Protein 9KR0 (pdb70)

Foldseek 3Di:
DDQPPDKFKAFFAFFAKFQQQDAAVPDDTGAFDKDAQKKKKFKDAGLAWAFKKKFKFDLQAPPAKFKFQAKWKFFAPDDQFGDLVRIWTWAAVNHRMDIDGHRDMGMTDIIGGTDAHGGMMIMMTGGNHIGGFSIKQQAQLEKMAMAHHDCNSPRGHDDDPVRIHRMGTRTTTMMHMDSDDAAEEEEAEECLQSAPQEHRPPQLRLQSLLSVVCVVVPNSRYHYYGHYHHLEAQPCPPRGHHCLVCLCPRPVPRGRHAEYEYEYHLNLLFCCLAVHVVRNDALVVRVVSVVVSLVVCVVVNHQYEYEQAAAQPQQVESRGDYPRSVVSSVVNNVCRCPDPSHNYYQHLNVQQADPVGSNFGHVVQDSPNRHHGYSVSSSSSSVSDDVVSRD

Structure (mmCIF, N/CA/C/O backbone):
data_9KR0
#
_entry.id   9KR0
#
_cell.length_a   164.000
_cell.length_b   164.000
_cell.length_c   164.000
_cell.angle_alpha   90.00
_cell.angle_beta   90.00
_cell.angle_gamma   90.00
#
_symmetry.space_group_name_H-M   'I 2 3'
#
loop_
_entity.id
_entity.type
_entity.pdbx_description
1 polymer 'SGNH/GDSL hydrolase family protein'
2 non-polymer GLYCEROL
3 water water
#
loop_
_atom_site.group_PDB
_atom_site.id
_atom_site.type_symbol
_atom_site.label_atom_id
_atom_site.label_alt_id
_atom_site.label_comp_id
_atom_site.label_asym_id
_atom_site.label_entity_id
_atom_site.label_seq_id
_atom_site.pdbx_PDB_ins_code
_atom_site.Cartn_x
_atom_site.Cartn_y
_atom_site.Cartn_z
_atom_site.occupancy
_atom_site.B_iso_or_equiv
_atom_site.auth_seq_id
_atom_site.auth_comp_id
_atom_site.auth_asym_id
_atom_site.auth_atom_id
_atom_site.pdbx_PDB_model_num
ATOM 1 N N . GLY A 1 13 ? -46.278 4.572 -4.919 1.00 37.70 -8 GLY A N 1
ATOM 2 C CA . GLY A 1 13 ? -45.906 5.857 -4.349 1.00 25.85 -8 GLY A CA 1
ATOM 3 C C . GLY A 1 13 ? -46.244 5.952 -2.870 1.00 18.89 -8 GLY A C 1
ATOM 4 O O . GLY A 1 13 ? -46.273 4.938 -2.169 1.00 27.46 -8 GLY A O 1
ATOM 5 N N . LEU A 1 14 ? -46.500 7.167 -2.386 1.00 14.87 -7 LEU A N 1
ATOM 6 C CA . LEU A 1 14 ? -46.910 7.339 -0.998 1.00 16.48 -7 LEU A CA 1
ATOM 7 C C . LEU A 1 14 ? -48.335 6.838 -0.822 1.00 18.96 -7 LEU A C 1
ATOM 8 O O . LEU A 1 14 ? -49.240 7.257 -1.547 1.00 17.33 -7 LEU A O 1
ATOM 13 N N . VAL A 1 15 ? -48.540 5.956 0.151 1.00 15.11 -6 VAL A N 1
ATOM 14 C CA . VAL A 1 15 ? -49.891 5.421 0.362 1.00 12.21 -6 VAL A CA 1
ATOM 15 C C . VAL A 1 15 ? -50.814 6.556 0.796 1.00 10.73 -6 VAL A C 1
ATOM 16 O O . VAL A 1 15 ? -50.445 7.333 1.699 1.00 14.70 -6 VAL A O 1
ATOM 20 N N . PRO A 1 16 ? -51.996 6.723 0.189 1.00 11.81 -5 PRO A N 1
ATOM 21 C CA . PRO A 1 16 ? -52.882 7.820 0.605 1.00 11.05 -5 PRO A CA 1
ATOM 22 C C . PRO A 1 16 ? -53.127 7.778 2.110 1.00 12.64 -5 PRO A C 1
ATOM 23 O O . PRO A 1 16 ? -53.318 6.710 2.696 1.00 11.52 -5 PRO A O 1
ATOM 27 N N . ARG A 1 17 ? -53.094 8.954 2.738 1.00 12.46 -4 ARG A N 1
ATOM 28 C CA . ARG A 1 17 ? -52.957 9.033 4.190 1.00 12.62 -4 ARG A CA 1
ATOM 29 C C . ARG A 1 17 ? -54.266 8.878 4.956 1.00 12.99 -4 ARG A C 1
ATOM 30 O O . ARG A 1 17 ? -54.242 8.970 6.190 1.00 15.87 -4 ARG A O 1
ATOM 38 N N . GLY A 1 18 ? -55.396 8.681 4.283 1.00 11.95 -3 GLY A N 1
ATOM 39 C CA . GLY A 1 18 ? -56.646 8.480 4.984 1.00 13.30 -3 GLY A CA 1
ATOM 40 C C . GLY A 1 18 ? -56.609 7.253 5.876 1.00 16.83 -3 GLY A C 1
ATOM 41 O O . GLY A 1 18 ? -56.263 6.160 5.415 1.00 13.17 -3 GLY A O 1
ATOM 42 N N A SER A 1 19 ? -56.930 7.453 7.160 0.63 12.94 -2 SER A N 1
ATOM 43 N N B SER A 1 19 ? -56.913 7.449 7.165 0.37 13.00 -2 SER A N 1
ATOM 44 C CA A SER A 1 19 ? -56.920 6.348 8.153 0.63 12.01 -2 SER A CA 1
ATOM 45 C CA B SER A 1 19 ? -56.910 6.325 8.138 0.37 12.08 -2 SER A CA 1
ATOM 46 C C A SER A 1 19 ? -58.306 5.719 8.242 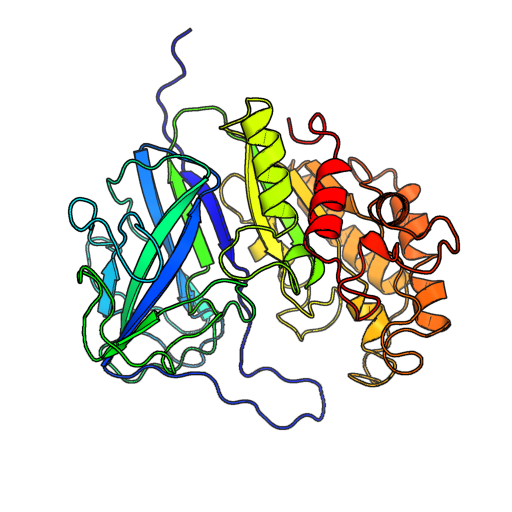0.63 15.48 -2 SER A C 1
ATOM 47 C C B SER A 1 19 ? -58.302 5.714 8.234 0.37 15.46 -2 SER A C 1
ATOM 48 O O A SER A 1 19 ? -59.282 6.457 8.281 0.63 15.18 -2 SER A O 1
ATOM 49 O O B SER A 1 19 ? -59.270 6.463 8.289 0.37 15.23 -2 SER A O 1
ATOM 54 N N . HIS A 1 20 ? -58.332 4.428 8.534 1.00 12.03 -1 HIS A N 1
ATOM 55 C CA . HIS A 1 20 ? -59.594 3.714 8.672 1.00 11.14 -1 HIS A CA 1
ATOM 56 C C . HIS A 1 20 ? -59.444 2.650 9.744 1.00 11.86 -1 HIS A C 1
ATOM 57 O O . HIS A 1 20 ? -58.354 2.124 9.951 1.00 10.89 -1 HIS A O 1
ATOM 64 N N . MET A 1 21 ? -60.558 2.325 10.405 1.00 13.03 0 MET A N 1
ATOM 65 C CA . MET A 1 21 ? -60.575 1.275 11.417 1.00 12.22 0 MET A CA 1
ATOM 66 C C . MET A 1 21 ? -60.843 -0.085 10.778 1.00 8.86 0 MET A C 1
ATOM 67 O O . MET A 1 21 ? -61.618 -0.193 9.821 1.00 10.42 0 MET A O 1
ATOM 72 N N . TYR A 1 22 ? -60.188 -1.123 11.314 1.00 9.35 1 TYR A N 1
ATOM 73 C CA . TYR A 1 22 ? -60.385 -2.504 10.873 1.00 8.75 1 TYR A CA 1
ATOM 74 C C . TYR A 1 22 ? -60.540 -3.397 12.091 1.00 9.20 1 TYR A C 1
ATOM 75 O O . TYR A 1 22 ? -59.826 -3.226 13.079 1.00 10.68 1 TYR A O 1
ATOM 84 N N . ALA A 1 23 ? -61.444 -4.373 12.012 1.00 8.84 2 ALA A N 1
ATOM 85 C CA . ALA A 1 23 ? -61.539 -5.344 13.099 1.00 8.76 2 ALA A CA 1
ATOM 86 C C . ALA A 1 23 ? -60.241 -6.142 13.194 1.00 10.97 2 ALA A C 1
ATOM 87 O O . ALA A 1 23 ? -59.774 -6.718 12.206 1.00 9.67 2 ALA A O 1
ATOM 89 N N . SER A 1 24 ? -59.649 -6.158 14.388 1.00 6.77 3 SER A N 1
ATOM 90 C CA . SER A 1 24 ? -58.385 -6.843 14.623 1.00 8.48 3 SER A CA 1
ATOM 91 C C . SER A 1 24 ? -58.565 -8.072 15.498 1.00 9.17 3 SER A C 1
ATOM 92 O O . SER A 1 24 ? -57.763 -9.009 15.424 1.00 11.01 3 SER A O 1
ATOM 95 N N . TRP A 1 25 ? -59.618 -8.088 16.301 1.00 8.69 4 TRP A N 1
ATOM 96 C CA . TRP A 1 25 ? -59.999 -9.214 17.133 1.00 8.27 4 TRP A CA 1
ATOM 97 C C . TRP A 1 25 ? -61.499 -9.096 17.352 1.00 9.30 4 TRP A C 1
ATOM 98 O O . TRP A 1 25 ? -62.022 -7.986 17.487 1.00 9.76 4 TRP A O 1
ATOM 109 N N . THR A 1 26 ? -62.190 -10.233 17.366 1.00 9.37 5 THR A N 1
ATOM 110 C CA . THR A 1 26 ? -63.618 -10.245 17.650 1.00 7.74 5 THR A CA 1
ATOM 111 C C . THR A 1 26 ? -63.944 -11.436 18.532 1.00 8.14 5 THR A C 1
ATOM 112 O O . THR A 1 26 ? -63.215 -12.436 18.561 1.00 9.45 5 THR A O 1
ATOM 116 N N . ALA A 1 27 ? -65.088 -11.334 19.213 1.00 10.29 6 ALA A N 1
ATOM 117 C CA . ALA A 1 27 ? -65.684 -12.464 19.923 1.00 11.61 6 ALA A CA 1
ATOM 118 C C . ALA A 1 27 ? -67.196 -12.380 19.776 1.00 10.40 6 ALA A C 1
ATOM 119 O O . ALA A 1 27 ? -67.800 -11.366 20.137 1.00 9.24 6 ALA A O 1
ATOM 121 N N . SER A 1 28 ? -67.811 -13.435 19.239 1.00 10.88 7 SER A N 1
ATOM 122 C CA . SER A 1 28 ? -69.262 -13.451 19.106 1.00 10.33 7 SER A CA 1
ATOM 123 C C . SER A 1 28 ? -69.913 -13.596 20.473 1.00 7.77 7 SER A C 1
ATOM 124 O O . SER A 1 28 ? -69.446 -14.366 21.319 1.00 10.22 7 SER A O 1
ATOM 127 N N . MET A 1 29 ? -71.029 -12.902 20.674 1.00 8.84 8 MET A N 1
ATOM 128 C CA . MET A 1 29 ? -71.694 -12.908 21.970 1.00 8.36 8 MET A CA 1
ATOM 129 C C . MET A 1 29 ? -72.833 -13.919 22.025 1.00 9.27 8 MET A C 1
ATOM 130 O O . MET A 1 29 ? -73.544 -14.150 21.040 1.00 11.38 8 MET A O 1
ATOM 135 N N A SER A 1 30 ? -73.000 -14.452 23.237 0.59 9.47 9 SER A N 1
ATOM 136 N N B SER A 1 30 ? -72.995 -14.456 23.239 0.41 9.57 9 SER A N 1
ATOM 137 C CA A SER A 1 30 ? -74.101 -15.389 23.521 0.59 10.31 9 SER A CA 1
ATOM 138 C CA B SER A 1 30 ? -74.086 -15.401 23.539 0.41 10.34 9 SER A CA 1
ATOM 139 C C A SER A 1 30 ? -74.788 -14.938 24.814 0.59 11.53 9 SER A C 1
ATOM 140 C C B SER A 1 30 ? -74.797 -14.920 24.807 0.41 11.50 9 SER A C 1
ATOM 141 O O A SER A 1 30 ? -74.207 -14.127 25.544 0.59 9.53 9 SER A O 1
ATOM 142 O O B SER A 1 30 ? -74.207 -14.130 25.553 0.41 9.57 9 SER A O 1
ATOM 147 N N . ASP A 1 31 ? -75.987 -15.448 25.058 1.00 8.92 10 ASP A N 1
ATOM 148 C CA . ASP A 1 31 ? -76.739 -15.172 26.281 1.00 8.19 10 ASP A CA 1
ATOM 149 C C . ASP A 1 31 ? -76.533 -16.348 27.236 1.00 11.32 10 ASP A C 1
ATOM 150 O O . ASP A 1 31 ? -77.083 -17.433 27.013 1.00 11.43 10 ASP A O 1
ATOM 155 N N . ALA A 1 32 ? -75.753 -16.132 28.307 1.00 10.84 11 ALA A N 1
ATOM 156 C CA . ALA A 1 32 ? -75.454 -17.224 29.229 1.00 10.45 11 ALA A CA 1
ATOM 157 C C . ALA A 1 32 ? -76.701 -17.793 29.910 1.00 11.17 11 ALA A C 1
ATOM 158 O O . ALA A 1 32 ? -76.633 -18.899 30.460 1.00 14.50 11 ALA A O 1
ATOM 160 N N . THR A 1 33 ? -77.828 -17.083 29.890 1.00 10.47 12 THR A N 1
ATOM 161 C CA . THR A 1 33 ? -79.031 -17.573 30.566 1.00 11.58 12 THR A CA 1
ATOM 162 C C . THR A 1 33 ? -79.926 -18.408 29.665 1.00 19.72 12 THR A C 1
ATOM 163 O O . THR A 1 33 ? -80.875 -19.022 30.169 1.00 16.50 12 THR A O 1
ATOM 167 N N . GLN A 1 34 ? -79.659 -18.443 28.359 1.00 14.36 13 GLN A N 1
ATOM 168 C CA . GLN A 1 34 ? -80.484 -19.225 27.447 1.00 13.93 13 GLN A CA 1
ATOM 169 C C . GLN A 1 34 ? -80.149 -20.708 27.579 1.00 17.94 13 GLN A C 1
ATOM 170 O O . GLN A 1 34 ? -78.989 -21.094 27.741 1.00 16.82 13 GLN A O 1
ATOM 176 N N . VAL A 1 35 ? -81.186 -21.544 27.547 1.00 17.55 14 VAL A N 1
ATOM 177 C CA . VAL A 1 35 ? -81.027 -22.980 27.717 1.00 16.38 14 VAL A CA 1
ATOM 178 C C . VAL A 1 35 ? -81.873 -23.693 26.670 1.00 15.45 14 VAL A C 1
ATOM 179 O O . VAL A 1 35 ? -82.736 -23.101 26.025 1.00 17.82 14 VAL A O 1
ATOM 183 N N . LEU A 1 36 ? -81.612 -24.982 26.519 1.00 20.47 15 LEU A N 1
ATOM 184 C CA . LEU A 1 36 ? -82.356 -25.793 25.571 1.00 22.68 15 LEU A CA 1
ATOM 185 C C . LEU A 1 36 ? -83.814 -25.928 26.003 1.00 27.11 15 LEU A C 1
ATOM 186 O O . LEU A 1 36 ? -84.133 -25.790 27.187 1.00 23.44 15 LEU A O 1
ATOM 191 N N . PRO A 1 37 ? -84.717 -26.177 25.056 1.00 20.48 16 PRO A N 1
ATOM 192 C CA . PRO A 1 37 ? -86.112 -26.439 25.420 1.00 26.46 16 PRO A CA 1
ATOM 193 C C . PRO A 1 37 ? -86.195 -27.513 26.494 1.00 21.34 16 PRO A C 1
ATOM 194 O O . PRO A 1 37 ? -85.514 -28.543 26.429 1.00 21.49 16 PRO A O 1
ATOM 198 N N . GLY A 1 38 ? -87.003 -27.243 27.513 1.00 26.11 17 GLY A N 1
ATOM 199 C CA . GLY A 1 38 ? -87.177 -28.173 28.606 1.00 30.35 17 GLY A CA 1
ATOM 200 C C . GLY A 1 38 ? -86.102 -28.137 29.667 1.00 39.51 17 GLY A C 1
ATOM 201 O O . GLY A 1 38 ? -86.224 -28.852 30.671 1.00 35.88 17 GLY A O 1
ATOM 202 N N . ALA A 1 39 ? -85.056 -27.337 29.490 1.00 27.41 18 ALA A N 1
ATOM 203 C CA . ALA A 1 39 ? -83.977 -27.297 30.461 1.00 29.06 18 ALA A CA 1
ATOM 204 C C . ALA A 1 39 ? -84.310 -26.337 31.594 1.00 21.67 18 ALA A C 1
ATOM 205 O O . ALA A 1 39 ? -85.129 -25.421 31.454 1.00 24.67 18 ALA A O 1
ATOM 207 N N . ALA A 1 40 ? -83.651 -26.563 32.729 1.00 34.70 19 ALA A N 1
ATOM 208 C CA . ALA A 1 40 ? -83.773 -25.667 33.864 1.00 38.11 19 ALA A CA 1
ATOM 209 C C . ALA A 1 40 ? -83.092 -24.336 33.553 1.00 33.15 19 ALA A C 1
ATOM 210 O O . ALA A 1 40 ? -82.112 -24.295 32.805 1.00 28.89 19 ALA A O 1
ATOM 212 N N . PRO A 1 41 ? -83.593 -23.235 34.113 1.00 33.47 20 PRO A N 1
ATOM 213 C CA . PRO A 1 41 ? -82.970 -21.931 33.860 1.00 33.29 20 PRO A CA 1
ATOM 214 C C . PRO A 1 41 ? -81.513 -21.910 34.302 1.00 34.88 20 PRO A C 1
ATOM 215 O O . PRO A 1 41 ? -81.101 -22.651 35.199 1.00 33.34 20 PRO A O 1
ATOM 219 N N . ALA A 1 42 ? -80.723 -21.066 33.641 1.00 24.25 21 ALA A N 1
ATOM 220 C CA . ALA A 1 42 ? -79.306 -20.932 33.947 1.00 21.28 21 ALA A CA 1
ATOM 221 C C . ALA A 1 42 ? -79.026 -19.517 34.433 1.00 24.31 21 ALA A C 1
ATOM 222 O O . ALA A 1 42 ? -79.563 -18.546 33.890 1.00 22.51 21 ALA A O 1
ATOM 224 N N . ALA A 1 43 ? -78.198 -19.403 35.465 1.00 21.88 22 ALA A N 1
ATOM 225 C CA . ALA A 1 43 ? -77.872 -18.101 36.029 1.00 22.70 22 ALA A CA 1
ATOM 226 C C . ALA A 1 43 ? -76.700 -17.473 35.284 1.00 15.20 22 ALA A C 1
ATOM 227 O O . ALA A 1 43 ? -75.814 -18.169 34.783 1.00 21.92 22 ALA A O 1
ATOM 229 N N . SER A 1 44 ? -76.715 -16.145 35.191 1.00 19.62 23 SER A N 1
ATOM 230 C CA . SER A 1 44 ? -75.581 -15.445 34.608 1.00 16.23 23 SER A CA 1
ATOM 231 C C . SER A 1 44 ? -74.511 -15.204 35.662 1.00 19.33 23 SER A C 1
ATOM 232 O O . SER A 1 44 ? -74.775 -15.197 36.865 1.00 18.13 23 SER A O 1
ATOM 235 N N . GLN A 1 45 ? -73.287 -15.021 35.189 1.00 14.69 24 GLN A N 1
ATOM 236 C CA . GLN A 1 45 ? -72.213 -14.544 36.045 1.00 17.75 24 GLN A CA 1
ATOM 237 C C . GLN A 1 45 ? -72.485 -13.097 36.431 1.00 16.90 24 GLN A C 1
ATOM 238 O O . GLN A 1 45 ? -73.089 -12.337 35.672 1.00 15.12 24 GLN A O 1
ATOM 244 N N A SER A 1 46 ? -72.034 -12.733 37.629 0.64 13.96 25 SER A N 1
ATOM 245 N N B SER A 1 46 ? -72.028 -12.735 37.630 0.36 14.09 25 SER A N 1
ATOM 246 C CA A SER A 1 46 ? -72.204 -11.338 38.089 0.64 15.82 25 SER A CA 1
ATOM 247 C CA B SER A 1 46 ? -72.208 -11.351 38.120 0.36 15.91 25 SER A CA 1
ATOM 248 C C A SER A 1 46 ? -70.909 -10.797 38.697 0.64 14.79 25 SER A C 1
ATOM 249 C C B SER A 1 46 ? -70.902 -10.800 38.694 0.36 14.83 25 SER A C 1
ATOM 250 O O A SER A 1 46 ? -70.057 -11.612 39.063 0.64 15.72 25 SER A O 1
ATOM 251 O O B SER A 1 46 ? -70.048 -11.609 39.066 0.36 15.91 25 SER A O 1
ATOM 256 N N . PHE A 1 47 ? -70.691 -9.499 38.535 1.00 12.81 26 PHE A N 1
ATOM 257 C CA . PHE A 1 47 ? -69.551 -8.827 39.140 1.00 10.65 26 PHE A CA 1
ATOM 258 C C . PHE A 1 47 ? -70.087 -7.808 40.129 1.00 10.49 26 PHE A C 1
ATOM 259 O O . PHE A 1 47 ? -71.207 -7.315 39.983 1.00 16.41 26 PHE A O 1
ATOM 267 N N . ASN A 1 48 ? -69.302 -7.522 41.164 1.00 11.92 27 ASN A N 1
ATOM 268 C CA . ASN A 1 48 ? -69.742 -6.563 42.174 1.00 13.39 27 ASN A CA 1
ATOM 269 C C . ASN A 1 48 ? -68.481 -5.923 42.740 1.00 11.08 27 ASN A C 1
ATOM 270 O O . ASN A 1 48 ? -67.776 -6.555 43.527 1.00 12.04 27 ASN A O 1
ATOM 275 N N . ASN A 1 49 ? -68.204 -4.691 42.323 1.00 11.90 28 ASN A N 1
ATOM 276 C CA . ASN A 1 49 ? -66.977 -3.995 42.691 1.00 10.62 28 ASN A CA 1
ATOM 277 C C . ASN A 1 49 ? -65.755 -4.862 42.371 1.00 13.89 28 ASN A C 1
ATOM 278 O O . ASN A 1 49 ? -64.944 -5.221 43.233 1.00 13.03 28 ASN A O 1
ATOM 283 N N . GLN A 1 50 ? -65.681 -5.239 41.093 1.00 9.77 29 GLN A N 1
ATOM 284 C CA . GLN A 1 50 ? -64.574 -6.101 40.638 1.00 8.86 29 GLN A CA 1
ATOM 285 C C . GLN A 1 50 ? -64.065 -5.688 39.256 1.00 10.07 29 GLN A C 1
ATOM 286 O O . GLN A 1 50 ? -64.800 -5.037 38.513 1.00 10.68 29 GLN A O 1
ATOM 292 N N . THR A 1 51 ? -62.840 -6.088 38.990 1.00 10.24 30 THR A N 1
ATOM 293 C CA . THR A 1 51 ? -62.232 -5.847 37.666 1.00 9.40 30 THR A CA 1
ATOM 294 C C . THR A 1 51 ? -62.018 -7.184 36.949 1.00 10.65 30 THR A C 1
ATOM 295 O O . THR A 1 51 ? -61.648 -8.149 37.601 1.00 12.02 30 THR A O 1
ATOM 299 N N . VAL A 1 52 ? -62.305 -7.188 35.655 1.00 18.57 31 VAL A N 1
ATOM 300 C CA . VAL A 1 52 ? -61.997 -8.364 34.807 1.00 18.57 31 VAL A CA 1
ATOM 301 C C . VAL A 1 52 ? -60.937 -7.900 33.796 1.00 18.57 31 VAL A C 1
ATOM 302 O O . VAL A 1 52 ? -61.162 -6.892 33.145 1.00 18.57 31 VAL A O 1
ATOM 306 N N . ARG A 1 53 ? -59.802 -8.585 33.789 1.00 9.89 32 ARG A N 1
ATOM 307 C CA . ARG A 1 53 ? -58.733 -8.307 32.806 1.00 10.23 32 ARG A CA 1
ATOM 308 C C . ARG A 1 53 ? -58.768 -9.412 31.753 1.00 9.27 32 ARG A C 1
ATOM 309 O O . ARG A 1 53 ? -58.522 -10.556 32.101 1.00 11.08 32 ARG A O 1
ATOM 317 N N . HIS A 1 54 ? -59.194 -9.033 30.561 1.00 9.65 33 HIS A N 1
ATOM 318 C CA . HIS A 1 54 ? -59.163 -9.953 29.435 1.00 11.34 33 HIS A CA 1
ATOM 319 C C . HIS A 1 54 ? -57.847 -9.799 28.688 1.00 11.40 33 HIS A C 1
ATOM 320 O O . HIS A 1 54 ? -57.245 -8.723 28.677 1.00 13.77 33 HIS A O 1
ATOM 327 N N . VAL A 1 55 ? -57.426 -10.877 28.026 1.00 8.28 34 VAL A N 1
ATOM 328 C CA . VAL A 1 55 ? -56.236 -10.871 27.183 1.00 7.41 34 VAL A CA 1
ATOM 329 C C . VAL A 1 55 ? -56.659 -11.325 25.794 1.00 8.91 34 VAL A C 1
ATOM 330 O O . VAL A 1 55 ? -57.421 -12.289 25.665 1.00 10.42 34 VAL A O 1
ATOM 334 N N . LEU A 1 56 ? -56.194 -10.620 24.765 1.00 10.76 35 LEU A N 1
ATOM 335 C CA . LEU A 1 56 ? -56.582 -10.985 23.409 1.00 10.78 35 LEU A CA 1
ATOM 336 C C . LEU A 1 56 ? -55.435 -10.730 22.444 1.00 10.13 35 LEU A C 1
ATOM 337 O O . LEU A 1 56 ? -54.626 -9.823 22.643 1.00 11.66 35 LEU A O 1
ATOM 342 N N . ARG A 1 57 ? -55.386 -11.549 21.390 1.00 10.04 36 ARG A N 1
ATOM 343 C CA . ARG A 1 57 ? -54.355 -11.456 20.365 1.00 8.52 36 ARG A CA 1
ATOM 344 C C . ARG A 1 57 ? -54.857 -10.614 19.198 1.00 10.30 36 ARG A C 1
ATOM 345 O O . ARG A 1 57 ? -55.908 -10.912 18.621 1.00 10.87 36 ARG A O 1
ATOM 353 N N . LEU A 1 58 ? -54.086 -9.584 18.847 1.00 11.60 37 LEU A N 1
ATOM 354 C CA . LEU A 1 58 ? -54.454 -8.719 17.709 1.00 10.78 37 LEU A CA 1
ATOM 355 C C . LEU A 1 58 ? -54.000 -9.352 16.393 1.00 13.64 37 LEU A C 1
ATOM 356 O O . LEU A 1 58 ? -52.866 -9.775 16.311 1.00 13.22 37 LEU A O 1
ATOM 361 N N . SER A 1 59 ? -54.909 -9.409 15.429 1.00 9.36 38 SER A N 1
ATOM 362 C CA . SER A 1 59 ? -54.502 -9.863 14.100 1.00 7.25 38 SER A CA 1
ATOM 363 C C . SER A 1 59 ? -53.876 -8.735 13.283 1.00 11.15 38 SER A C 1
ATOM 364 O O . SER A 1 59 ? -52.963 -8.979 12.481 1.00 12.33 38 SER A O 1
ATOM 367 N N . LEU A 1 60 ? -54.340 -7.504 13.480 1.00 10.58 39 LEU A N 1
ATOM 368 C CA . LEU A 1 60 ? -53.899 -6.348 12.709 1.00 9.42 39 LEU A CA 1
ATOM 369 C C . LEU A 1 60 ? -53.316 -5.298 13.640 1.00 15.09 39 LEU A C 1
ATOM 370 O O . LEU A 1 60 ? -53.929 -4.965 14.658 1.00 12.10 39 LEU A O 1
ATOM 375 N N . GLY A 1 61 ? -52.142 -4.760 13.280 1.00 12.68 40 GLY A N 1
ATOM 376 C CA . GLY A 1 61 ? -51.572 -3.637 13.998 1.00 11.44 40 GLY A CA 1
ATOM 377 C C . GLY A 1 61 ? -52.051 -2.299 13.457 1.00 14.42 40 GLY A C 1
ATOM 378 O O . GLY A 1 61 ? -52.895 -2.210 12.565 1.00 12.59 40 GLY A O 1
ATOM 379 N N . GLY A 1 62 ? -51.508 -1.235 14.032 1.00 11.49 41 GLY A N 1
ATOM 380 C CA . GLY A 1 62 ? -51.851 0.102 13.593 1.00 11.29 41 GLY A CA 1
ATOM 381 C C . GLY A 1 62 ? -51.572 1.121 14.682 1.00 12.52 41 GLY A C 1
ATOM 382 O O . GLY A 1 62 ? -50.929 0.825 15.685 1.00 15.63 41 GLY A O 1
ATOM 383 N N . ASN A 1 63 ? -52.084 2.335 14.460 1.00 10.74 42 ASN A N 1
ATOM 384 C CA . ASN A 1 63 ? -51.655 3.488 15.248 1.00 13.98 42 ASN A CA 1
ATOM 385 C C . ASN A 1 63 ? -52.580 3.829 16.404 1.00 14.96 42 ASN A C 1
ATOM 386 O O . ASN A 1 63 ? -52.127 4.412 17.402 1.00 12.10 42 ASN A O 1
ATOM 391 N N . THR A 1 64 ? -53.866 3.535 16.272 1.00 11.19 43 THR A N 1
ATOM 392 C CA . THR A 1 64 ? -54.846 3.787 17.318 1.00 10.82 43 THR A CA 1
ATOM 393 C C . THR A 1 64 ? -55.791 2.601 17.363 1.00 12.99 43 THR A C 1
ATOM 394 O O . THR A 1 64 ? -55.862 1.804 16.422 1.00 10.88 43 THR A O 1
ATOM 398 N N . LEU A 1 65 ? -56.543 2.497 18.453 1.00 9.67 44 LEU A N 1
ATOM 399 C CA . LEU A 1 65 ? -57.472 1.383 18.566 1.00 8.68 44 LEU A CA 1
ATOM 400 C C . LEU A 1 65 ? -58.748 1.821 19.266 1.00 12.70 44 LEU A C 1
ATOM 401 O O . LEU A 1 65 ? -58.801 2.857 19.935 1.00 11.66 44 LEU A O 1
ATOM 406 N N . ARG A 1 66 ? -59.789 1.002 19.126 1.00 10.41 45 ARG A N 1
ATOM 407 C CA . ARG A 1 66 ? -60.990 1.235 19.913 1.00 9.05 45 ARG A CA 1
ATOM 408 C C . ARG A 1 66 ? -61.606 -0.099 20.310 1.00 12.33 45 ARG A C 1
ATOM 409 O O . ARG A 1 66 ? -61.360 -1.135 19.690 1.00 12.75 45 ARG A O 1
ATOM 417 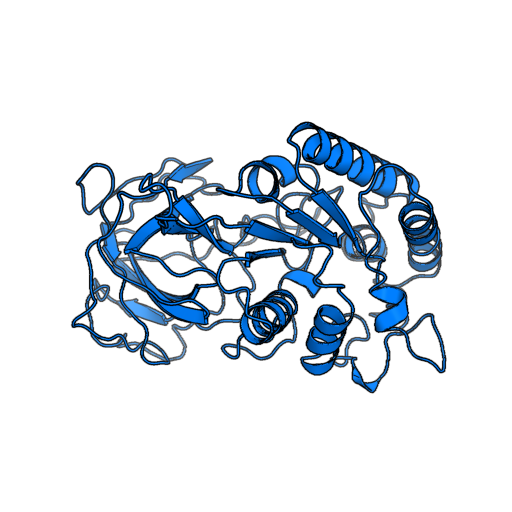N N . VAL A 1 67 ? -62.401 -0.056 21.379 1.00 10.01 46 VAL A N 1
ATOM 418 C CA . VAL A 1 67 ? -62.899 -1.242 22.069 1.00 10.57 46 VAL A CA 1
ATOM 419 C C . VAL A 1 67 ? -64.413 -1.252 21.938 1.00 11.49 46 VAL A C 1
ATOM 420 O O . VAL A 1 67 ? -65.064 -0.244 22.223 1.00 10.23 46 VAL A O 1
ATOM 424 N N . LYS A 1 68 ? -64.977 -2.377 21.513 1.00 9.34 47 LYS A N 1
ATOM 425 C CA . LYS A 1 68 ? -66.424 -2.505 21.420 1.00 9.22 47 LYS A CA 1
ATOM 426 C C . LYS A 1 68 ? -66.907 -3.385 22.561 1.00 7.81 47 LYS A C 1
ATOM 427 O O . LYS A 1 68 ? -66.507 -4.553 22.664 1.00 8.75 47 LYS A O 1
ATOM 433 N N . VAL A 1 69 ? -67.747 -2.817 23.424 1.00 10.44 48 VAL A N 1
ATOM 434 C CA . VAL A 1 69 ? -68.296 -3.529 24.566 1.00 8.31 48 VAL A CA 1
ATOM 435 C C . VAL A 1 69 ? -69.767 -3.801 24.294 1.00 7.71 48 VAL A C 1
ATOM 436 O O . VAL A 1 69 ? -70.375 -3.206 23.403 1.00 9.93 48 VAL A O 1
ATOM 440 N N . SER A 1 70 ? -70.341 -4.723 25.068 1.00 8.57 49 SER A N 1
ATOM 441 C CA . SER A 1 70 ? -71.658 -5.240 24.718 1.00 8.06 49 SER A CA 1
ATOM 442 C C . SER A 1 70 ? -72.495 -5.542 25.949 1.00 9.45 49 SER A C 1
ATOM 443 O O . SER A 1 70 ? -72.006 -6.134 26.915 1.00 10.40 49 SER A O 1
ATOM 446 N N . ASN A 1 71 ? -73.766 -5.158 25.890 1.00 9.43 50 ASN A N 1
ATOM 447 C CA . ASN A 1 71 ? -74.809 -5.619 26.801 1.00 7.05 50 ASN A CA 1
ATOM 448 C C . ASN A 1 71 ? -75.951 -6.221 25.985 1.00 8.06 50 ASN A C 1
ATOM 449 O O . ASN A 1 71 ? -77.131 -6.113 26.337 1.00 9.93 50 ASN A O 1
ATOM 454 N N . LEU A 1 72 ? -75.586 -6.873 24.874 1.00 9.48 51 LEU A N 1
ATOM 455 C CA . LEU A 1 72 ? -76.566 -7.321 23.886 1.00 11.25 51 LEU A CA 1
ATOM 456 C C . LEU A 1 72 ? -77.642 -8.220 24.490 1.00 10.73 51 LEU A C 1
ATOM 457 O O . LEU A 1 72 ? -78.810 -8.173 24.074 1.00 10.42 51 LEU A O 1
ATOM 462 N N . PHE A 1 73 ? -77.270 -9.087 25.431 1.00 9.57 52 PHE A N 1
ATOM 463 C CA . PHE A 1 73 ? -78.226 -10.013 26.028 1.00 8.96 52 PHE A CA 1
ATOM 464 C C . PHE A 1 73 ? -78.507 -9.696 27.491 1.00 12.85 52 PHE A C 1
ATOM 465 O O . PHE A 1 73 ? -79.071 -10.529 28.210 1.00 11.14 52 PHE A O 1
ATOM 473 N N . GLY A 1 74 ? -78.151 -8.497 27.943 1.00 11.83 53 GLY A N 1
ATOM 474 C CA . GLY A 1 74 ? -78.548 -8.083 29.274 1.00 9.93 53 GLY A CA 1
ATOM 475 C C . GLY A 1 74 ? -80.055 -7.948 29.387 1.00 9.23 53 GLY A C 1
ATOM 476 O O . GLY A 1 74 ? -80.764 -7.712 28.409 1.00 12.25 53 GLY A O 1
ATOM 477 N N . LYS A 1 75 ? -80.552 -8.080 30.618 1.00 10.09 54 LYS A N 1
ATOM 478 C CA . L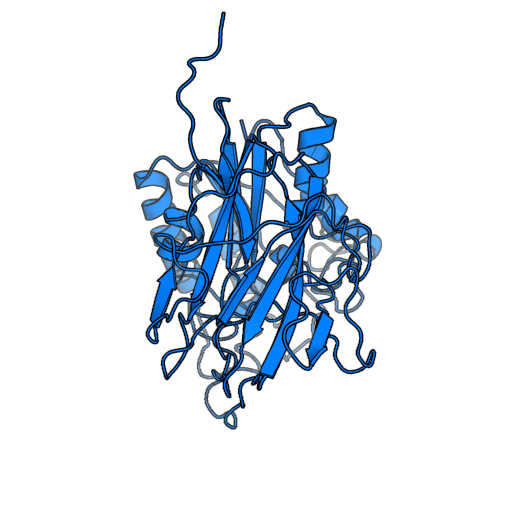YS A 1 75 ? -81.983 -7.813 30.903 1.00 12.34 54 LYS A CA 1
ATOM 479 C C . LYS A 1 75 ? -82.145 -6.487 31.676 1.00 17.56 54 LYS A C 1
ATOM 480 O O . LYS A 1 75 ? -83.292 -6.079 31.836 1.00 14.00 54 LYS A O 1
ATOM 486 N N A SER A 1 76 ? -81.009 -5.907 31.953 0.55 12.33 55 SER A N 1
ATOM 487 N N B SER A 1 76 ? -81.006 -5.910 31.957 0.45 12.37 55 SER A N 1
ATOM 488 C CA A SER A 1 76 ? -81.017 -4.599 32.637 0.55 14.26 55 SER A CA 1
ATOM 489 C CA B SER A 1 76 ? -80.999 -4.608 32.656 0.45 14.31 55 SER A CA 1
ATOM 490 C C A SER A 1 76 ? -79.768 -3.849 32.168 0.55 11.40 55 SER A C 1
ATOM 491 C C B SER A 1 76 ? -79.770 -3.848 32.158 0.45 11.43 55 SER A C 1
ATOM 492 O O A SER A 1 76 ? -78.838 -4.498 31.687 0.55 11.48 55 SER A O 1
ATOM 493 O O B SER A 1 76 ? -78.833 -4.495 31.688 0.45 11.53 55 SER A O 1
ATOM 498 N N . PRO A 1 77 ? -79.704 -2.515 32.296 1.00 10.76 56 PRO A N 1
ATOM 499 C CA . PRO A 1 77 ? -78.476 -1.793 31.917 1.00 9.95 56 PRO A CA 1
ATOM 500 C C . PRO A 1 77 ? -77.277 -2.241 32.732 1.00 11.01 56 PRO A C 1
ATOM 501 O O . PRO A 1 77 ? -77.406 -2.707 33.868 1.00 11.90 56 PRO A O 1
ATOM 505 N N . ILE A 1 78 ? -76.093 -2.076 32.149 1.00 10.00 57 ILE A N 1
ATOM 506 C CA . ILE A 1 78 ? -74.850 -2.268 32.879 1.00 10.16 57 ILE A CA 1
ATOM 507 C C . ILE A 1 78 ? -74.009 -1.014 32.718 1.00 11.78 57 ILE A C 1
ATOM 508 O O . ILE A 1 78 ? -74.083 -0.316 31.702 1.00 10.04 57 ILE A O 1
ATOM 513 N N . THR A 1 79 ? -73.210 -0.713 33.738 1.00 10.33 58 THR A N 1
ATOM 514 C CA . THR A 1 79 ? -72.338 0.452 33.686 1.00 9.62 58 THR A CA 1
ATOM 515 C C . THR A 1 79 ? -70.902 -0.027 33.818 1.00 13.53 58 THR A C 1
ATOM 516 O O . THR A 1 79 ? -70.536 -0.630 34.834 1.00 11.00 58 THR A O 1
ATOM 520 N N . PHE A 1 80 ? -70.109 0.212 32.772 1.00 10.39 59 PHE A N 1
ATOM 521 C CA . PHE A 1 80 ? -68.669 0.005 32.814 1.00 10.89 59 PHE A CA 1
ATOM 522 C C . PHE A 1 80 ? -68.075 1.215 33.517 1.00 10.93 59 PHE A C 1
ATOM 523 O O . PHE A 1 80 ? -68.055 2.307 32.951 1.00 11.18 59 PHE A O 1
ATOM 531 N N . THR A 1 81 ? -67.652 1.043 34.777 1.00 10.24 60 THR A N 1
ATOM 532 C CA . THR A 1 81 ? -67.148 2.177 35.539 1.00 11.89 60 THR A CA 1
ATOM 533 C C . THR A 1 81 ? -65.832 2.682 34.962 1.00 11.22 60 THR A C 1
ATOM 534 O O . THR A 1 81 ? -65.572 3.896 34.946 1.00 10.80 60 THR A O 1
ATOM 538 N N . ALA A 1 82 ? -64.990 1.765 34.496 1.00 10.05 61 ALA A N 1
ATOM 539 C CA . ALA A 1 82 ? -63.752 2.122 33.823 1.00 13.29 61 ALA A CA 1
ATOM 540 C C . ALA A 1 82 ? -63.369 1.001 32.876 1.00 10.99 61 ALA A C 1
ATOM 541 O O . ALA A 1 82 ? -63.608 -0.181 33.150 1.00 11.87 61 ALA A O 1
ATOM 543 N N . VAL A 1 83 ? -62.770 1.385 31.753 1.00 10.64 62 VAL A N 1
ATOM 544 C CA . VAL A 1 83 ? -62.217 0.453 30.776 1.00 10.50 62 VAL A CA 1
ATOM 545 C C . VAL A 1 83 ? -60.832 0.970 30.419 1.00 9.06 62 VAL A C 1
ATOM 546 O O . VAL A 1 83 ? -60.676 2.159 30.132 1.00 12.60 62 VAL A O 1
ATOM 550 N N . ARG A 1 84 ? -59.833 0.089 30.447 1.00 10.52 63 ARG A N 1
ATOM 551 C CA . ARG A 1 84 ? -58.465 0.472 30.108 1.00 10.80 63 ARG A CA 1
ATOM 552 C C . ARG A 1 84 ? -57.848 -0.592 29.211 1.00 11.42 63 ARG A C 1
ATOM 553 O O . ARG A 1 84 ? -58.310 -1.735 29.167 1.00 11.79 63 ARG A O 1
ATOM 561 N N A VAL A 1 85 ? -56.794 -0.210 28.485 0.35 9.95 64 VAL A N 1
ATOM 562 N N B VAL A 1 85 ? -56.808 -0.190 28.474 0.65 9.90 64 VAL A N 1
ATOM 563 C CA A VAL A 1 85 ? -56.086 -1.131 27.600 0.35 10.12 64 VAL A CA 1
ATOM 564 C CA B VAL A 1 85 ? -56.066 -1.098 27.608 0.65 10.03 64 VAL A CA 1
ATOM 565 C C A VAL A 1 85 ? -54.586 -0.920 27.772 0.35 11.85 64 VAL A C 1
ATOM 566 C C B VAL A 1 85 ? -54.583 -0.945 27.907 0.65 11.95 64 VAL A C 1
ATOM 567 O O A VAL A 1 85 ? -54.121 0.195 28.025 0.35 11.22 64 VAL A O 1
ATOM 568 O O B VAL A 1 85 ? -54.130 0.105 28.372 0.65 11.00 64 VAL A O 1
ATOM 575 N N . ALA A 1 86 ? -53.832 -2.013 27.651 1.00 9.84 65 ALA A N 1
ATOM 576 C CA . ALA A 1 86 ? -52.380 -1.989 27.797 1.00 10.71 65 ALA A CA 1
ATOM 577 C C . ALA A 1 86 ? -51.817 -3.188 27.054 1.00 12.19 65 ALA A C 1
ATOM 578 O O . ALA A 1 86 ? -52.523 -4.162 26.793 1.00 12.13 65 ALA A O 1
ATOM 580 N N . LYS A 1 87 ? -50.527 -3.123 26.734 1.00 12.23 66 LYS A N 1
ATOM 581 C CA . LYS A 1 87 ? -49.873 -4.294 26.175 1.00 11.39 66 LYS A CA 1
ATOM 582 C C . LYS A 1 87 ? -49.691 -5.360 27.250 1.00 13.68 66 LYS A C 1
ATOM 583 O O . LYS A 1 87 ? -49.330 -5.063 28.392 1.00 14.81 66 LYS A O 1
ATOM 589 N N . SER A 1 88 ? -49.956 -6.611 26.886 1.00 11.33 67 SER A N 1
ATOM 590 C CA . SER A 1 88 ? -49.838 -7.718 27.829 1.00 11.23 67 SER A CA 1
ATOM 591 C C . SER A 1 88 ? -48.402 -8.217 27.862 1.00 16.59 67 SER A C 1
ATOM 592 O O . SER A 1 88 ? -47.734 -8.285 26.827 1.00 16.93 67 SER A O 1
ATOM 595 N N . THR A 1 89 ? -47.923 -8.549 29.059 1.00 15.29 68 THR A N 1
ATOM 596 C CA . THR A 1 89 ? -46.612 -9.169 29.200 1.00 17.62 68 THR A CA 1
ATOM 597 C C . THR A 1 89 ? -46.720 -10.599 29.716 1.00 22.73 68 THR A C 1
ATOM 598 O O . THR A 1 89 ? -45.754 -11.136 30.265 1.00 22.73 68 THR A O 1
ATOM 602 N N . GLY A 1 90 ? -47.870 -11.226 29.534 1.00 15.93 69 GLY A N 1
ATOM 603 C CA . GLY A 1 90 ? -48.093 -12.598 29.942 1.00 15.27 69 GLY A CA 1
ATOM 604 C C . GLY A 1 90 ? -48.946 -12.683 31.199 1.00 18.98 69 GLY A C 1
ATOM 605 O O . GLY A 1 90 ? -48.903 -11.813 32.077 1.00 17.05 69 GLY A O 1
ATOM 606 N N . GLN A 1 91 ? -49.740 -13.752 31.286 1.00 18.34 70 GLN A N 1
ATOM 607 C CA . GLN A 1 91 ? -50.644 -13.994 32.421 1.00 21.33 70 GLN A CA 1
ATOM 608 C C . GLN A 1 91 ? -51.493 -12.734 32.594 1.00 18.24 70 GLN A C 1
ATOM 609 O O . GLN A 1 91 ? -51.997 -12.211 31.590 1.00 15.76 70 GLN A O 1
ATOM 615 N N . SER A 1 92 ? -51.657 -12.208 33.815 1.00 11.21 71 SER A N 1
ATOM 616 C CA . SER A 1 92 ? -52.414 -10.978 34.026 1.00 11.36 71 SER A CA 1
ATOM 617 C C . SER A 1 92 ? -51.552 -9.724 33.953 1.00 17.78 71 SER A C 1
ATOM 618 O O . SER A 1 92 ? -52.064 -8.626 34.194 1.00 14.18 71 SER A O 1
ATOM 621 N N . ASN A 1 93 ? -50.274 -9.856 33.610 1.00 16.01 72 ASN A N 1
ATOM 622 C CA . ASN A 1 93 ? -49.337 -8.745 33.702 1.00 14.71 72 ASN A CA 1
ATOM 623 C C . ASN A 1 93 ? -49.434 -7.833 32.488 1.00 14.74 72 ASN A C 1
ATOM 624 O O . ASN A 1 93 ? -49.655 -8.299 31.366 1.00 15.24 72 ASN A O 1
ATOM 629 N N . ILE A 1 94 ? -49.270 -6.525 32.719 1.00 12.82 73 ILE A N 1
ATOM 630 C CA . ILE A 1 94 ? -49.242 -5.534 31.650 1.00 9.56 73 ILE A CA 1
ATOM 631 C C . ILE A 1 94 ? -47.968 -4.706 31.735 1.00 16.07 73 ILE A C 1
ATOM 632 O O . ILE A 1 94 ? -47.310 -4.627 32.775 1.00 17.03 73 ILE A O 1
ATOM 637 N N . ASP A 1 95 ? -47.634 -4.087 30.607 1.00 14.38 74 ASP A N 1
ATOM 638 C CA . ASP A 1 95 ? -46.623 -3.034 30.523 1.00 16.77 74 ASP A CA 1
ATOM 639 C C . ASP A 1 95 ? -47.313 -1.727 30.900 1.00 13.74 74 ASP A C 1
ATOM 640 O O . ASP A 1 95 ? -48.025 -1.130 30.089 1.00 15.28 74 ASP A O 1
ATOM 645 N N A VAL A 1 96 ? -47.114 -1.282 32.145 0.33 16.32 75 VAL A N 1
ATOM 646 N N B VAL A 1 96 ? -47.101 -1.271 32.141 0.67 16.26 75 VAL A N 1
ATOM 647 C CA A VAL A 1 96 ? -47.867 -0.137 32.645 0.33 16.67 75 VAL A CA 1
ATOM 648 C CA B VAL A 1 96 ? -47.836 -0.115 32.650 0.67 16.62 75 VAL A CA 1
ATOM 649 C C A VAL A 1 96 ? -47.510 1.143 31.899 0.33 15.56 75 VAL A C 1
ATOM 650 C C B VAL A 1 96 ? -47.533 1.147 31.850 0.67 15.48 75 VAL A C 1
ATOM 651 O O A VAL A 1 96 ? -48.278 2.112 31.937 0.33 16.60 75 VAL A O 1
ATOM 652 O O B VAL A 1 96 ? -48.370 2.057 31.784 0.67 16.12 75 VAL A O 1
ATOM 659 N N A SER A 1 97 ? -46.369 1.168 31.201 0.33 18.35 76 SER A N 1
ATOM 660 N N B SER A 1 97 ? -46.366 1.214 31.199 0.67 18.45 76 SER A N 1
ATOM 661 C CA A SER A 1 97 ? -46.038 2.313 30.361 0.33 18.15 76 SER A CA 1
ATOM 662 C CA B SER A 1 97 ? -46.068 2.378 30.374 0.67 18.18 76 SER A CA 1
ATOM 663 C C A SER A 1 97 ? -47.020 2.478 29.212 0.33 20.15 76 SER A C 1
ATOM 664 C C B SER A 1 97 ? -46.988 2.479 29.163 0.67 20.18 76 SER A C 1
ATOM 665 O O A SER A 1 97 ? -47.172 3.589 28.691 0.33 19.81 76 SER A O 1
ATOM 666 O O B SER A 1 97 ? -47.068 3.551 28.553 0.67 19.59 76 SER A O 1
ATOM 671 N N . THR A 1 98 ? -47.691 1.400 28.809 1.00 16.83 77 THR A N 1
ATOM 672 C CA . THR A 1 98 ? -48.626 1.414 27.692 1.00 14.73 77 THR A CA 1
ATOM 673 C C . THR A 1 98 ? -50.084 1.500 28.134 1.00 15.02 77 THR A C 1
ATOM 674 O O . THR A 1 98 ? -50.978 1.466 27.282 1.00 17.11 77 THR A O 1
ATOM 678 N N . ASP A 1 99 ? -50.341 1.609 29.435 1.00 12.23 78 ASP A N 1
ATOM 679 C CA . ASP A 1 99 ? -51.710 1.681 29.943 1.00 14.16 78 ASP A CA 1
ATOM 680 C C . ASP A 1 99 ? -52.394 2.976 29.503 1.00 16.91 78 ASP A C 1
ATOM 681 O O . ASP A 1 99 ? -51.830 4.068 29.627 1.00 16.35 78 ASP A O 1
ATOM 686 N N . LYS A 1 100 ? -53.618 2.851 28.978 1.00 10.69 79 LYS A N 1
ATOM 687 C CA . LYS A 1 100 ? -54.400 3.959 28.447 1.00 13.69 79 LYS A CA 1
ATOM 688 C C . LYS A 1 100 ? -55.835 3.874 28.940 1.00 13.38 79 LYS A C 1
ATOM 689 O O . LYS A 1 100 ? -56.405 2.785 29.026 1.00 12.76 79 LYS A O 1
ATOM 695 N N . SER A 1 101 ? -56.424 5.033 29.214 1.00 9.54 80 SER A N 1
ATOM 696 C CA . SER A 1 101 ? -57.852 5.097 29.492 1.00 11.00 80 SER A CA 1
ATOM 697 C C . SER A 1 101 ? -58.648 4.917 28.201 1.00 13.50 80 SER A C 1
ATOM 698 O O . SER A 1 101 ? -58.316 5.498 27.164 1.00 15.87 80 SER A O 1
ATOM 701 N N . VAL A 1 102 ? -59.689 4.086 28.255 1.00 10.37 81 VAL A N 1
ATOM 702 C CA . VAL A 1 102 ? -60.621 3.924 27.140 1.00 11.20 81 VAL A CA 1
ATOM 703 C C . VAL A 1 102 ? -61.862 4.755 27.443 1.00 12.11 81 VAL A C 1
ATOM 704 O O . VAL A 1 102 ? -62.562 4.488 28.425 1.00 15.06 81 VAL A O 1
ATOM 708 N N . THR A 1 103 ? -62.144 5.761 26.617 1.00 9.58 82 THR A N 1
ATOM 709 C CA . THR A 1 103 ? -63.279 6.633 26.886 1.00 11.43 82 THR A CA 1
ATOM 710 C C . THR A 1 103 ? -64.380 6.442 25.852 1.00 13.65 82 THR A C 1
ATOM 711 O O . THR A 1 103 ? -64.174 5.887 24.768 1.00 13.42 82 THR A O 1
ATOM 715 N N . PHE A 1 104 ? -65.568 6.922 26.215 1.00 10.59 83 PHE A N 1
ATOM 716 C CA . PHE A 1 104 ? -66.775 6.817 25.401 1.00 13.51 83 PHE A CA 1
ATOM 717 C C . PHE A 1 104 ? -67.386 8.209 25.344 1.00 16.73 83 PHE A C 1
ATOM 718 O O . PHE A 1 104 ? -67.898 8.707 26.354 1.00 14.57 83 PHE A O 1
ATOM 726 N N . ASN A 1 105 ? -67.303 8.847 24.175 1.00 12.80 84 ASN A N 1
ATOM 727 C CA . ASN A 1 105 ? -67.666 10.258 24.035 1.00 17.56 84 ASN A CA 1
ATOM 728 C C . ASN A 1 105 ? -66.980 11.101 25.109 1.00 20.18 84 ASN A C 1
ATOM 729 O O . ASN A 1 105 ? -67.577 12.005 25.706 1.00 18.74 84 ASN A O 1
ATOM 734 N N . GLY A 1 106 ? -65.714 10.782 25.379 1.00 16.38 85 GLY A N 1
ATOM 735 C CA . GLY A 1 106 ? -64.916 11.510 26.344 1.00 19.14 85 GLY A CA 1
ATOM 736 C C . GLY A 1 106 ? -65.075 11.089 27.791 1.00 20.03 85 GLY A C 1
ATOM 737 O O . GLY A 1 106 ? -64.323 11.579 28.643 1.00 20.88 85 GLY A O 1
ATOM 738 N N . GLN A 1 107 ? -66.014 10.199 28.103 1.00 13.85 86 GLN A N 1
ATOM 739 C CA . GLN A 1 107 ? -66.304 9.807 29.480 1.00 16.32 86 GLN A CA 1
ATOM 740 C C . GLN A 1 107 ? -65.606 8.493 29.799 1.00 16.28 86 GLN A C 1
ATOM 741 O O . GLN A 1 107 ? -65.571 7.585 28.966 1.00 15.98 86 GLN A O 1
ATOM 747 N N . ALA A 1 108 ? -65.062 8.390 31.016 1.00 11.48 87 ALA A N 1
ATOM 748 C CA . ALA A 1 108 ? -64.408 7.147 31.417 1.00 14.64 87 ALA A CA 1
ATOM 749 C C . ALA A 1 108 ? -65.411 6.056 31.776 1.00 13.83 87 ALA A C 1
ATOM 750 O O . ALA A 1 108 ? -65.094 4.872 31.645 1.00 14.42 87 ALA A O 1
ATOM 752 N N A SER A 1 109 ? -66.596 6.450 32.235 0.27 13.67 88 SER A N 1
ATOM 753 N N B SER A 1 109 ? -66.594 6.454 32.245 0.73 13.36 88 SER A N 1
ATOM 754 C CA A SER A 1 109 ? -67.652 5.468 32.587 0.27 11.27 88 SER A CA 1
ATOM 755 C CA B SER A 1 109 ? -67.667 5.484 32.588 0.73 11.00 88 SER A CA 1
ATOM 756 C C A SER A 1 109 ? -68.768 5.544 31.538 0.27 12.50 88 SER A C 1
ATOM 757 C C B SER A 1 109 ? -68.735 5.536 31.492 0.73 12.32 88 SER A C 1
ATOM 758 O O A SER A 1 109 ? -69.021 6.635 31.022 0.27 15.31 88 SER A O 1
ATOM 759 O O B SER A 1 109 ? -69.049 6.637 31.036 0.73 15.23 88 SER A O 1
ATOM 764 N N . VAL A 1 110 ? -69.399 4.407 31.248 1.00 11.69 89 VAL A N 1
ATOM 765 C CA . VAL A 1 110 ? -70.461 4.414 30.250 1.00 10.06 89 VAL A CA 1
ATOM 766 C C . VAL A 1 110 ? -71.501 3.370 30.619 1.00 12.04 89 VAL A C 1
ATOM 767 O O . VAL A 1 110 ? -71.176 2.289 31.121 1.00 11.06 89 VAL A O 1
ATOM 771 N N . THR A 1 111 ? -72.767 3.706 30.374 1.00 12.08 90 THR A N 1
ATOM 772 C CA . THR A 1 111 ? -73.882 2.798 30.616 1.00 10.55 90 THR A CA 1
ATOM 773 C C . THR A 1 111 ? -74.431 2.313 29.284 1.00 12.24 90 THR A C 1
ATOM 774 O O . THR A 1 111 ? -74.701 3.122 28.393 1.00 11.47 90 THR A O 1
ATOM 778 N N . LEU A 1 112 ? -74.587 0.998 29.147 1.00 8.73 91 LEU A N 1
ATOM 779 C CA . LEU A 1 112 ? -75.221 0.396 27.976 1.00 9.49 91 LEU A CA 1
ATOM 780 C C . LEU A 1 112 ? -76.585 -0.132 28.385 1.00 11.49 91 LEU A C 1
ATOM 781 O O . LEU A 1 112 ? -76.683 -0.952 29.304 1.00 9.80 91 LEU A O 1
ATOM 786 N N . GLU A 1 113 ? -77.603 0.294 27.662 1.00 8.74 92 GLU A N 1
ATOM 787 C CA . GLU A 1 113 ? -78.934 -0.270 27.904 1.00 8.22 92 GLU A CA 1
ATOM 788 C C . GLU A 1 113 ? -78.930 -1.747 27.497 1.00 9.90 92 GLU A C 1
ATOM 789 O O . GLU A 1 113 ? -78.117 -2.134 26.674 1.00 10.25 92 GLU A O 1
ATOM 795 N N . ALA A 1 114 ? -79.831 -2.514 28.082 1.00 9.02 93 ALA A N 1
ATOM 796 C CA . ALA A 1 114 ? -80.009 -3.899 27.656 1.00 9.66 93 ALA A CA 1
ATOM 797 C C . ALA A 1 114 ? -80.265 -3.955 26.156 1.00 12.10 93 ALA A C 1
ATOM 798 O O . ALA A 1 114 ? -81.021 -3.145 25.616 1.00 9.96 93 ALA A O 1
ATOM 800 N N . GLY A 1 115 ? -79.626 -4.917 25.485 1.00 11.09 94 GLY A N 1
ATOM 801 C CA . GLY A 1 115 ? -79.776 -5.082 24.054 1.00 11.83 94 GLY A CA 1
ATOM 802 C C . GLY A 1 115 ? -78.901 -4.201 23.183 1.00 15.74 94 GLY A C 1
ATOM 803 O O . GLY A 1 115 ? -79.081 -4.199 21.959 1.00 14.75 94 GLY A O 1
ATOM 804 N N . THR A 1 116 ? -77.967 -3.447 23.756 1.00 10.27 95 THR A N 1
ATOM 805 C CA . THR A 1 116 ? -77.156 -2.523 22.970 1.00 8.35 95 THR A CA 1
ATOM 806 C C . THR A 1 116 ? -75.678 -2.881 23.075 1.00 11.49 95 THR A C 1
ATOM 807 O O . THR A 1 116 ? -75.247 -3.607 23.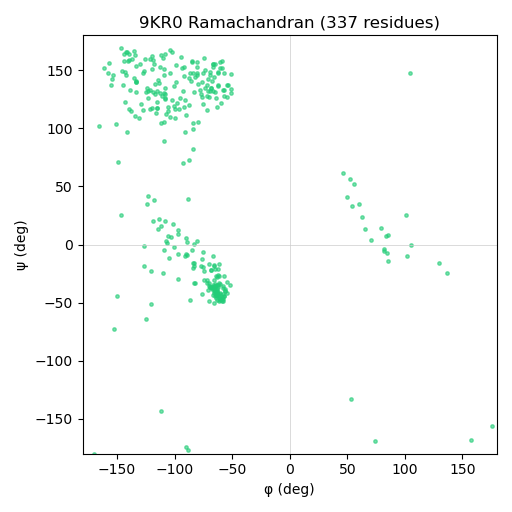975 1.00 9.77 95 THR A O 1
ATOM 811 N N . GLU A 1 117 ? -74.907 -2.352 22.128 1.00 9.66 96 GLU A N 1
ATOM 812 C CA . GLU A 1 117 ? -73.452 -2.460 22.116 1.00 10.51 96 GLU A CA 1
ATOM 813 C C . GLU A 1 117 ? -72.887 -1.084 21.800 1.00 9.86 96 GLU A C 1
ATOM 814 O O . GLU A 1 117 ? -73.606 -0.206 21.320 1.00 12.63 96 GLU A O 1
ATOM 820 N N . LEU A 1 118 ? -71.596 -0.882 22.073 1.00 8.39 97 LEU A N 1
ATOM 821 C CA . LEU A 1 118 ? -71.031 0.452 21.890 1.00 10.05 97 LEU A CA 1
ATOM 822 C C . LEU A 1 118 ? -69.530 0.371 21.658 1.00 11.52 97 LEU A C 1
ATOM 823 O O . LEU A 1 118 ? -68.828 -0.320 22.400 1.00 10.46 97 LEU A O 1
ATOM 828 N N A VAL A 1 119 ? -69.033 1.067 20.634 0.67 9.44 98 VAL A N 1
ATOM 829 N N B VAL A 1 119 ? -69.048 1.103 20.655 0.33 9.43 98 VAL A N 1
ATOM 830 C CA A VAL A 1 119 ? -67.593 1.140 20.413 0.67 8.52 98 VAL A CA 1
ATOM 831 C CA B VAL A 1 119 ? -67.621 1.210 20.379 0.33 8.78 98 VAL A CA 1
ATOM 832 C C A VAL A 1 119 ? -67.064 2.431 21.026 0.67 9.36 98 VAL A C 1
ATOM 833 C C B VAL A 1 119 ? -67.076 2.459 21.056 0.33 9.40 98 VAL A C 1
ATOM 834 O O A VAL A 1 119 ? -67.721 3.480 20.979 0.67 13.54 98 VAL A O 1
ATOM 835 O O B VAL A 1 119 ? -67.721 3.515 21.060 0.33 13.68 98 VAL A O 1
ATOM 842 N N . SER A 1 120 ? -65.877 2.343 21.618 1.00 11.23 99 SER A N 1
ATOM 843 C CA . SER A 1 120 ? -65.250 3.443 22.335 1.00 12.51 99 SER A CA 1
ATOM 844 C C . SER A 1 120 ? -64.672 4.486 21.384 1.00 10.98 99 SER A C 1
ATOM 845 O O . SER A 1 120 ? -64.606 4.305 20.162 1.00 10.77 99 SER A O 1
ATOM 848 N N . ASP A 1 121 ? -64.251 5.601 21.982 1.00 10.76 100 ASP A N 1
ATOM 849 C CA . ASP A 1 121 ? -63.356 6.546 21.328 1.00 12.22 100 ASP A CA 1
ATOM 850 C C . ASP A 1 121 ? -62.047 5.868 20.934 1.00 10.81 100 ASP A C 1
ATOM 851 O O . ASP A 1 121 ? -61.630 4.862 21.518 1.00 13.20 100 ASP A O 1
ATOM 856 N N . ALA A 1 122 ? -61.362 6.469 19.959 1.00 11.99 101 ALA A N 1
ATOM 857 C CA . ALA A 1 122 ? -60.040 5.977 19.584 1.00 12.93 101 ALA A CA 1
ATOM 858 C C . ALA A 1 122 ? -59.039 6.211 20.709 1.00 18.33 101 ALA A C 1
ATOM 859 O O . ALA A 1 122 ? -59.056 7.251 21.372 1.00 17.06 101 ALA A O 1
ATOM 861 N N . VAL A 1 123 ? -58.160 5.235 20.908 1.00 12.43 102 VAL A N 1
ATOM 862 C CA . VAL A 1 123 ? -57.120 5.254 21.934 1.00 12.69 102 VAL A CA 1
ATOM 863 C C . VAL A 1 123 ? -55.775 5.340 21.230 1.00 16.32 102 VAL A C 1
ATOM 864 O O . VAL A 1 123 ? -55.495 4.546 20.327 1.00 12.70 102 VAL A O 1
ATOM 868 N N . ASN A 1 124 ? -54.927 6.273 21.660 1.00 14.72 103 ASN A N 1
ATOM 869 C CA . ASN A 1 124 ? -53.629 6.467 21.013 1.00 15.71 103 ASN A CA 1
ATOM 870 C C . ASN A 1 124 ? -52.628 5.468 21.584 1.00 18.48 103 ASN A C 1
ATOM 871 O O . ASN A 1 124 ? -51.830 5.769 22.472 1.00 18.19 103 ASN A O 1
ATOM 876 N N . LEU A 1 125 ? -52.673 4.249 21.053 1.00 14.91 104 LEU A N 1
ATOM 877 C CA . LEU A 1 125 ? -51.725 3.204 21.421 1.00 13.50 104 LEU A CA 1
ATOM 878 C C . LEU A 1 125 ? -51.318 2.474 20.154 1.00 21.18 104 LEU A C 1
ATOM 879 O O . LEU A 1 125 ? -52.157 1.837 19.509 1.00 18.04 104 LEU A O 1
ATOM 884 N N . GLU A 1 126 ? -50.044 2.578 19.798 1.00 15.40 105 GLU A N 1
ATOM 885 C CA . GLU A 1 126 ? -49.522 1.895 18.624 1.00 16.22 105 GLU A CA 1
ATOM 886 C C . GLU A 1 126 ? -49.310 0.417 18.944 1.00 16.14 105 GLU A C 1
ATOM 887 O O . GLU A 1 126 ? -48.690 0.077 19.957 1.00 15.99 105 GLU A O 1
ATOM 893 N N . VAL A 1 127 ? -49.830 -0.463 18.085 1.00 13.66 106 VAL A N 1
ATOM 894 C CA . VAL A 1 127 ? -49.809 -1.899 18.342 1.00 12.88 106 VAL A CA 1
ATOM 895 C C . VAL A 1 127 ? -49.352 -2.643 17.092 1.00 13.21 106 VAL A C 1
ATOM 896 O O . VAL A 1 127 ? -49.523 -2.170 15.964 1.00 13.80 106 VAL A O 1
ATOM 900 N N . ALA A 1 128 ? -48.775 -3.836 17.305 1.00 14.92 107 ALA A N 1
ATOM 901 C CA . ALA A 1 128 ? -48.226 -4.674 16.247 1.00 17.90 107 ALA A CA 1
ATOM 902 C C . ALA A 1 128 ? -49.085 -5.921 16.025 1.00 12.24 107 ALA A C 1
ATOM 903 O O . ALA A 1 128 ? -49.712 -6.429 16.964 1.00 13.04 107 ALA A O 1
ATOM 905 N N . PRO A 1 129 ? -49.114 -6.456 14.800 1.00 13.72 108 PRO A N 1
ATOM 906 C CA . PRO A 1 129 ? -49.872 -7.691 14.557 1.00 12.02 108 PRO A CA 1
ATOM 907 C C . PRO A 1 129 ? -49.330 -8.865 15.363 1.00 14.02 108 PRO A C 1
ATOM 908 O O . PRO A 1 129 ? -48.128 -8.964 15.630 1.00 12.58 108 PRO A O 1
ATOM 912 N N . LEU A 1 130 ? -50.242 -9.771 15.726 1.00 12.27 109 LEU A N 1
ATOM 913 C CA . LEU A 1 130 ? -49.928 -11.013 16.441 1.00 11.01 109 LEU A CA 1
ATOM 914 C C . LEU A 1 130 ? -49.271 -10.745 17.792 1.00 15.51 109 LEU A C 1
ATOM 915 O O . LEU A 1 130 ? -48.408 -11.509 18.237 1.00 17.63 109 LEU A O 1
ATOM 920 N N . THR A 1 131 ? -49.677 -9.662 18.448 1.00 11.46 110 THR A N 1
ATOM 921 C CA . THR A 1 131 ? -49.287 -9.375 19.818 1.00 14.29 110 THR A CA 1
ATOM 922 C C . THR A 1 131 ? -50.535 -9.333 20.694 1.00 14.76 110 THR A C 1
ATOM 923 O O . THR A 1 131 ? -51.657 -9.144 20.209 1.00 12.92 110 THR A O 1
ATOM 927 N N . ASN A 1 132 ? -50.331 -9.526 21.993 1.00 11.19 111 ASN A N 1
ATOM 928 C CA . ASN A 1 132 ? -51.432 -9.607 22.946 1.00 10.35 111 ASN A CA 1
ATOM 929 C C . ASN A 1 132 ? -51.601 -8.288 23.684 1.00 12.52 111 ASN A C 1
ATOM 930 O O . ASN A 1 132 ? -50.625 -7.690 24.150 1.00 12.20 111 ASN A O 1
ATOM 935 N N . ILE A 1 133 ? -52.850 -7.853 23.826 1.00 9.22 112 ILE A N 1
ATOM 936 C CA . ILE A 1 133 ? -53.146 -6.713 24.673 1.00 12.47 112 ILE A CA 1
ATOM 937 C C . ILE A 1 133 ? -54.122 -7.167 25.746 1.00 10.34 112 ILE A C 1
ATOM 938 O O . ILE A 1 133 ? -54.809 -8.184 25.618 1.00 11.93 112 ILE A O 1
ATOM 943 N N . ALA A 1 134 ? -54.162 -6.401 26.824 1.00 8.72 113 ALA A N 1
ATOM 944 C CA . ALA A 1 134 ? -55.094 -6.644 27.918 1.00 8.34 113 ALA A CA 1
ATOM 945 C C . ALA A 1 134 ? -56.147 -5.551 27.917 1.00 10.98 113 ALA A C 1
ATOM 946 O O . ALA A 1 134 ? -55.815 -4.363 27.839 1.00 11.85 113 ALA A O 1
ATOM 948 N N . VAL A 1 135 ? -57.416 -5.949 27.977 1.00 9.11 114 VAL A N 1
ATOM 949 C CA . VAL A 1 135 ? -58.526 -5.013 28.083 1.00 9.50 114 VAL A CA 1
ATOM 950 C C . VAL A 1 135 ? -59.172 -5.270 29.432 1.00 10.08 114 VAL A C 1
ATOM 951 O O . VAL A 1 135 ? -59.677 -6.374 29.684 1.00 11.10 114 VAL A O 1
ATOM 955 N N . SER A 1 136 ? -59.153 -4.260 30.294 1.00 8.77 115 SER A N 1
ATOM 956 C CA . SER A 1 136 ? -59.552 -4.409 31.693 1.00 11.14 115 SER A CA 1
ATOM 957 C C . SER A 1 136 ? -60.792 -3.569 31.947 1.00 10.41 115 SER A C 1
ATOM 958 O O . SER A 1 136 ? -60.842 -2.400 31.553 1.00 11.41 115 SER A O 1
ATOM 961 N N . MET A 1 137 ? -61.777 -4.196 32.600 1.00 8.28 116 MET A N 1
ATOM 962 C CA . MET A 1 137 ? -63.071 -3.531 32.859 1.00 8.97 116 MET A CA 1
ATOM 963 C C . MET A 1 137 ? -63.379 -3.563 34.354 1.00 10.07 116 MET A C 1
ATOM 964 O O . MET A 1 137 ? -63.109 -4.584 34.983 1.00 10.15 116 MET A O 1
ATOM 969 N N . TYR A 1 138 ? -63.742 -2.410 34.890 1.00 10.55 117 TYR A N 1
ATOM 970 C CA . TYR A 1 138 ? -64.117 -2.280 36.295 1.00 8.26 117 TYR A CA 1
ATOM 971 C C . TYR A 1 138 ? -65.620 -2.059 36.386 1.00 8.89 117 TYR A C 1
ATOM 972 O O . TYR A 1 138 ? -66.146 -1.131 35.763 1.00 9.11 117 TYR A O 1
ATOM 981 N N . PHE A 1 139 ? -66.309 -2.909 37.157 1.00 12.33 118 PHE A N 1
ATOM 982 C CA . PHE A 1 139 ? -67.735 -2.745 37.436 1.00 11.49 118 PHE A CA 1
ATOM 983 C C . PHE A 1 139 ? -67.880 -2.399 38.914 1.00 7.30 118 PHE A C 1
ATOM 984 O O . PHE A 1 139 ? -67.721 -3.271 39.770 1.00 9.25 118 PHE A O 1
ATOM 992 N N . SER A 1 140 ? -68.158 -1.129 39.215 1.00 9.75 119 SER A N 1
ATOM 993 C CA . SER A 1 140 ? -68.262 -0.753 40.626 1.00 12.31 119 SER A CA 1
ATOM 994 C C . SER A 1 140 ? -69.532 -1.308 41.263 1.00 13.61 119 SER A C 1
ATOM 995 O O . SER A 1 140 ? -69.545 -1.598 42.467 1.00 11.17 119 SER A O 1
ATOM 998 N N . SER A 1 141 ? -70.592 -1.460 40.489 1.00 10.52 120 SER A N 1
ATOM 999 C CA . SER A 1 141 ? -71.888 -1.827 41.038 1.00 10.50 120 SER A CA 1
ATOM 1000 C C . SER A 1 141 ? -72.173 -3.306 40.810 1.00 14.16 120 SER A C 1
ATOM 1001 O O . SER A 1 141 ? -71.491 -3.967 40.021 1.00 11.55 120 SER A O 1
ATOM 1004 N N . PRO A 1 142 ? -73.172 -3.868 41.496 1.00 12.42 121 PRO A N 1
ATOM 1005 C CA . PRO A 1 142 ? -73.602 -5.242 41.182 1.00 11.80 121 PRO A CA 1
ATOM 1006 C C . PRO A 1 142 ? -74.061 -5.313 39.735 1.00 14.03 121 PRO A C 1
ATOM 1007 O O . PRO A 1 142 ? -74.969 -4.591 39.317 1.00 14.58 121 PRO A O 1
ATOM 1011 N N . THR A 1 143 ? -73.413 -6.177 38.963 1.00 11.65 122 THR A N 1
ATOM 1012 C CA . THR A 1 143 ? -73.542 -6.152 37.508 1.00 9.80 122 THR A CA 1
ATOM 1013 C C . THR A 1 143 ? -73.758 -7.572 37.013 1.00 13.95 122 THR A C 1
ATOM 1014 O O . THR A 1 143 ? -72.834 -8.388 37.060 1.00 17.28 122 THR A O 1
ATOM 1018 N N . ALA A 1 144 ? -74.963 -7.867 36.530 1.00 12.46 123 ALA A N 1
ATOM 1019 C CA . ALA A 1 144 ? -75.207 -9.147 35.879 1.00 14.94 123 ALA A CA 1
ATOM 1020 C C . ALA A 1 144 ? -74.669 -9.079 34.458 1.00 10.57 123 ALA A C 1
ATOM 1021 O O . ALA A 1 144 ? -74.936 -8.111 33.738 1.00 12.00 123 ALA A O 1
ATOM 1023 N N A MET A 1 145 ? -73.918 -10.104 34.048 0.51 10.83 124 MET A N 1
ATOM 1024 N N B MET A 1 145 ? -73.890 -10.093 34.069 0.49 10.84 124 MET A N 1
ATOM 1025 C CA A MET A 1 145 ? -73.251 -10.125 32.744 0.51 12.29 124 MET A CA 1
ATOM 1026 C CA B MET A 1 145 ? -73.238 -10.080 32.735 0.49 12.29 124 MET A CA 1
ATOM 1027 C C A MET A 1 145 ? -73.612 -11.393 31.982 0.51 11.64 124 MET A C 1
ATOM 1028 C C B MET A 1 145 ? -73.600 -11.350 31.958 0.49 11.65 124 MET A C 1
ATOM 1029 O O A MET A 1 145 ? -72.767 -12.274 31.777 0.51 14.55 124 MET A O 1
ATOM 1030 O O B MET A 1 145 ? -72.745 -12.228 31.810 0.49 14.61 124 MET A O 1
ATOM 1039 N N . PRO A 1 146 ? -74.857 -11.504 31.512 1.00 9.81 125 PRO A N 1
ATOM 1040 C CA . PRO A 1 146 ? -75.207 -12.656 30.667 1.00 10.99 125 PRO A CA 1
ATOM 1041 C C . PRO A 1 146 ? -74.592 -12.588 29.283 1.00 11.21 125 PRO A C 1
ATOM 1042 O O . PRO A 1 146 ? -74.550 -13.616 28.601 1.00 10.55 125 PRO A O 1
ATOM 1046 N N . THR A 1 147 ? -74.120 -11.416 28.852 1.00 8.32 126 THR A N 1
ATOM 1047 C CA . THR A 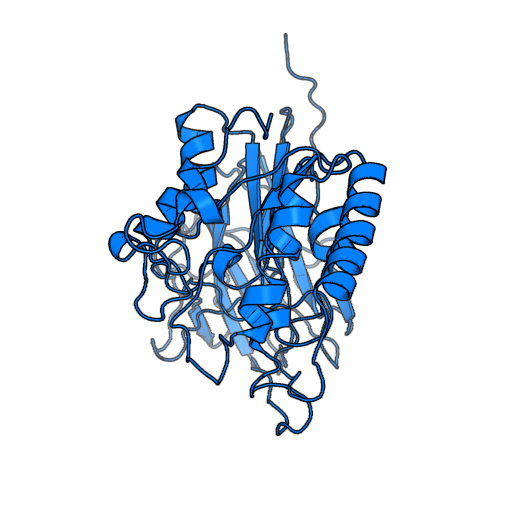1 147 ? -73.548 -11.242 27.514 1.00 9.00 126 THR A CA 1
ATOM 1048 C C . THR A 1 147 ? -72.085 -11.661 27.559 1.00 10.81 126 THR A C 1
ATOM 1049 O O . THR A 1 147 ? -71.228 -10.934 28.070 1.00 10.92 126 THR A O 1
ATOM 1053 N N . VAL A 1 148 ? -71.783 -12.841 27.020 1.00 8.83 127 VAL A N 1
ATOM 1054 C CA . VAL A 1 148 ? -70.451 -13.414 27.141 1.00 9.31 127 VAL A CA 1
ATOM 1055 C C . VAL A 1 148 ? -70.024 -14.012 25.812 1.00 12.61 127 VAL A C 1
ATOM 1056 O O . VAL A 1 148 ? -70.845 -14.338 24.954 1.00 12.30 127 VAL A O 1
ATOM 1060 N N . HIS A 1 149 ? -68.718 -14.178 25.655 1.00 9.34 128 HIS A N 1
ATOM 1061 C CA . HIS A 1 149 ? -68.200 -15.213 24.771 1.00 11.53 128 HIS A CA 1
ATOM 1062 C C . HIS A 1 149 ? -67.813 -16.373 25.674 1.00 13.59 128 HIS A C 1
ATOM 1063 O O . HIS A 1 149 ? -66.829 -16.285 26.416 1.00 11.17 128 HIS A O 1
ATOM 1070 N N . ALA A 1 150 ? -68.588 -17.455 25.620 1.00 12.07 129 ALA A N 1
ATOM 1071 C CA . ALA A 1 150 ? -68.502 -18.464 26.673 1.00 13.00 129 ALA A CA 1
ATOM 1072 C C . ALA A 1 150 ? -67.151 -19.174 26.678 1.00 15.01 129 ALA A C 1
ATOM 1073 O O . ALA A 1 150 ? -66.523 -19.314 27.734 1.00 14.31 129 ALA A O 1
ATOM 1075 N N . LEU A 1 151 ? -66.699 -19.664 25.524 1.00 13.72 130 LEU A N 1
ATOM 1076 C CA . LEU A 1 151 ? -65.484 -20.488 25.471 1.00 17.76 130 LEU A CA 1
ATOM 1077 C C . LEU A 1 151 ? -64.382 -19.678 24.796 1.00 18.39 130 LEU A C 1
ATOM 1078 O O . LEU A 1 151 ? -64.196 -19.730 23.580 1.00 17.14 130 LEU A O 1
ATOM 1083 N N . GLY A 1 152 ? -63.634 -18.926 25.605 1.00 10.52 131 GLY A N 1
ATOM 1084 C CA . GLY A 1 152 ? -62.626 -18.046 25.036 1.00 11.45 131 GLY A CA 1
ATOM 1085 C C . GLY A 1 152 ? -61.306 -18.711 24.712 1.00 11.96 131 GLY A C 1
ATOM 1086 O O . GLY A 1 152 ? -60.508 -18.127 23.978 1.00 11.35 131 GLY A O 1
ATOM 1087 N N . VAL A 1 153 ? -61.053 -19.909 25.258 1.00 10.76 132 VAL A N 1
ATOM 1088 C CA . VAL A 1 153 ? -59.780 -20.619 25.120 1.00 9.19 132 VAL A CA 1
ATOM 1089 C C . VAL A 1 153 ? -58.643 -19.705 25.572 1.00 9.75 132 VAL A C 1
ATOM 1090 O O . VAL A 1 153 ? -57.519 -19.771 25.058 1.00 9.30 132 VAL A O 1
ATOM 1094 N N . GLN A 1 154 ? -58.936 -18.856 26.553 1.00 11.03 133 GLN A N 1
ATOM 1095 C CA . GLN A 1 154 ? -58.013 -17.824 27.001 1.00 9.51 133 GLN A CA 1
ATOM 1096 C C . GLN A 1 154 ? -58.373 -17.489 28.440 1.00 11.47 133 GLN A C 1
ATOM 1097 O O . GLN A 1 154 ? -59.555 -17.372 28.769 1.00 11.60 133 GLN A O 1
ATOM 1103 N N . THR A 1 155 ? -57.359 -17.345 29.289 1.00 11.91 134 THR A N 1
ATOM 1104 C CA . THR A 1 155 ? -57.596 -17.025 30.688 1.00 10.00 134 THR A CA 1
ATOM 1105 C C . THR A 1 155 ? -57.911 -15.546 30.866 1.00 10.08 134 THR A C 1
ATOM 1106 O O . THR A 1 155 ? -57.215 -14.682 30.322 1.00 12.26 134 THR A O 1
ATOM 1110 N N . ALA A 1 156 ? -58.961 -15.267 31.636 1.00 10.23 135 ALA A N 1
ATOM 1111 C CA . ALA A 1 156 ? -59.283 -13.930 32.106 1.00 10.69 135 ALA A CA 1
ATOM 1112 C C . ALA A 1 156 ? -59.096 -13.892 33.617 1.00 11.22 135 ALA A C 1
ATOM 1113 O O . ALA A 1 156 ? -59.246 -14.910 34.297 1.00 12.70 135 ALA A O 1
ATOM 1115 N N . PHE A 1 157 ? -58.789 -12.704 34.140 1.00 13.89 136 PHE A N 1
ATOM 1116 C CA . PHE A 1 157 ? -58.345 -12.535 35.520 1.00 14.16 136 PHE A CA 1
ATOM 1117 C C . PHE A 1 157 ? -59.262 -11.555 36.237 1.00 10.98 136 PHE A C 1
ATOM 1118 O O . PHE A 1 157 ? -59.449 -10.428 35.774 1.00 12.10 136 PHE A O 1
ATOM 1126 N N . ILE A 1 158 ? -59.810 -11.975 37.377 1.00 13.34 137 ILE A N 1
ATOM 1127 C CA . ILE A 1 158 ? -60.843 -11.221 38.085 1.00 10.55 137 ILE A CA 1
ATOM 1128 C C . ILE A 1 158 ? -60.322 -10.858 39.471 1.00 14.55 137 ILE A C 1
ATOM 1129 O O . ILE A 1 158 ? -59.799 -11.723 40.180 1.00 17.18 137 ILE A O 1
ATOM 1134 N N . GLY A 1 159 ? -60.452 -9.577 39.851 1.00 13.25 138 GLY A N 1
ATOM 1135 C CA . GLY A 1 159 ? -59.985 -9.125 41.149 1.00 17.60 138 GLY A CA 1
ATOM 1136 C C . GLY A 1 159 ? -60.914 -8.092 41.757 1.00 15.29 138 GLY A C 1
ATOM 1137 O O . GLY A 1 159 ? -61.772 -7.528 41.085 1.00 14.58 138 GLY A O 1
ATOM 1138 N N . ALA A 1 160 ? -60.725 -7.851 43.053 1.00 14.52 139 ALA A N 1
ATOM 1139 C CA . ALA A 1 160 ? -61.595 -6.931 43.773 1.00 11.42 139 ALA A CA 1
ATOM 1140 C C . ALA A 1 160 ? -61.186 -5.481 43.539 1.00 9.22 139 ALA A C 1
ATOM 1141 O O . ALA A 1 160 ? -60.000 -5.160 43.418 1.00 13.30 139 ALA A O 1
ATOM 1143 N N . GLY A 1 161 ? -62.186 -4.598 43.501 1.00 11.58 140 GLY A N 1
ATOM 1144 C CA . GLY A 1 161 ? -61.934 -3.173 43.348 1.00 9.96 140 GLY A CA 1
ATOM 1145 C C . GLY A 1 161 ? -61.511 -2.824 41.929 1.00 15.05 140 GLY A C 1
ATOM 1146 O O . GLY A 1 161 ? -61.597 -3.632 41.004 1.00 12.30 140 GLY A O 1
ATOM 1147 N N . ASN A 1 162 ? -61.039 -1.583 41.769 1.00 13.23 141 ASN A N 1
ATOM 1148 C CA . ASN A 1 162 ? -60.617 -1.090 40.457 1.00 11.92 141 ASN A CA 1
ATOM 1149 C C . ASN A 1 162 ? -59.133 -1.382 40.281 1.00 11.58 141 ASN A C 1
ATOM 1150 O O . ASN A 1 162 ? -58.277 -0.614 40.726 1.00 15.58 141 ASN A O 1
ATOM 1155 N N . GLN A 1 163 ? -58.833 -2.486 39.604 1.00 10.78 142 GLN A N 1
ATOM 1156 C CA . GLN A 1 163 ? -57.468 -2.862 39.275 1.00 11.30 142 GLN A CA 1
ATOM 1157 C C . GLN A 1 163 ? -57.167 -2.700 37.788 1.00 9.49 142 GLN A C 1
ATOM 1158 O O . GLN A 1 163 ? -56.225 -3.318 37.290 1.00 11.51 142 GLN A O 1
ATOM 1164 N N . THR A 1 164 ? -57.953 -1.888 37.071 1.00 10.85 143 THR A N 1
ATOM 1165 C CA . THR A 1 164 ? -57.807 -1.809 35.617 1.00 11.97 143 THR A CA 1
ATOM 1166 C C . THR A 1 164 ? -56.441 -1.280 35.196 1.00 13.64 143 THR A C 1
ATOM 1167 O O . THR A 1 164 ? -55.967 -1.612 34.103 1.00 14.11 143 THR A O 1
ATOM 1171 N N . ALA A 1 165 ? -55.801 -0.460 36.031 1.00 12.51 144 ALA A N 1
ATOM 1172 C CA . ALA A 1 165 ? -54.487 0.086 35.714 1.00 12.92 144 ALA A CA 1
ATOM 1173 C C . ALA A 1 165 ? -53.357 -0.611 36.461 1.00 14.53 144 ALA A C 1
ATOM 1174 O O . ALA A 1 165 ? -52.207 -0.169 36.374 1.00 15.00 144 ALA A O 1
ATOM 1176 N N . ALA A 1 166 ? -53.653 -1.684 37.190 1.00 12.99 145 ALA A N 1
ATOM 1177 C CA . ALA A 1 166 ? -52.636 -2.356 37.991 1.00 16.62 145 ALA A CA 1
ATOM 1178 C C . ALA A 1 166 ? -51.692 -3.172 37.113 1.00 17.89 145 ALA A C 1
ATOM 1179 O O . ALA A 1 166 ? -52.069 -3.661 36.050 1.00 13.30 145 ALA A O 1
ATOM 1181 N N A THR A 1 167 ? -50.448 -3.325 37.579 0.38 16.23 146 THR A N 1
ATOM 1182 N N B THR A 1 167 ? -50.446 -3.317 37.583 0.62 16.18 146 THR A N 1
ATOM 1183 C CA A THR A 1 167 ? -49.464 -4.086 36.814 0.38 13.88 146 THR A CA 1
ATOM 1184 C CA B THR A 1 167 ? -49.454 -4.090 36.840 0.62 13.77 146 THR A CA 1
ATOM 1185 C C A THR A 1 167 ? -49.869 -5.546 36.661 0.38 15.71 146 THR A C 1
ATOM 1186 C C B THR A 1 167 ? -49.906 -5.531 36.645 0.62 15.63 146 THR A C 1
ATOM 1187 O O A THR A 1 167 ? -49.522 -6.183 35.661 0.38 16.64 146 THR A O 1
ATOM 1188 O O B THR A 1 167 ? -49.637 -6.139 35.605 0.62 16.91 146 THR A O 1
ATOM 1195 N N . SER A 1 168 ? -50.581 -6.096 37.642 1.00 13.12 147 SER A N 1
ATOM 1196 C CA . SER A 1 168 ? -51.100 -7.450 37.558 1.00 15.13 147 SER A CA 1
ATOM 1197 C C . SER A 1 168 ? -52.378 -7.501 38.382 1.00 17.68 147 SER A C 1
ATOM 1198 O O . SER A 1 168 ? -52.653 -6.606 39.182 1.00 17.24 147 SER A O 1
ATOM 1201 N N . ILE A 1 169 ? -53.164 -8.552 38.187 1.00 15.43 148 ILE A N 1
ATOM 1202 C CA . ILE A 1 169 ? -54.399 -8.707 38.950 1.00 15.69 148 ILE A CA 1
ATOM 1203 C C . ILE A 1 169 ? -54.095 -9.516 40.200 1.00 25.42 148 ILE A C 1
ATOM 1204 O O . ILE A 1 169 ? -53.595 -10.645 40.122 1.00 21.39 148 ILE A O 1
ATOM 1209 N N . SER A 1 170 ? -54.327 -8.854 41.325 1.00 27.37 149 SER A N 1
ATOM 1210 C CA . SER A 1 170 ? -54.125 -9.509 42.630 1.00 33.57 149 SER A CA 1
ATOM 1211 C C . SER A 1 170 ? -55.442 -10.172 43.016 1.00 30.85 149 SER A C 1
ATOM 1212 O O . SER A 1 170 ? -56.410 -9.445 43.274 1.00 27.52 149 SER A O 1
ATOM 1215 N N . ALA A 1 171 ? -55.453 -11.502 43.028 1.00 36.78 150 ALA A N 1
ATOM 1216 C CA . ALA A 1 171 ? -56.689 -12.258 43.324 1.00 48.90 150 ALA A CA 1
ATOM 1217 C C . ALA A 1 171 ? -56.365 -13.737 43.519 1.00 59.62 150 ALA A C 1
ATOM 1218 O O . ALA A 1 171 ? -55.188 -14.109 43.388 1.00 54.82 150 ALA A O 1
ATOM 1220 N N . ALA A 1 172 ? -57.390 -14.537 43.792 1.00 55.91 151 ALA A N 1
ATOM 1221 C CA . ALA A 1 172 ? -57.176 -15.994 43.908 1.00 57.82 151 ALA A CA 1
ATOM 1222 C C . ALA A 1 172 ? -57.223 -16.595 42.503 1.00 59.54 151 ALA A C 1
ATOM 1223 O O . ALA A 1 172 ? -57.966 -16.068 41.674 1.00 50.26 151 ALA A O 1
ATOM 1225 N N . ALA A 1 173 ? -56.465 -17.658 42.262 1.00 48.35 152 ALA A N 1
ATOM 1226 C CA . ALA A 1 173 ? -56.513 -18.344 40.954 1.00 49.00 152 ALA A CA 1
ATOM 1227 C C . ALA A 1 173 ? -57.911 -18.908 40.680 1.00 57.55 152 ALA A C 1
ATOM 1228 O O . ALA A 1 173 ? -58.257 -19.055 39.499 1.00 52.89 152 ALA A O 1
ATOM 1230 N N . ALA A 1 174 ? -58.687 -19.224 41.712 1.00 48.43 153 ALA A N 1
ATOM 1231 C CA . ALA A 1 174 ? -60.061 -19.654 41.477 1.00 43.49 153 ALA A CA 1
ATOM 1232 C C . ALA A 1 174 ? -60.922 -18.536 40.898 1.00 49.51 153 ALA A C 1
ATOM 1233 O O . ALA A 1 174 ? -61.999 -18.814 40.358 1.00 47.20 153 ALA A O 1
ATOM 1235 N N . ASP A 1 175 ? -60.478 -17.284 41.014 1.00 45.48 154 ASP A N 1
ATOM 1236 C CA . ASP A 1 175 ? -61.113 -16.128 40.380 1.00 46.17 154 ASP A CA 1
ATOM 1237 C C . ASP A 1 175 ? -60.572 -15.889 38.980 1.00 43.07 154 ASP A C 1
ATOM 1238 O O . ASP A 1 175 ? -60.318 -14.751 38.570 1.00 40.20 154 ASP A O 1
ATOM 1243 N N . GLN A 1 176 ? -60.332 -16.962 38.247 1.00 20.34 155 GLN A N 1
ATOM 1244 C CA . GLN A 1 176 ? -60.039 -16.881 36.828 1.00 16.96 155 GLN A CA 1
ATOM 1245 C C . GLN A 1 176 ? -61.212 -17.458 36.052 1.00 18.09 155 GLN A C 1
ATOM 1246 O O . GLN A 1 176 ? -62.061 -18.171 36.593 1.00 19.76 155 GLN A O 1
ATOM 1252 N N . SER A 1 177 ? -61.267 -17.100 34.780 1.00 14.93 156 SER A N 1
ATOM 1253 C CA . SER A 1 177 ? -62.332 -17.533 33.896 1.00 11.59 156 SER A CA 1
ATOM 1254 C C . SER A 1 177 ? -61.707 -17.812 32.546 1.00 13.49 156 SER A C 1
ATOM 1255 O O . SER A 1 177 ? -60.572 -17.414 32.286 1.00 15.19 156 SER A O 1
ATOM 1258 N N . GLN A 1 178 ? -62.446 -18.501 31.678 1.00 12.15 157 GLN A N 1
ATOM 1259 C CA . GLN A 1 178 ? -62.005 -18.612 30.292 1.00 10.78 157 GLN A CA 1
ATOM 1260 C C . GLN A 1 178 ? -63.018 -17.998 29.337 1.00 11.55 157 GLN A C 1
ATOM 1261 O O . GLN A 1 178 ? -62.995 -18.286 28.136 1.00 15.13 157 GLN A O 1
ATOM 1267 N N . SER A 1 179 ? -63.882 -17.126 29.839 1.00 12.12 158 SER A N 1
ATOM 1268 C CA . SER A 1 179 ? -64.860 -16.430 29.016 1.00 10.71 158 SER A CA 1
ATOM 1269 C C . SER A 1 179 ? -64.441 -14.985 28.779 1.00 11.16 158 SER A C 1
ATOM 1270 O O . SER A 1 179 ? -63.543 -14.447 29.436 1.00 12.26 158 SER A O 1
ATOM 1273 N N . TYR A 1 180 ? -65.119 -14.345 27.832 1.00 9.43 159 TYR A N 1
ATOM 1274 C CA . TYR A 1 180 ? -65.065 -12.895 27.678 1.00 8.53 159 TYR A CA 1
ATOM 1275 C C . TYR A 1 180 ? -66.396 -12.314 28.126 1.00 11.72 159 TYR A C 1
ATOM 1276 O O . TYR A 1 180 ? -67.453 -12.835 27.763 1.00 11.13 159 TYR A O 1
ATOM 1285 N N . TYR A 1 181 ? -66.349 -11.242 28.917 1.00 10.86 160 TYR A N 1
ATOM 1286 C CA . TYR A 1 181 ? -67.548 -10.647 29.499 1.00 7.93 160 TYR A CA 1
ATOM 1287 C C . TYR A 1 181 ? -67.816 -9.309 28.832 1.00 9.48 160 TYR A C 1
ATOM 1288 O O . TYR A 1 181 ? -67.119 -8.330 29.106 1.00 14.15 160 TYR A O 1
ATOM 1297 N N . GLY A 1 182 ? -68.827 -9.268 27.960 1.00 10.91 161 GLY A N 1
ATOM 1298 C CA . GLY A 1 182 ? -69.236 -8.006 27.366 1.00 11.12 161 GLY A CA 1
ATOM 1299 C C . GLY A 1 182 ? -68.179 -7.336 26.518 1.00 10.97 161 GLY A C 1
ATOM 1300 O O . GLY A 1 182 ? -68.214 -6.113 26.346 1.00 13.20 161 GLY A O 1
ATOM 1301 N N . LEU A 1 183 ? -67.223 -8.102 26.003 1.00 10.97 162 LEU A N 1
ATOM 1302 C CA . LEU A 1 183 ? -66.147 -7.587 25.164 1.00 8.61 162 LEU A CA 1
ATOM 1303 C C . LEU A 1 183 ? -66.231 -8.314 23.833 1.00 9.70 162 LEU A C 1
ATOM 1304 O O . LEU A 1 183 ? -66.066 -9.539 23.788 1.00 11.77 162 LEU A O 1
ATOM 1309 N N . THR A 1 184 ? -66.499 -7.577 22.753 1.00 8.00 163 THR A N 1
ATOM 1310 C CA . THR A 1 184 ? -66.847 -8.238 21.495 1.00 7.28 163 THR A CA 1
ATOM 1311 C C . THR A 1 184 ? -66.005 -7.817 20.290 1.00 9.94 163 THR A C 1
ATOM 1312 O O . THR A 1 184 ? -65.953 -8.577 19.311 1.00 9.40 163 THR A O 1
ATOM 1316 N N . ALA A 1 185 ? -65.305 -6.682 20.326 1.00 9.73 164 ALA A N 1
ATOM 1317 C CA . ALA A 1 185 ? -64.418 -6.387 19.202 1.00 8.87 164 ALA A CA 1
ATOM 1318 C C . ALA A 1 185 ? -63.329 -5.425 19.638 1.00 10.67 164 ALA A C 1
ATOM 1319 O O . ALA A 1 185 ? -63.508 -4.627 20.562 1.00 11.27 164 ALA A O 1
ATOM 1321 N N . LEU A 1 186 ? -62.269 -5.543 18.834 1.00 8.48 165 LEU A N 1
ATOM 1322 C CA . LEU A 1 186 ? -61.206 -4.562 19.100 1.00 8.54 165 LEU A CA 1
ATOM 1323 C C . LEU A 1 186 ? -60.689 -4.128 17.725 1.00 11.53 165 LEU A C 1
ATOM 1324 O O . LEU A 1 186 ? -60.245 -4.975 16.983 1.00 11.49 165 LEU A O 1
ATOM 1329 N N . GLU A 1 187 ? -60.850 -2.877 17.391 1.00 8.11 166 GLU A N 1
ATOM 1330 C CA . GLU A 1 187 ? -60.588 -2.365 16.056 1.00 8.78 166 GLU A CA 1
ATOM 1331 C C . GLU A 1 187 ? -59.344 -1.495 16.103 1.00 12.57 166 GLU A C 1
ATOM 1332 O O . GLU A 1 187 ? -59.076 -0.851 17.113 1.00 10.17 166 GLU A O 1
ATOM 1338 N N . VAL A 1 188 ? -58.560 -1.522 15.025 1.00 10.13 167 VAL A N 1
ATOM 1339 C CA . VAL A 1 188 ? -57.272 -0.834 14.975 1.00 8.49 167 VAL A CA 1
ATOM 1340 C C . VAL A 1 188 ? -57.185 -0.067 13.662 1.00 11.81 167 VAL A C 1
ATOM 1341 O O . VAL A 1 188 ? -57.599 -0.572 12.612 1.00 10.54 167 VAL A O 1
ATOM 1345 N N . SER A 1 189 ? -56.632 1.147 13.709 1.00 10.71 168 SER A N 1
ATOM 1346 C CA . SER A 1 189 ? -56.621 2.005 12.529 1.00 11.43 168 SER A CA 1
ATOM 1347 C C . SER A 1 189 ? -55.333 1.841 11.723 1.00 12.59 168 SER A C 1
ATOM 1348 O O . SER A 1 189 ? -54.271 1.527 12.264 1.00 11.87 168 SER A O 1
ATOM 1351 N N . SER A 1 190 ? -55.440 2.089 10.413 1.00 10.24 169 SER A N 1
ATOM 1352 C CA . SER A 1 190 ? -54.289 2.006 9.520 1.00 9.22 169 SER A CA 1
ATOM 1353 C C . SER A 1 190 ? -54.610 2.768 8.246 1.00 8.92 169 SER A C 1
ATOM 1354 O O . SER A 1 190 ? -55.776 2.871 7.845 1.00 9.79 169 SER A O 1
ATOM 1357 N N . ILE A 1 191 ? -53.562 3.293 7.606 1.00 10.18 170 ILE A N 1
ATOM 1358 C CA . ILE A 1 191 ? -53.735 3.856 6.270 1.00 8.07 170 ILE A CA 1
ATOM 1359 C C . ILE A 1 191 ? -53.539 2.816 5.176 1.00 11.66 170 ILE A C 1
ATOM 1360 O O . ILE A 1 191 ? -53.815 3.108 4.002 1.00 12.09 170 ILE A O 1
ATOM 1365 N N . GLN A 1 192 ? -53.078 1.615 5.515 1.00 10.92 171 GLN A N 1
ATOM 1366 C CA . GLN A 1 192 ? -52.738 0.635 4.489 1.00 8.47 171 GLN A CA 1
ATOM 1367 C C . GLN A 1 192 ? -53.970 -0.086 3.956 1.00 10.43 171 GLN A C 1
ATOM 1368 O O . GLN A 1 192 ? -54.977 -0.251 4.653 1.00 10.95 171 GLN A O 1
ATOM 1374 N N . LYS A 1 193 ? -53.870 -0.542 2.710 1.00 9.69 172 LYS A N 1
ATOM 1375 C CA . LYS A 1 193 ? -54.851 -1.480 2.186 1.00 9.07 172 LYS A CA 1
ATOM 1376 C C . LYS A 1 193 ? -54.890 -2.715 3.070 1.00 9.00 172 LYS A C 1
ATOM 1377 O O . LYS A 1 193 ? -53.855 -3.339 3.332 1.00 11.28 172 LYS A O 1
ATOM 1383 N N . THR A 1 194 ? -56.093 -3.080 3.511 1.00 8.82 173 THR A N 1
ATOM 1384 C CA . THR A 1 194 ? -56.264 -4.102 4.538 1.00 11.71 173 THR A CA 1
ATOM 1385 C C . THR A 1 194 ? -57.427 -5.010 4.176 1.00 9.84 173 THR A C 1
ATOM 1386 O O . THR A 1 194 ? -58.488 -4.528 3.776 1.00 10.52 173 THR A O 1
ATOM 1390 N N . ASN A 1 195 ? -57.222 -6.320 4.284 1.00 8.36 174 ASN A N 1
ATOM 1391 C CA . ASN A 1 195 ? -58.310 -7.278 4.186 1.00 7.05 174 ASN A CA 1
ATOM 1392 C C . ASN A 1 195 ? -58.655 -7.777 5.579 1.00 8.00 174 ASN A C 1
ATOM 1393 O O . ASN A 1 195 ? -57.786 -7.875 6.446 1.00 11.07 174 ASN A O 1
ATOM 1398 N N . VAL A 1 196 ? -59.934 -8.085 5.792 1.00 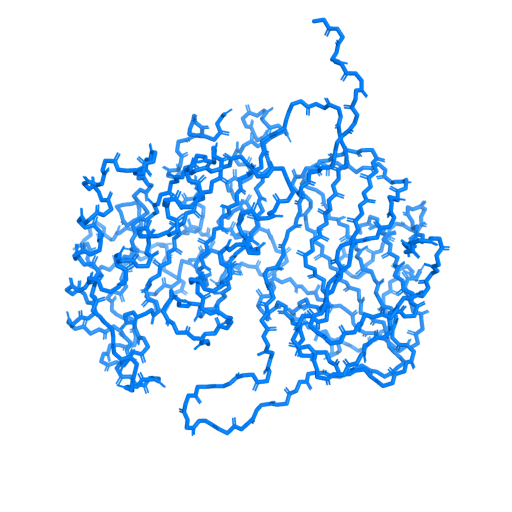8.13 175 VAL A N 1
ATOM 1399 C CA . VAL A 1 196 ? -60.397 -8.659 7.052 1.00 8.12 175 VAL A CA 1
ATOM 1400 C C . VAL A 1 196 ? -61.184 -9.920 6.721 1.00 9.30 175 VAL A C 1
ATOM 1401 O O . VAL A 1 196 ? -62.236 -9.845 6.072 1.00 9.72 175 VAL A O 1
ATOM 1405 N N . VAL A 1 197 ? -60.671 -11.067 7.157 1.00 6.73 176 VAL A N 1
ATOM 1406 C CA . VAL A 1 197 ? -61.280 -12.375 6.917 1.00 8.63 176 VAL A CA 1
ATOM 1407 C C . VAL A 1 197 ? -62.020 -12.767 8.181 1.00 10.08 176 VAL A C 1
ATOM 1408 O O . VAL A 1 197 ? -61.390 -12.949 9.228 1.00 11.49 176 VAL A O 1
ATOM 1412 N N . VAL A 1 198 ? -63.329 -12.952 8.047 1.00 7.99 177 VAL A N 1
ATOM 1413 C CA . VAL A 1 198 ? -64.152 -13.400 9.198 1.00 10.16 177 VAL A CA 1
ATOM 1414 C C . VAL A 1 198 ? -64.371 -14.917 9.115 1.00 12.87 177 VAL A C 1
ATOM 1415 O O . VAL A 1 198 ? -64.904 -15.344 8.117 1.00 10.72 177 VAL A O 1
ATOM 1419 N N . THR A 1 199 ? -63.953 -15.650 10.168 1.00 9.03 178 THR A N 1
ATOM 1420 C CA . THR A 1 199 ? -64.237 -17.070 10.231 1.00 11.67 178 THR A CA 1
ATOM 1421 C C . THR A 1 199 ? -65.492 -17.239 11.078 1.00 10.81 178 THR A C 1
ATOM 1422 O O . THR A 1 199 ? -65.504 -16.880 12.258 1.00 12.10 178 THR A O 1
ATOM 1426 N N . PHE A 1 200 ? -66.549 -17.744 10.461 1.00 8.16 179 PHE A N 1
ATOM 1427 C CA . PHE A 1 200 ? -67.868 -17.848 11.066 1.00 9.05 179 PHE A CA 1
ATOM 1428 C C . PHE A 1 200 ? -68.166 -19.323 11.285 1.00 7.29 179 PHE A C 1
ATOM 1429 O O . PHE A 1 200 ? -68.009 -20.121 10.358 1.00 9.94 179 PHE A O 1
ATOM 1437 N N . GLY A 1 201 ? -68.542 -19.704 12.499 1.00 8.90 180 GLY A N 1
ATOM 1438 C CA . GLY A 1 201 ? -68.789 -21.119 12.726 1.00 8.18 180 GLY A CA 1
ATOM 1439 C C . GLY A 1 201 ? -69.109 -21.465 14.157 1.00 9.73 180 GLY A C 1
ATOM 1440 O O . GLY A 1 201 ? -69.602 -20.632 14.923 1.00 9.28 180 GLY A O 1
ATOM 1441 N N . ASP A 1 202 ? -68.844 -22.733 14.495 1.00 8.96 181 ASP A N 1
ATOM 1442 C CA . ASP A 1 202 ? -69.197 -23.263 15.806 1.00 7.02 181 ASP A CA 1
ATOM 1443 C C . ASP A 1 202 ? -67.934 -23.552 16.615 1.00 10.11 181 ASP A C 1
ATOM 1444 O O . ASP A 1 202 ? -66.980 -22.780 16.545 1.00 9.47 181 ASP A O 1
ATOM 1449 N N . SER A 1 203 ? -67.919 -24.624 17.416 1.00 9.10 182 SER A N 1
ATOM 1450 C CA . SER A 1 203 ? -66.763 -24.872 18.281 1.00 11.26 182 SER A CA 1
ATOM 1451 C C . SER A 1 203 ? -65.492 -25.137 17.484 1.00 11.27 182 SER A C 1
ATOM 1452 O O . SER A 1 203 ? -64.380 -24.909 17.985 1.00 9.66 182 SER A O 1
ATOM 1455 N N . ILE A 1 204 ? -65.626 -25.657 16.259 1.00 8.42 183 ILE A N 1
ATOM 1456 C CA . ILE A 1 204 ? -64.440 -25.976 15.472 1.00 6.78 183 ILE A CA 1
ATOM 1457 C C . ILE A 1 204 ? -63.837 -24.707 14.879 1.00 11.26 183 ILE A C 1
ATOM 1458 O O . ILE A 1 204 ? -62.652 -24.693 14.525 1.00 10.92 183 ILE A O 1
ATOM 1463 N N . THR A 1 205 ? -64.605 -23.617 14.813 1.00 7.98 184 THR A N 1
ATOM 1464 C CA . THR A 1 205 ? -64.021 -22.310 14.516 1.00 8.80 184 THR A CA 1
ATOM 1465 C C . THR A 1 205 ? -63.533 -21.627 15.799 1.00 10.77 184 THR A C 1
ATOM 1466 O O . THR A 1 205 ? -62.405 -21.117 15.849 1.00 9.21 184 THR A O 1
ATOM 1470 N N . ASP A 1 206 ? -64.389 -21.628 16.833 1.00 9.96 185 ASP A N 1
ATOM 1471 C CA . ASP A 1 206 ? -64.078 -21.088 18.159 1.00 8.92 185 ASP A CA 1
ATOM 1472 C C . ASP A 1 206 ? -62.769 -21.650 18.711 1.00 13.77 185 ASP A C 1
ATOM 1473 O O . ASP A 1 206 ? -62.027 -20.940 19.403 1.00 15.94 185 ASP A O 1
ATOM 1478 N N . GLY A 1 207 ? -62.460 -22.908 18.412 1.00 10.34 186 GLY A N 1
ATOM 1479 C CA . GLY A 1 207 ? -61.206 -23.511 18.816 1.00 11.77 186 GLY A CA 1
ATOM 1480 C C . GLY A 1 207 ? -61.290 -24.416 20.028 1.00 13.60 186 GLY A C 1
ATOM 1481 O O . GLY A 1 207 ? -60.285 -24.578 20.735 1.00 12.55 186 GLY A O 1
ATOM 1482 N N . TYR A 1 208 ? -62.452 -25.001 20.298 1.00 10.75 187 TYR A N 1
ATOM 1483 C CA . TYR A 1 208 ? -62.592 -25.924 21.416 1.00 11.39 187 TYR A CA 1
ATOM 1484 C C . TYR A 1 208 ? -61.614 -27.085 21.268 1.00 12.42 187 TYR A C 1
ATOM 1485 O O . TYR A 1 208 ? -61.497 -27.682 20.193 1.00 13.75 187 TYR A O 1
ATOM 1494 N N . LYS A 1 209 ? -60.915 -27.397 22.360 1.00 10.65 188 LYS A N 1
ATOM 1495 C CA . LYS A 1 209 ? -59.859 -28.395 22.504 1.00 11.65 188 LYS A CA 1
ATOM 1496 C C . LYS A 1 209 ? -58.503 -27.884 22.023 1.00 16.51 188 LYS A C 1
ATOM 1497 O O . LYS A 1 209 ? -57.505 -28.589 22.202 1.00 16.48 188 LYS A O 1
ATOM 1503 N N . SER A 1 210 ? -58.411 -26.690 21.432 1.00 12.68 189 SER A N 1
ATOM 1504 C CA . SER A 1 210 ? -57.075 -26.140 21.223 1.00 11.36 189 SER A CA 1
ATOM 1505 C C . SER A 1 210 ? -56.509 -25.648 22.554 1.00 14.47 189 SER A C 1
ATOM 1506 O O . SER A 1 210 ? -57.235 -25.421 23.518 1.00 12.54 189 SER A O 1
ATOM 1509 N N . THR A 1 211 ? -55.186 -25.506 22.604 1.00 12.94 190 THR A N 1
ATOM 1510 C CA . THR A 1 211 ? -54.511 -25.259 23.876 1.00 11.65 190 THR A CA 1
ATOM 1511 C C . THR A 1 211 ? -54.814 -23.860 24.411 1.00 12.38 190 THR A C 1
ATOM 1512 O O . THR A 1 211 ? -54.646 -22.856 23.707 1.00 12.53 190 THR A O 1
ATOM 1516 N N . VAL A 1 212 ? -55.271 -23.806 25.665 1.00 11.96 191 VAL A N 1
ATOM 1517 C CA . VAL A 1 212 ? -55.645 -22.532 26.277 1.00 11.32 191 VAL A CA 1
ATOM 1518 C C . VAL A 1 212 ? -54.438 -21.608 26.355 1.00 11.20 191 VAL A C 1
ATOM 1519 O O . VAL A 1 212 ? -53.325 -22.035 26.691 1.00 14.48 191 VAL A O 1
ATOM 1523 N N . ASP A 1 213 ? -54.656 -20.330 26.032 1.00 10.68 192 ASP A N 1
ATOM 1524 C CA . ASP A 1 213 ? -53.650 -19.270 26.068 1.00 11.70 192 ASP A CA 1
ATOM 1525 C C . ASP A 1 213 ? -52.526 -19.465 25.061 1.00 15.87 192 ASP A C 1
ATOM 1526 O O . ASP A 1 213 ? -51.498 -18.790 25.162 1.00 20.10 192 ASP A O 1
ATOM 1531 N N . ALA A 1 214 ? -52.678 -20.363 24.089 1.00 11.84 193 ALA A N 1
ATOM 1532 C CA . ALA A 1 214 ? -51.604 -20.656 23.156 1.00 10.51 193 ALA A CA 1
ATOM 1533 C C . ALA A 1 214 ? -51.861 -20.135 21.749 1.00 14.43 193 ALA A C 1
ATOM 1534 O O . ALA A 1 214 ? -50.980 -20.264 20.893 1.00 12.06 193 ALA A O 1
ATOM 1536 N N . SER A 1 215 ? -53.039 -19.564 21.483 1.00 12.01 194 SER A N 1
ATOM 1537 C CA . SER A 1 215 ? -53.378 -19.031 20.158 1.00 10.01 194 SER A CA 1
ATOM 1538 C C . SER A 1 215 ? -53.228 -20.103 19.080 1.00 11.40 194 SER A C 1
ATOM 1539 O O . SER A 1 215 ? -52.569 -19.908 18.055 1.00 12.83 194 SER A O 1
ATOM 1542 N N . LYS A 1 216 ? -53.872 -21.243 19.316 1.00 10.40 195 LYS A N 1
ATOM 1543 C CA . LYS A 1 216 ? -53.826 -22.375 18.399 1.00 11.85 195 LYS A CA 1
ATOM 1544 C C . LYS A 1 216 ? -55.182 -22.674 17.773 1.00 11.16 195 LYS A C 1
ATOM 1545 O O . LYS A 1 216 ? -55.358 -23.753 17.198 1.00 11.41 195 LYS A O 1
ATOM 1551 N N . ARG A 1 217 ? -56.148 -21.762 17.885 1.00 10.33 196 ARG A N 1
ATOM 1552 C CA . ARG A 1 217 ? -57.391 -21.916 17.137 1.00 8.20 196 ARG A CA 1
ATOM 1553 C C . ARG A 1 217 ? -57.069 -21.934 15.644 1.00 10.49 196 ARG A C 1
ATOM 1554 O O . ARG A 1 217 ? -56.075 -21.351 15.209 1.00 10.58 196 ARG A O 1
ATOM 1562 N N . TYR A 1 218 ? -57.901 -22.614 14.839 1.00 9.60 197 TYR A N 1
ATOM 1563 C CA . TYR A 1 218 ? -57.579 -22.657 13.407 1.00 9.36 197 TYR A CA 1
ATOM 1564 C C . TYR A 1 218 ? -57.447 -21.255 12.816 1.00 8.11 197 TYR A C 1
ATOM 1565 O O . TYR A 1 218 ? -56.510 -21.039 12.024 1.00 9.16 197 TYR A O 1
ATOM 1574 N N . PRO A 1 219 ? -58.278 -20.265 13.169 1.00 7.28 198 PRO A N 1
ATOM 1575 C CA . PRO A 1 219 ? -58.056 -18.930 12.589 1.00 10.99 198 PRO A CA 1
ATOM 1576 C C . PRO A 1 219 ? -56.752 -18.294 13.037 1.00 11.78 198 PRO A C 1
ATOM 1577 O O . PRO A 1 219 ? -56.161 -17.526 12.259 1.00 9.80 198 PRO A O 1
ATOM 1581 N N . ASN A 1 220 ? -56.280 -18.595 14.258 1.00 8.97 199 ASN A N 1
ATOM 1582 C CA . ASN A 1 220 ? -54.947 -18.154 14.675 1.00 11.41 199 ASN A CA 1
ATOM 1583 C C . ASN A 1 220 ? -53.869 -18.748 13.784 1.00 9.90 199 ASN A C 1
ATOM 1584 O O . ASN A 1 220 ? -52.897 -18.071 13.432 1.00 11.39 199 ASN A O 1
ATOM 1589 N N . GLN A 1 221 ? -53.982 -20.041 13.485 1.00 10.47 200 GLN A N 1
ATOM 1590 C CA . GLN A 1 221 ? -52.960 -20.709 12.690 1.00 12.32 200 GLN A CA 1
ATOM 1591 C C . GLN A 1 221 ? -53.019 -20.251 11.234 1.00 11.17 200 GLN A C 1
ATOM 1592 O O . GLN A 1 221 ? -51.979 -20.135 10.581 1.00 10.96 200 GLN A O 1
ATOM 1598 N N . LEU A 1 222 ? -54.214 -19.935 10.731 1.00 10.54 201 LEU A N 1
ATOM 1599 C CA . LEU A 1 222 ? -54.324 -19.302 9.418 1.00 8.07 201 LEU A CA 1
ATOM 1600 C C . LEU A 1 222 ? -53.656 -17.933 9.418 1.00 12.24 201 LEU A C 1
ATOM 1601 O O . LEU A 1 222 ? -52.927 -17.582 8.483 1.00 10.60 201 LEU A O 1
ATOM 1606 N N . ASP A 1 223 ? -53.901 -17.147 10.467 1.00 10.57 202 ASP A N 1
ATOM 1607 C CA . ASP A 1 223 ? -53.243 -15.853 10.624 1.00 13.75 202 ASP A CA 1
ATOM 1608 C C . ASP A 1 223 ? -51.727 -16.007 10.621 1.00 12.48 202 ASP A C 1
ATOM 1609 O O . ASP A 1 223 ? -51.017 -15.230 9.971 1.00 11.24 202 ASP A O 1
ATOM 1614 N N . ASP A 1 224 ? -51.210 -17.012 11.343 1.00 9.49 203 ASP A N 1
ATOM 1615 C CA . ASP A 1 224 ? -49.769 -17.260 11.336 1.00 10.58 203 ASP A CA 1
ATOM 1616 C C . ASP A 1 224 ? -49.250 -17.502 9.922 1.00 12.00 203 ASP A C 1
ATOM 1617 O O . ASP A 1 224 ? -48.194 -16.980 9.541 1.00 13.45 203 ASP A O 1
ATOM 1622 N N . ARG A 1 225 ? -49.968 -18.304 9.132 1.00 12.50 204 ARG A N 1
ATOM 1623 C CA . ARG A 1 225 ? -49.554 -18.531 7.747 1.00 9.81 204 ARG A CA 1
ATOM 1624 C C . ARG A 1 225 ? -49.531 -17.233 6.949 1.00 14.56 204 ARG A C 1
ATOM 1625 O O . ARG A 1 225 ? -48.615 -17.003 6.149 1.00 12.43 204 ARG A O 1
ATOM 1633 N N . LEU A 1 226 ? -50.543 -16.382 7.133 1.00 10.22 205 LEU A N 1
ATOM 1634 C CA . LEU A 1 226 ? -50.607 -15.142 6.369 1.00 11.59 205 LEU A CA 1
ATOM 1635 C C . LEU A 1 226 ? -49.426 -14.239 6.697 1.00 12.38 205 LEU A C 1
ATOM 1636 O O . LEU A 1 226 ? -48.746 -13.732 5.797 1.00 11.39 205 LEU A O 1
ATOM 1641 N N . LYS A 1 227 ? -49.148 -14.049 7.987 1.00 11.21 206 LYS A N 1
ATOM 1642 C CA . LYS A 1 227 ? -48.037 -13.181 8.362 1.00 12.68 206 LYS A CA 1
ATOM 1643 C C . LYS A 1 227 ? -46.699 -13.777 7.944 1.00 11.71 206 LYS A C 1
ATOM 1644 O O . LYS A 1 227 ? -45.789 -13.043 7.534 1.00 12.79 206 LYS A O 1
ATOM 1650 N N . THR A 1 228 ? -46.559 -15.101 8.038 1.00 14.36 207 THR A N 1
ATOM 1651 C CA . THR A 1 228 ? -45.319 -15.732 7.587 1.00 14.30 207 THR A CA 1
ATOM 1652 C C . THR A 1 228 ? -45.099 -15.507 6.095 1.00 17.81 207 THR A C 1
ATOM 1653 O O . THR A 1 228 ? -43.962 -15.298 5.653 1.00 15.20 207 THR A O 1
ATOM 1657 N N . ALA A 1 229 ? -46.178 -15.511 5.309 1.00 14.31 208 ALA A N 1
ATOM 1658 C CA . ALA A 1 229 ? -46.083 -15.243 3.881 1.00 14.93 208 ALA A CA 1
ATOM 1659 C C . ALA A 1 229 ? -45.879 -13.768 3.567 1.00 20.59 208 ALA A C 1
ATOM 1660 O O . ALA A 1 229 ? -45.672 -13.436 2.400 1.00 17.60 208 ALA A O 1
ATOM 1662 N N . GLY A 1 230 ? -45.931 -12.883 4.563 1.00 14.07 209 GLY A N 1
ATOM 1663 C CA . GLY A 1 230 ? -45.687 -11.468 4.363 1.00 14.58 209 GLY A CA 1
ATOM 1664 C C . GLY A 1 230 ? -46.924 -10.593 4.384 1.00 15.00 209 GLY A C 1
ATOM 1665 O O . GLY A 1 230 ? -46.792 -9.371 4.264 1.00 14.28 209 GLY A O 1
ATOM 1666 N N . PHE A 1 231 ? -48.111 -11.173 4.569 1.00 13.06 210 PHE A N 1
ATOM 1667 C CA . PHE A 1 231 ? -49.373 -10.429 4.492 1.00 12.14 210 PHE A CA 1
ATOM 1668 C C . PHE A 1 231 ? -49.783 -9.944 5.881 1.00 13.04 210 PHE A C 1
ATOM 1669 O O . PHE A 1 231 ? -50.775 -10.380 6.475 1.00 15.39 210 PHE A O 1
ATOM 1677 N N . SER A 1 232 ? -49.013 -8.978 6.379 1.00 10.43 211 SER A N 1
ATOM 1678 C CA . SER A 1 232 ? -49.336 -8.389 7.671 1.00 14.33 211 SER A CA 1
ATOM 1679 C C . SER A 1 232 ? -50.661 -7.634 7.642 1.00 13.38 211 SER A C 1
ATOM 1680 O O . SER A 1 232 ? -51.273 -7.454 8.700 1.00 13.24 211 SER A O 1
ATOM 1683 N N . ARG A 1 233 ? -51.135 -7.220 6.461 1.00 10.78 212 ARG A N 1
ATOM 1684 C CA . ARG A 1 233 ? -52.375 -6.462 6.348 1.00 11.60 212 ARG A CA 1
ATOM 1685 C C . ARG A 1 233 ? -53.561 -7.317 5.904 1.00 13.31 212 ARG A C 1
ATOM 1686 O O . ARG A 1 233 ? -54.573 -6.772 5.454 1.00 10.60 212 ARG A O 1
ATOM 1694 N N . ILE A 1 234 ? -53.467 -8.639 6.018 1.00 10.78 213 ILE A N 1
ATOM 1695 C CA . ILE A 1 234 ? -54.642 -9.499 5.909 1.00 10.22 213 ILE A CA 1
ATOM 1696 C C . ILE A 1 234 ? -54.931 -10.008 7.315 1.00 11.05 213 ILE A C 1
ATOM 1697 O O . ILE A 1 234 ? -54.135 -10.770 7.881 1.00 12.17 213 ILE A O 1
ATOM 1702 N N . GLY A 1 235 ? -56.054 -9.578 7.885 1.00 9.62 214 GLY A N 1
ATOM 1703 C CA . GLY A 1 235 ? -56.415 -9.934 9.246 1.00 10.35 214 GLY A CA 1
ATOM 1704 C C . GLY A 1 235 ? -57.415 -11.076 9.265 1.00 11.31 214 GLY A C 1
ATOM 1705 O O . GLY A 1 235 ? -58.148 -11.293 8.301 1.00 10.28 214 GLY A O 1
ATOM 1706 N N . VAL A 1 236 ? -57.421 -11.824 10.365 1.00 8.08 215 VAL A N 1
ATOM 1707 C CA . VAL A 1 236 ? -58.355 -12.935 10.550 1.00 9.11 215 VAL A CA 1
ATOM 1708 C C . VAL A 1 236 ? -59.026 -12.746 11.902 1.00 8.68 215 VAL A C 1
ATOM 1709 O O . VAL A 1 236 ? -58.339 -12.692 12.930 1.00 11.48 215 VAL A O 1
ATOM 1713 N N . VAL A 1 237 ? -60.357 -12.625 11.912 1.00 7.24 216 VAL A N 1
ATOM 1714 C CA . VAL A 1 237 ? -61.078 -12.472 13.173 1.00 6.29 216 VAL A CA 1
ATOM 1715 C C . VAL A 1 237 ? -62.048 -13.633 13.325 1.00 9.13 216 VAL A C 1
ATOM 1716 O O . VAL A 1 237 ? -62.535 -14.198 12.341 1.00 12.68 216 VAL A O 1
ATOM 1720 N N . ASN A 1 238 ? -62.319 -13.990 14.581 1.00 6.98 217 ASN A N 1
ATOM 1721 C CA . ASN A 1 238 ? -62.991 -15.239 14.932 1.00 8.93 217 ASN A CA 1
ATOM 1722 C C . ASN A 1 238 ? -64.430 -14.943 15.344 1.00 11.16 217 ASN A C 1
ATOM 1723 O O . ASN A 1 238 ? -64.670 -14.301 16.374 1.00 10.71 217 ASN A O 1
ATOM 1728 N N . GLN A 1 239 ? -65.394 -15.435 14.565 1.00 8.26 218 GLN A N 1
ATOM 1729 C CA . GLN A 1 239 ? -66.804 -15.330 14.929 1.00 8.40 218 GLN A CA 1
ATOM 1730 C C . GLN A 1 239 ? -67.408 -16.723 15.107 1.00 9.84 218 GLN A C 1
ATOM 1731 O O . GLN A 1 239 ? -68.563 -16.986 14.753 1.00 8.89 218 GLN A O 1
ATOM 1737 N N . GLY A 1 240 ? -66.618 -17.626 15.682 1.00 8.32 219 GLY A N 1
ATOM 1738 C CA . GLY A 1 240 ? -67.148 -18.912 16.110 1.00 9.86 219 GLY A CA 1
ATOM 1739 C C . GLY A 1 240 ? -67.857 -18.826 17.453 1.00 11.76 219 GLY A C 1
ATOM 1740 O O . GLY A 1 240 ? -67.514 -18.029 18.330 1.00 9.84 219 GLY A O 1
ATOM 1741 N N . ILE A 1 241 ? -68.880 -19.663 17.615 1.00 9.03 220 ILE A N 1
ATOM 1742 C CA . ILE A 1 241 ? -69.530 -19.863 18.909 1.00 7.88 220 ILE A CA 1
ATOM 1743 C C . ILE A 1 241 ? -69.620 -21.364 19.139 1.00 12.18 220 ILE A C 1
ATOM 1744 O O . ILE A 1 241 ? -70.285 -22.066 18.372 1.00 10.37 220 ILE A O 1
ATOM 1749 N N A SER A 1 242 ? -68.953 -21.857 20.182 0.66 10.52 221 SER A N 1
ATOM 1750 N N B SER A 1 242 ? -68.975 -21.846 20.199 0.34 10.66 221 SER A N 1
ATOM 1751 C CA A SER A 1 242 ? -69.036 -23.280 20.488 0.66 10.75 221 SER A CA 1
ATOM 1752 C CA B SER A 1 242 ? -69.064 -23.260 20.540 0.34 10.86 221 SER A CA 1
ATOM 1753 C C A SER A 1 242 ? -70.485 -23.684 20.739 0.66 11.42 221 SER A C 1
ATOM 1754 C C B SER A 1 242 ? -70.517 -23.670 20.738 0.34 11.38 221 SER A C 1
ATOM 1755 O O A SER A 1 242 ? -71.194 -23.046 21.518 0.66 11.77 221 SER A O 1
ATOM 1756 O O B SER A 1 242 ? -71.257 -23.033 21.491 0.34 11.86 221 SER A O 1
ATOM 1761 N N . GLY A 1 243 ? -70.930 -24.731 20.049 1.00 10.49 222 GLY A N 1
ATOM 1762 C CA . GLY A 1 243 ? -72.300 -25.208 20.158 1.00 8.83 222 GLY A CA 1
ATOM 1763 C C . GLY A 1 243 ? -73.293 -24.581 19.197 1.00 10.54 222 GLY A C 1
ATOM 1764 O O . GLY A 1 243 ? -74.486 -24.908 19.263 1.00 10.80 222 GLY A O 1
ATOM 1765 N N . ASN A 1 244 ? -72.843 -23.707 18.297 1.00 9.41 223 ASN A N 1
ATOM 1766 C CA . ASN A 1 244 ? -73.754 -22.886 17.502 1.00 9.69 223 ASN A CA 1
ATOM 1767 C C . ASN A 1 244 ? -74.422 -23.708 16.400 1.00 10.17 223 ASN A C 1
ATOM 1768 O O . ASN A 1 244 ? -73.830 -24.633 15.836 1.00 10.11 223 ASN A O 1
ATOM 1773 N N . ARG A 1 245 ? -75.662 -23.328 16.078 1.00 7.42 224 ARG A N 1
ATOM 1774 C CA . ARG A 1 245 ? -76.456 -23.955 15.028 1.00 10.38 224 ARG A CA 1
ATOM 1775 C C . ARG A 1 245 ? -76.979 -22.900 14.064 1.00 10.24 224 ARG A C 1
ATOM 1776 O O . ARG A 1 245 ? -77.300 -21.780 14.471 1.00 10.38 224 ARG A O 1
ATOM 1784 N N . TRP A 1 246 ? -77.106 -23.283 12.785 1.00 10.45 225 TRP A N 1
ATOM 1785 C CA . TRP A 1 246 ? -77.739 -22.402 11.801 1.00 12.44 225 TRP A CA 1
ATOM 1786 C C . TRP A 1 246 ? -79.160 -22.025 12.201 1.00 10.97 225 TRP A C 1
ATOM 1787 O O . TRP A 1 246 ? -79.551 -20.857 12.106 1.00 12.50 225 TRP A O 1
ATOM 1798 N N . LEU A 1 247 ? -79.974 -23.015 12.581 1.00 9.80 226 LEU A N 1
ATOM 1799 C CA . LEU A 1 247 ? -81.422 -22.875 12.487 1.00 10.12 226 LEU A CA 1
ATOM 1800 C C . LEU A 1 247 ? -82.120 -22.644 13.818 1.00 13.66 226 LEU A C 1
ATOM 1801 O O . LEU A 1 247 ? -83.308 -22.304 13.824 1.00 10.89 226 LEU A O 1
ATOM 1806 N N . ASN A 1 248 ? -81.437 -22.826 14.937 1.00 10.31 227 ASN A N 1
ATOM 1807 C CA . ASN A 1 248 ? -82.089 -22.755 16.235 1.00 10.53 227 ASN A CA 1
ATOM 1808 C C . ASN A 1 248 ? -81.155 -22.080 17.226 1.00 12.08 227 ASN A C 1
ATOM 1809 O O . ASN A 1 248 ? -79.935 -22.231 17.144 1.00 12.41 227 ASN A O 1
ATOM 1814 N N . ASP A 1 249 ? -81.735 -21.318 18.154 1.00 12.61 228 ASP A N 1
ATOM 1815 C CA . ASP A 1 249 ? -80.922 -20.757 19.228 1.00 13.62 228 ASP A CA 1
ATOM 1816 C C . ASP A 1 249 ? -80.395 -21.866 20.124 1.00 12.65 228 ASP A C 1
ATOM 1817 O O . ASP A 1 249 ? -81.025 -22.919 20.276 1.00 11.41 228 ASP A O 1
ATOM 1822 N N . PHE A 1 250 ? -79.242 -21.583 20.749 1.00 10.51 229 PHE A N 1
ATOM 1823 C CA . PHE A 1 250 ? -78.470 -22.428 21.660 1.00 12.71 229 PHE A CA 1
ATOM 1824 C C . PHE A 1 250 ? -77.648 -23.453 20.888 1.00 9.13 229 PHE A C 1
ATOM 1825 O O . PHE A 1 250 ? -78.213 -24.267 20.146 1.00 10.86 229 PHE A O 1
ATOM 1833 N N A SER A 1 251 ? -76.321 -23.434 21.040 0.52 12.29 230 SER A N 1
ATOM 1834 N N B SER A 1 251 ? -76.324 -23.431 21.051 0.48 12.31 230 SER A N 1
ATOM 1835 C CA A SER A 1 251 ? -75.601 -22.478 21.889 0.52 11.30 230 SER A CA 1
ATOM 1836 C CA B SER A 1 251 ? -75.644 -22.469 21.925 0.48 11.27 230 SER A CA 1
ATOM 1837 C C A SER A 1 251 ? -75.368 -21.167 21.152 0.52 11.26 230 SER A C 1
ATOM 1838 C C B SER A 1 251 ? -75.358 -21.175 21.174 0.48 11.27 230 SER A C 1
ATOM 1839 O O A SER A 1 251 ? -74.834 -21.167 20.046 0.52 10.32 230 SER A O 1
ATOM 1840 O O B SER A 1 251 ? -74.789 -21.198 20.086 0.48 10.25 230 SER A O 1
ATOM 1845 N N . GLY A 1 252 ? -75.739 -20.051 21.778 1.00 12.15 231 GLY A N 1
ATOM 1846 C CA . GLY A 1 252 ? -75.649 -18.760 21.128 1.00 12.61 231 GLY A CA 1
ATOM 1847 C C . GLY A 1 252 ? -76.847 -18.554 20.221 1.00 14.10 231 GLY A C 1
ATOM 1848 O O . GLY A 1 252 ? -77.597 -19.493 19.929 1.00 11.31 231 GLY A O 1
ATOM 1849 N N . PRO A 1 253 ? -77.063 -17.321 19.770 1.00 13.55 232 PRO A N 1
ATOM 1850 C CA . PRO A 1 253 ? -78.155 -17.076 18.821 1.00 9.86 232 PRO A CA 1
ATOM 1851 C C . PRO A 1 253 ? -77.906 -17.850 17.533 1.00 11.00 232 PRO A C 1
ATOM 1852 O O . PRO A 1 253 ? -76.762 -18.083 17.138 1.00 8.17 232 PRO A O 1
ATOM 1856 N N . SER A 1 254 ? -78.996 -18.285 16.899 1.00 9.64 233 SER A N 1
ATOM 1857 C CA . SER A 1 254 ? -78.881 -19.061 15.668 1.00 10.15 233 SER A CA 1
ATOM 1858 C C . SER A 1 254 ? -77.966 -18.367 14.660 1.00 11.36 233 SER A C 1
ATOM 1859 O O . SER A 1 254 ? -77.902 -17.132 14.582 1.00 10.74 233 SER A O 1
ATOM 1862 N N . GLY A 1 255 ? -77.257 -19.184 13.875 1.00 8.26 234 GLY A N 1
ATOM 1863 C CA . GLY A 1 255 ? -76.425 -18.646 12.810 1.00 9.94 234 GLY A CA 1
ATOM 1864 C C . GLY A 1 255 ? -77.182 -17.714 11.883 1.00 10.35 234 GLY A C 1
ATOM 1865 O O . GLY A 1 255 ? -76.673 -16.655 11.503 1.00 8.69 234 GLY A O 1
ATOM 1866 N N A THR A 1 256 ? -78.414 -18.085 11.509 0.57 11.20 235 THR A N 1
ATOM 1867 N N B THR A 1 256 ? -78.406 -18.094 11.509 0.43 11.24 235 THR A N 1
ATOM 1868 C CA A THR A 1 256 ? -79.181 -17.211 10.625 0.57 12.39 235 THR A CA 1
ATOM 1869 C CA B THR A 1 256 ? -79.202 -17.239 10.635 0.43 12.44 235 THR A CA 1
ATOM 1870 C C A THR A 1 256 ? -79.434 -15.859 11.275 0.57 12.55 235 THR A C 1
ATOM 1871 C C B THR A 1 256 ? -79.447 -15.877 11.271 0.43 12.51 235 THR A C 1
ATOM 1872 O O A THR A 1 256 ? -79.313 -14.815 10.622 0.57 11.70 235 THR A O 1
ATOM 1873 O O B THR A 1 256 ? -79.332 -14.841 10.605 0.43 11.77 235 THR A O 1
ATOM 1880 N N . SER A 1 257 ? -79.761 -15.857 12.567 1.00 10.02 236 SER A N 1
ATOM 1881 C CA . SER A 1 257 ? -80.128 -14.610 13.226 1.00 11.36 236 SER A CA 1
ATOM 1882 C C . SER A 1 257 ? -78.925 -13.720 13.519 1.00 14.21 236 SER A C 1
ATOM 1883 O O . SER A 1 257 ? -79.089 -12.500 13.629 1.00 11.51 236 SER A O 1
ATOM 1886 N N . ARG A 1 258 ? -77.726 -14.291 13.654 1.00 9.44 237 ARG A N 1
ATOM 1887 C CA . ARG A 1 258 ? -76.552 -13.508 14.041 1.00 10.03 237 ARG A CA 1
ATOM 1888 C C . ARG A 1 258 ? -75.658 -13.152 12.863 1.00 9.30 237 ARG A C 1
ATOM 1889 O O . ARG A 1 258 ? -74.666 -12.443 13.047 1.00 8.38 237 ARG A O 1
ATOM 1897 N N . PHE A 1 259 ? -76.000 -13.602 11.651 1.00 8.70 238 PHE A N 1
ATOM 1898 C CA . PHE A 1 259 ? -75.105 -13.425 10.511 1.00 8.36 238 PHE A CA 1
ATOM 1899 C C . PHE A 1 259 ? -74.887 -11.947 10.183 1.00 9.50 238 PHE A C 1
ATOM 1900 O O . PHE A 1 259 ? -73.770 -11.535 9.843 1.00 10.80 238 PHE A O 1
ATOM 1908 N N . ASP A 1 260 ? -75.944 -11.135 10.261 1.00 9.64 239 ASP A N 1
ATOM 1909 C CA . ASP A 1 260 ? -75.783 -9.710 9.982 1.00 10.37 239 ASP A CA 1
ATOM 1910 C C . ASP A 1 260 ? -74.805 -9.081 10.965 1.00 10.86 239 ASP A C 1
ATOM 1911 O O . ASP A 1 260 ? -73.873 -8.378 10.564 1.00 12.01 239 ASP A O 1
ATOM 1916 N N . ARG A 1 261 ? -74.989 -9.350 12.258 1.00 8.51 240 ARG A N 1
ATOM 1917 C CA . ARG A 1 261 ? -74.138 -8.730 13.277 1.00 9.99 240 ARG A CA 1
ATOM 1918 C C . ARG A 1 261 ? -72.716 -9.275 13.232 1.00 13.91 240 ARG A C 1
ATOM 1919 O O . ARG A 1 261 ? -71.739 -8.509 13.258 1.00 10.67 240 ARG A O 1
ATOM 1927 N N . ASP A 1 262 ? -72.576 -10.599 13.191 1.00 8.63 241 ASP A N 1
ATOM 1928 C CA . ASP A 1 262 ? -71.271 -11.214 13.394 1.00 7.72 241 ASP A CA 1
ATOM 1929 C C . ASP A 1 262 ? -70.479 -11.406 12.114 1.00 10.27 241 ASP A C 1
ATOM 1930 O O . ASP A 1 262 ? -69.303 -11.783 12.195 1.00 10.91 241 ASP A O 1
ATOM 1935 N N . VAL A 1 263 ? -71.077 -11.174 10.943 1.00 8.51 242 VAL A N 1
ATOM 1936 C CA . VAL A 1 263 ? -70.317 -11.245 9.701 1.00 8.11 242 VAL A CA 1
ATOM 1937 C C . VAL A 1 263 ? -70.467 -9.940 8.923 1.00 9.72 242 VAL A C 1
ATOM 1938 O O . VAL A 1 263 ? -69.482 -9.231 8.694 1.00 11.25 242 VAL A O 1
ATOM 1942 N N . LEU A 1 264 ? -71.692 -9.630 8.482 1.00 8.57 243 LEU A N 1
ATOM 1943 C CA . LEU A 1 264 ? -71.865 -8.506 7.554 1.00 8.80 243 LEU A CA 1
ATOM 1944 C C . LEU A 1 264 ? -71.420 -7.187 8.168 1.00 12.32 243 LEU A C 1
ATOM 1945 O O . LEU A 1 264 ? -70.899 -6.316 7.460 1.00 12.94 243 LEU A O 1
ATOM 1950 N N . ASN A 1 265 ? -71.595 -7.028 9.472 1.00 10.12 244 ASN A N 1
ATOM 1951 C CA . ASN A 1 265 ? -71.330 -5.750 10.118 1.00 8.75 244 ASN A CA 1
ATOM 1952 C C . ASN A 1 265 ? -69.948 -5.680 10.750 1.00 15.30 244 ASN A C 1
ATOM 1953 O O . ASN A 1 265 ? -69.653 -4.716 11.448 1.00 12.80 244 ASN A O 1
ATOM 1958 N N . VAL A 1 266 ? -69.078 -6.651 10.505 1.00 10.78 245 VAL A N 1
ATOM 1959 C CA . VAL A 1 266 ? -67.725 -6.558 11.043 1.00 11.48 245 VAL A CA 1
ATOM 1960 C C . VAL A 1 266 ? -66.960 -5.465 10.306 1.00 9.40 245 VAL A C 1
ATOM 1961 O O . VAL A 1 266 ? -66.949 -5.417 9.071 1.00 9.81 245 VAL A O 1
ATOM 1965 N N . THR A 1 267 ? -66.301 -4.587 11.061 1.00 8.68 246 THR A N 1
ATOM 1966 C CA . THR A 1 267 ? -65.646 -3.428 10.459 1.00 10.16 246 THR A CA 1
ATOM 1967 C C . THR A 1 267 ? -64.524 -3.840 9.511 1.00 11.89 246 THR A C 1
ATOM 1968 O O . THR A 1 267 ? -63.536 -4.462 9.920 1.00 11.19 246 THR A O 1
ATOM 1972 N N . GLY A 1 268 ? -64.680 -3.481 8.240 1.00 9.44 247 GLY A N 1
ATOM 1973 C CA . GLY A 1 268 ? -63.662 -3.756 7.248 1.00 11.47 247 GLY A CA 1
ATOM 1974 C C . GLY A 1 268 ? -63.723 -5.125 6.610 1.00 10.67 247 GLY A C 1
ATOM 1975 O O . GLY A 1 268 ? -62.805 -5.469 5.858 1.00 9.94 247 GLY A O 1
ATOM 1976 N N . ILE A 1 269 ? -64.773 -5.914 6.870 1.00 9.86 248 ILE A N 1
ATOM 1977 C CA . ILE A 1 269 ? -64.810 -7.278 6.333 1.00 9.24 248 ILE A CA 1
ATOM 1978 C C . ILE A 1 269 ? -64.680 -7.253 4.818 1.00 12.74 248 ILE A C 1
ATOM 1979 O O . ILE A 1 269 ? -65.329 -6.460 4.121 1.00 10.08 248 ILE A O 1
ATOM 1984 N N . THR A 1 270 ? -63.804 -8.115 4.303 1.00 8.98 249 THR A N 1
ATOM 1985 C CA . THR A 1 270 ? -63.673 -8.343 2.874 1.00 10.19 249 THR A CA 1
ATOM 1986 C C . THR A 1 270 ? -63.920 -9.791 2.469 1.00 12.20 249 THR A C 1
ATOM 1987 O O . THR A 1 270 ? -64.263 -10.039 1.306 1.00 9.72 249 THR A O 1
ATOM 1991 N N . HIS A 1 271 ? -63.756 -10.741 3.384 1.00 9.69 250 HIS A N 1
ATOM 1992 C CA . HIS A 1 271 ? -63.845 -12.168 3.085 1.00 10.72 250 HIS A CA 1
ATOM 1993 C C . HIS A 1 271 ? -64.508 -12.857 4.264 1.00 9.73 250 HIS A C 1
ATOM 1994 O O . HIS A 1 271 ? -64.344 -12.430 5.410 1.00 10.57 250 HIS A O 1
ATOM 2001 N N . ALA A 1 272 ? -65.240 -13.936 3.988 1.00 10.27 251 ALA A N 1
ATOM 2002 C CA . ALA A 1 272 ? -65.812 -14.752 5.053 1.00 8.01 251 ALA A CA 1
ATOM 2003 C C . ALA A 1 272 ? -65.559 -16.221 4.756 1.00 10.36 251 ALA A C 1
ATOM 2004 O O . ALA A 1 272 ? -65.638 -16.654 3.601 1.00 11.25 251 ALA A O 1
ATOM 2006 N N . ILE A 1 273 ? -65.238 -16.978 5.801 1.00 7.36 252 ILE A N 1
ATOM 2007 C CA . ILE A 1 273 ? -65.123 -18.433 5.718 1.00 8.51 252 ILE A CA 1
ATOM 2008 C C . ILE A 1 273 ? -66.204 -18.987 6.627 1.00 12.83 252 ILE A C 1
ATOM 2009 O O . ILE A 1 273 ? -66.143 -18.818 7.850 1.00 10.75 252 ILE A O 1
ATOM 2014 N N . ILE A 1 274 ? -67.197 -19.641 6.031 1.00 8.45 253 ILE A N 1
ATOM 2015 C CA . ILE A 1 274 ? -68.372 -20.131 6.743 1.00 11.00 253 ILE A CA 1
ATOM 2016 C C . ILE A 1 274 ? -68.218 -21.630 6.954 1.00 11.03 253 ILE A C 1
ATOM 2017 O O . ILE A 1 274 ? -68.066 -22.384 5.986 1.00 10.87 253 ILE A O 1
ATOM 2022 N N . LEU A 1 275 ? -68.295 -22.067 8.211 1.00 9.95 254 LEU A N 1
ATOM 2023 C CA . LEU A 1 275 ? -68.183 -23.491 8.549 1.00 6.86 254 LEU A CA 1
ATOM 2024 C C . LEU A 1 275 ? -69.190 -23.746 9.664 1.00 11.61 254 LEU A C 1
ATOM 2025 O O . LEU A 1 275 ? -68.904 -23.489 10.833 1.00 10.32 254 LEU A O 1
ATOM 2030 N N . LEU A 1 276 ? -70.373 -24.234 9.309 1.00 8.43 255 LEU A N 1
ATOM 2031 C CA . LEU A 1 276 ? -71.422 -24.330 10.314 1.00 7.14 255 LEU A CA 1
ATOM 2032 C C . LEU A 1 276 ? -72.429 -25.377 9.875 1.00 9.37 255 LEU A C 1
ATOM 2033 O O . LEU A 1 276 ? -72.661 -25.559 8.679 1.00 11.14 255 LEU A O 1
ATOM 2038 N N . GLY A 1 277 ? -73.022 -26.059 10.855 1.00 9.13 256 GLY A N 1
ATOM 2039 C CA . GLY A 1 277 ? -74.060 -27.024 10.560 1.00 10.32 256 GLY A CA 1
ATOM 2040 C C . GLY A 1 277 ? -73.980 -28.336 11.319 1.00 9.35 256 GLY A C 1
ATOM 2041 O O . GLY A 1 277 ? -75.006 -29.008 11.468 1.00 8.20 256 GLY A O 1
ATOM 2042 N N . VAL A 1 278 ? -72.794 -28.738 11.788 1.00 10.27 257 VAL A N 1
ATOM 2043 C CA . VAL A 1 278 ? -72.705 -30.061 12.417 1.00 9.82 257 VAL A CA 1
ATOM 2044 C C . VAL A 1 278 ? -73.619 -30.142 13.637 1.00 12.74 257 VAL A C 1
ATOM 2045 O O . VAL A 1 278 ? -74.215 -31.192 13.903 1.00 8.95 257 VAL A O 1
ATOM 2049 N N . ASN A 1 279 ? -73.784 -29.034 14.374 1.00 10.38 258 ASN A N 1
ATOM 2050 C CA . ASN A 1 279 ? -74.655 -29.079 15.548 1.00 8.61 258 ASN A CA 1
ATOM 2051 C C . ASN A 1 279 ? -76.128 -29.113 15.160 1.00 9.44 258 ASN A C 1
ATOM 2052 O O . ASN A 1 279 ? -76.949 -29.661 15.907 1.00 9.53 258 ASN A O 1
ATOM 2057 N N . ASP A 1 280 ? -76.497 -28.507 14.031 1.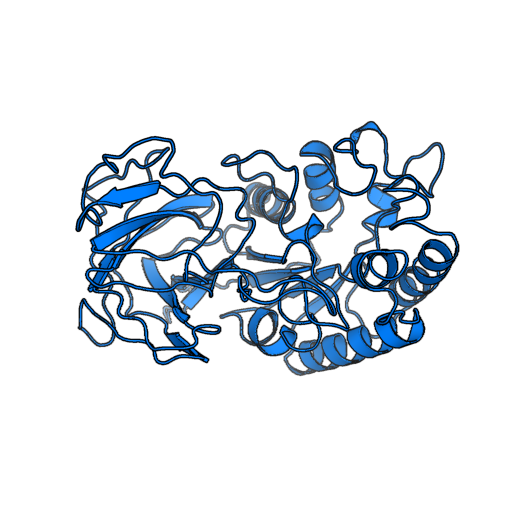00 9.76 259 ASP A N 1
ATOM 2058 C CA . ASP A 1 280 ? -77.872 -28.673 13.568 1.00 8.15 259 ASP A CA 1
ATOM 2059 C C . ASP A 1 280 ? -78.192 -30.150 13.418 1.00 6.53 259 ASP A C 1
ATOM 2060 O O . ASP A 1 280 ? -79.297 -30.597 13.753 1.00 10.28 259 ASP A O 1
ATOM 2065 N N . LEU A 1 281 ? -77.221 -30.914 12.915 1.00 9.03 260 LEU A N 1
ATOM 2066 C CA . LEU A 1 281 ? -77.373 -32.351 12.715 1.00 8.07 260 LEU A CA 1
ATOM 2067 C C . LEU A 1 281 ? -77.275 -33.114 14.027 1.00 12.63 260 LEU A C 1
ATOM 2068 O O . LEU A 1 281 ? -78.046 -34.049 14.268 1.00 11.41 260 LEU A O 1
ATOM 2073 N N . GLY A 1 282 ? -76.324 -32.744 14.885 1.00 12.03 261 GLY A N 1
ATOM 2074 C CA . GLY A 1 282 ? -76.042 -33.559 16.054 1.00 10.43 261 GLY A CA 1
ATOM 2075 C C . GLY A 1 282 ? -76.930 -33.306 17.255 1.00 10.70 261 GLY A C 1
ATOM 2076 O O . GLY A 1 282 ? -77.014 -34.170 18.136 1.00 10.38 261 GLY A O 1
ATOM 2077 N N . PHE A 1 283 ? -77.598 -32.147 17.329 1.00 11.65 262 PHE A N 1
ATOM 2078 C CA . PHE A 1 283 ? -78.374 -31.839 18.525 1.00 8.83 262 PHE A CA 1
ATOM 2079 C C . PHE A 1 283 ? -79.689 -32.605 18.611 1.00 11.59 262 PHE A C 1
ATOM 2080 O O . PHE A 1 283 ? -80.261 -32.695 19.700 1.00 11.21 262 PHE A O 1
ATOM 2088 N N . SER A 1 284 ? -80.206 -33.135 17.501 1.00 9.46 263 SER A N 1
ATOM 2089 C CA . SER A 1 284 ? -81.587 -33.599 17.552 1.00 7.81 263 SER A CA 1
ATOM 2090 C C . SER A 1 284 ? -81.734 -35.011 18.127 1.00 10.77 263 SER A C 1
ATOM 2091 O O . SER A 1 284 ? -82.835 -35.367 18.557 1.00 10.99 263 SER A O 1
ATOM 2094 N N . ALA A 1 285 ? -80.664 -35.812 18.165 1.00 10.76 264 ALA A N 1
ATOM 2095 C CA . ALA A 1 285 ? -80.809 -37.168 18.702 1.00 11.76 264 ALA A CA 1
ATOM 2096 C C . ALA A 1 285 ? -81.171 -37.154 20.177 1.00 13.20 264 ALA A C 1
ATOM 2097 O O . ALA A 1 285 ? -81.921 -38.024 20.641 1.00 13.71 264 ALA A O 1
ATOM 2099 N N . TRP A 1 286 ? -80.668 -36.178 20.936 1.00 10.15 265 TRP A N 1
ATOM 2100 C CA . TRP A 1 286 ? -80.822 -36.275 22.380 1.00 11.67 265 TRP A CA 1
ATOM 2101 C C . TRP A 1 286 ? -80.897 -34.909 23.054 1.00 10.37 265 TRP A C 1
ATOM 2102 O O . TRP A 1 286 ? -81.758 -34.689 23.911 1.00 12.29 265 TRP A O 1
ATOM 2113 N N . LEU A 1 287 ? -80.027 -33.976 22.655 1.00 11.31 266 LEU A N 1
ATOM 2114 C CA . LEU A 1 287 ? -80.031 -32.660 23.294 1.00 12.58 266 LEU A CA 1
ATOM 2115 C C . LEU A 1 287 ? -81.325 -31.901 23.026 1.00 12.35 266 LEU A C 1
ATOM 2116 O O . LEU A 1 287 ? -81.850 -31.222 23.920 1.00 13.51 266 LEU A O 1
ATOM 2121 N N . ALA A 1 288 ? -81.857 -31.978 21.803 1.00 11.11 267 ALA A N 1
ATOM 2122 C CA . ALA A 1 288 ? -83.007 -31.164 21.414 1.00 13.14 267 ALA A CA 1
ATOM 2123 C C . ALA A 1 288 ? -83.847 -31.918 20.395 1.00 11.62 267 ALA A C 1
ATOM 2124 O O . ALA A 1 288 ? -83.911 -31.546 19.221 1.00 11.60 267 ALA A O 1
ATOM 2126 N N . PRO A 1 289 ? -84.540 -32.974 20.826 1.00 11.09 268 PRO A N 1
ATOM 2127 C CA . PRO A 1 289 ? -85.295 -33.800 19.868 1.00 14.82 268 PRO A CA 1
ATOM 2128 C C . PRO A 1 289 ? -86.460 -33.078 19.215 1.00 18.88 268 PRO A C 1
ATOM 2129 O O . PRO A 1 289 ? -86.941 -33.540 18.171 1.00 22.14 268 PRO A O 1
ATOM 2133 N N . THR A 1 290 ? -86.939 -31.977 19.786 1.00 12.97 269 THR A N 1
ATOM 2134 C CA . THR A 1 290 ? -87.978 -31.199 19.126 1.00 14.07 269 THR A CA 1
ATOM 2135 C C . THR A 1 290 ? -87.417 -30.290 18.042 1.00 16.31 269 THR A C 1
ATOM 2136 O O . THR A 1 290 ? -88.185 -29.532 17.439 1.00 16.52 269 THR A O 1
ATOM 2140 N N . GLN A 1 291 ? -86.110 -30.347 17.786 1.00 12.88 270 GLN A N 1
ATOM 2141 C CA . GLN A 1 291 ? -85.456 -29.452 16.839 1.00 10.08 270 GLN A CA 1
ATOM 2142 C C . GLN A 1 291 ? -84.733 -30.235 15.750 1.00 11.40 270 GLN A C 1
ATOM 2143 O O . GLN A 1 291 ? -83.623 -29.899 15.337 1.00 11.93 270 GLN A O 1
ATOM 2149 N N . THR A 1 292 ? -85.377 -31.292 15.257 1.00 11.20 271 THR A N 1
ATOM 2150 C CA . THR A 1 292 ? -84.862 -32.017 14.104 1.00 11.78 271 THR A CA 1
ATOM 2151 C C . THR A 1 292 ? -84.982 -31.136 12.863 1.00 12.66 271 THR A C 1
ATOM 2152 O O . THR A 1 292 ? -86.031 -30.532 12.624 1.00 13.28 271 THR A O 1
ATOM 2156 N N . VAL A 1 293 ? -83.905 -31.035 12.084 1.00 9.93 272 VAL A N 1
ATOM 2157 C CA . VAL A 1 293 ? -83.922 -30.245 10.860 1.00 12.33 272 VAL A CA 1
ATOM 2158 C C . VAL A 1 293 ? -83.371 -31.091 9.721 1.00 15.13 272 VAL A C 1
ATOM 2159 O O . VAL A 1 293 ? -82.616 -32.039 9.932 1.00 14.71 272 VAL A O 1
ATOM 2163 N N . THR A 1 294 ? -83.770 -30.743 8.497 1.00 10.18 273 THR A N 1
ATOM 2164 C CA . THR A 1 294 ? -83.310 -31.486 7.332 1.00 9.77 273 THR A CA 1
ATOM 2165 C C . THR A 1 294 ? -82.085 -30.809 6.736 1.00 11.38 273 THR A C 1
ATOM 2166 O O . THR A 1 294 ? -81.820 -29.633 6.986 1.00 12.85 273 THR A O 1
ATOM 2170 N N . ALA A 1 295 ? -81.337 -31.569 5.930 1.00 10.62 274 ALA A N 1
ATOM 2171 C CA . ALA A 1 295 ? -80.226 -30.970 5.197 1.00 10.89 274 ALA A CA 1
ATOM 2172 C C . ALA A 1 295 ? -80.717 -29.828 4.317 1.00 11.76 274 ALA A C 1
ATOM 2173 O O . ALA A 1 295 ? -80.034 -28.809 4.165 1.00 9.42 274 ALA A O 1
ATOM 2175 N N . GLU A 1 296 ? -81.906 -29.987 3.731 1.00 11.16 275 GLU A N 1
ATOM 2176 C CA . GLU A 1 296 ? -82.455 -28.956 2.857 1.00 12.30 275 GLU A CA 1
ATOM 2177 C C . GLU A 1 296 ? -82.745 -27.672 3.631 1.00 9.74 275 GLU A C 1
ATOM 2178 O O . GLU A 1 296 ? -82.538 -26.563 3.117 1.00 9.82 275 GLU A O 1
ATOM 2184 N N . GLN A 1 297 ? -83.199 -27.797 4.877 1.00 9.22 276 GLN A N 1
ATOM 2185 C CA . GLN A 1 297 ? -83.418 -26.604 5.686 1.00 9.64 276 GLN A CA 1
ATOM 2186 C C . GLN A 1 297 ? -82.099 -25.911 6.020 1.00 11.23 276 GLN A C 1
ATOM 2187 O O . GLN A 1 297 ? -82.026 -24.676 6.025 1.00 9.12 276 GLN A O 1
ATOM 2193 N N . VAL A 1 298 ? -81.045 -26.681 6.297 1.00 9.91 277 VAL A N 1
ATOM 2194 C CA . VAL A 1 298 ? -79.734 -26.079 6.529 1.00 9.08 277 VAL A CA 1
ATOM 2195 C C . VAL A 1 298 ? -79.245 -25.373 5.268 1.00 13.18 277 VAL A C 1
ATOM 2196 O O . VAL A 1 298 ? -78.736 -24.245 5.323 1.00 10.86 277 VAL A O 1
ATOM 2200 N N . ILE A 1 299 ? -79.414 -26.018 4.114 1.00 9.66 278 ILE A N 1
ATOM 2201 C CA . ILE A 1 299 ? -78.961 -25.441 2.850 1.00 9.59 278 ILE A CA 1
ATOM 2202 C C . ILE A 1 299 ? -79.716 -24.150 2.552 1.00 11.22 278 ILE A C 1
ATOM 2203 O O . ILE A 1 299 ? -79.140 -23.187 2.024 1.00 11.85 278 ILE A O 1
ATOM 2208 N N . ALA A 1 300 ? -81.001 -24.092 2.923 1.00 9.95 279 ALA A N 1
ATOM 2209 C CA . ALA A 1 300 ? -81.768 -22.868 2.701 1.00 11.57 279 ALA A CA 1
ATOM 2210 C C . ALA A 1 300 ? -81.219 -21.726 3.546 1.00 12.91 279 ALA A C 1
ATOM 2211 O O . ALA A 1 300 ? -81.104 -20.591 3.068 1.00 11.22 279 ALA A O 1
ATOM 2213 N N . ALA A 1 301 ? -80.869 -22.013 4.802 1.00 10.99 280 ALA A N 1
ATOM 2214 C CA . ALA A 1 301 ? -80.269 -20.992 5.661 1.00 10.15 280 ALA A CA 1
ATOM 2215 C C . ALA A 1 301 ? -78.925 -20.540 5.110 1.00 10.77 280 ALA A C 1
ATOM 2216 O O . ALA A 1 301 ? -78.628 -19.339 5.068 1.00 12.82 280 ALA A O 1
ATOM 2218 N N . MET A 1 302 ? -78.079 -21.497 4.716 1.00 8.86 281 MET A N 1
ATOM 2219 C CA . MET A 1 302 ? -76.790 -21.150 4.129 1.00 9.89 281 MET A CA 1
ATOM 2220 C C . MET A 1 302 ? -76.971 -20.276 2.901 1.00 13.44 281 MET A C 1
ATOM 2221 O O . MET A 1 302 ? -76.230 -19.302 2.704 1.00 11.87 281 MET A O 1
ATOM 2226 N N . THR A 1 303 ? -77.948 -20.625 2.058 1.00 10.66 282 THR A N 1
ATOM 2227 C CA . THR A 1 303 ? -78.195 -19.883 0.823 1.00 9.60 282 THR A CA 1
ATOM 2228 C C . THR A 1 303 ? -78.483 -18.413 1.102 1.00 10.92 282 THR A C 1
ATOM 2229 O O . THR A 1 303 ? -77.926 -17.525 0.444 1.00 11.60 282 THR A O 1
ATOM 2233 N N . THR A 1 304 ? -79.354 -18.136 2.074 1.00 9.36 283 THR A N 1
ATOM 2234 C CA . THR A 1 304 ? -79.711 -16.748 2.352 1.00 12.90 283 THR A CA 1
ATOM 2235 C C . THR A 1 304 ? -78.525 -15.969 2.905 1.00 12.39 283 THR A C 1
ATOM 2236 O O . THR A 1 304 ? -78.346 -14.786 2.582 1.00 11.60 283 THR A O 1
ATOM 2240 N N . ALA A 1 305 ? -77.688 -16.614 3.722 1.00 11.90 284 ALA A N 1
ATOM 2241 C CA . ALA A 1 305 ? -76.485 -15.944 4.220 1.00 15.25 284 ALA A CA 1
ATOM 2242 C C . ALA A 1 305 ? -75.501 -15.659 3.087 1.00 13.35 284 ALA A C 1
ATOM 2243 O O . ALA A 1 305 ? -74.926 -14.564 3.015 1.00 13.11 284 ALA A O 1
ATOM 2245 N N . ILE A 1 306 ? -75.295 -16.631 2.194 1.00 9.49 285 ILE A N 1
ATOM 2246 C CA . ILE A 1 306 ? -74.420 -16.425 1.040 1.00 11.21 285 ILE A CA 1
ATOM 2247 C C . ILE A 1 306 ? -74.925 -15.264 0.187 1.00 13.45 285 ILE A C 1
ATOM 2248 O O . ILE A 1 306 ? -74.154 -14.397 -0.242 1.00 13.54 285 ILE A O 1
ATOM 2253 N N . VAL A 1 307 ? -76.227 -15.247 -0.095 1.00 10.45 286 VAL A N 1
ATOM 2254 C CA . VAL A 1 307 ? -76.788 -14.178 -0.920 1.00 10.49 286 VAL A CA 1
ATOM 2255 C C . VAL A 1 307 ? -76.539 -12.822 -0.279 1.00 12.96 286 VAL A C 1
ATOM 2256 O O . VAL A 1 307 ? -76.125 -11.863 -0.949 1.00 13.94 286 VAL A O 1
ATOM 2260 N N . LYS A 1 308 ? -76.770 -12.722 1.033 1.00 11.83 287 LYS A N 1
ATOM 2261 C CA . LYS A 1 308 ? -76.593 -11.444 1.715 1.00 12.95 287 LYS A CA 1
ATOM 2262 C C . LYS A 1 308 ? -75.142 -10.983 1.664 1.00 15.14 287 LYS A C 1
ATOM 2263 O O . LYS A 1 308 ? -74.873 -9.794 1.450 1.00 11.38 287 LYS A O 1
ATOM 2269 N N . ALA A 1 309 ? -74.190 -11.902 1.871 1.00 10.36 288 ALA A N 1
ATOM 2270 C CA . ALA A 1 309 ? -72.789 -11.488 1.900 1.00 15.04 288 ALA A CA 1
ATOM 2271 C C . ALA A 1 309 ? -72.300 -11.109 0.509 1.00 13.20 288 ALA A C 1
ATOM 2272 O O . ALA A 1 309 ? -71.562 -10.130 0.347 1.00 13.92 288 ALA A O 1
ATOM 2274 N N . LYS A 1 310 ? -72.720 -11.856 -0.513 1.00 11.71 289 LYS A N 1
ATOM 2275 C CA . LYS A 1 310 ? -72.309 -11.518 -1.868 1.00 14.71 289 LYS A CA 1
ATOM 2276 C C . LYS A 1 310 ? -72.875 -10.171 -2.295 1.00 16.59 289 LYS A C 1
ATOM 2277 O O . LYS A 1 310 ? -72.211 -9.414 -3.015 1.00 15.60 289 LYS A O 1
ATOM 2283 N N . ALA A 1 311 ? -74.096 -9.856 -1.857 1.00 14.24 290 ALA A N 1
ATOM 2284 C CA . ALA A 1 311 ? -74.701 -8.564 -2.178 1.00 17.12 290 ALA A CA 1
ATOM 2285 C C . ALA A 1 311 ? -73.905 -7.405 -1.600 1.00 21.15 290 ALA A C 1
ATOM 2286 O O . ALA A 1 311 ? -73.971 -6.285 -2.125 1.00 16.38 290 ALA A O 1
ATOM 2288 N N . LYS A 1 312 ? -73.167 -7.639 -0.516 1.00 14.97 291 LYS A N 1
ATOM 2289 C CA . LYS A 1 312 ? -72.302 -6.623 0.070 1.00 17.42 291 LYS A CA 1
ATOM 2290 C C . LYS A 1 312 ? -70.896 -6.626 -0.521 1.00 22.02 291 LYS A C 1
ATOM 2291 O O . LYS A 1 312 ? -70.052 -5.837 -0.081 1.00 21.40 291 LYS A O 1
ATOM 2297 N N . GLY A 1 313 ? -70.622 -7.487 -1.499 1.00 15.88 292 GLY A N 1
ATOM 2298 C CA . GLY A 1 313 ? -69.315 -7.562 -2.114 1.00 17.78 292 GLY A CA 1
ATOM 2299 C C . GLY A 1 313 ? -68.284 -8.328 -1.318 1.00 19.74 292 GLY A C 1
ATOM 2300 O O . GLY A 1 313 ? -67.089 -8.221 -1.610 1.00 17.34 292 GLY A O 1
ATOM 2301 N N . ILE A 1 314 ? -68.707 -9.085 -0.318 1.00 12.67 293 ILE A N 1
ATOM 2302 C CA . ILE A 1 314 ? -67.808 -9.918 0.470 1.00 11.09 293 ILE A CA 1
ATOM 2303 C C . ILE A 1 314 ? -67.512 -11.199 -0.300 1.00 13.08 293 ILE A C 1
ATOM 2304 O O . ILE A 1 314 ? -68.422 -11.811 -0.869 1.00 15.52 293 ILE A O 1
ATOM 2309 N N . LYS A 1 315 ? -66.252 -11.629 -0.285 1.00 8.21 294 LYS A N 1
ATOM 2310 C CA . LYS A 1 315 ? -65.885 -12.934 -0.889 1.00 10.60 294 LYS A CA 1
ATOM 2311 C C . LYS A 1 315 ? -66.341 -14.018 0.085 1.00 13.94 294 LYS A C 1
ATOM 2312 O O . LYS A 1 315 ? -65.920 -13.974 1.225 1.00 15.58 294 LYS A O 1
ATOM 2318 N N . VAL A 1 316 ? -67.111 -14.976 -0.400 1.00 12.84 295 VAL A N 1
ATOM 2319 C CA . VAL A 1 316 ? -67.725 -15.962 0.486 1.00 10.65 295 VAL A CA 1
ATOM 2320 C C . VAL A 1 316 ? -67.160 -17.341 0.182 1.00 11.00 295 VAL A C 1
ATOM 2321 O O . VAL A 1 316 ? -67.354 -17.876 -0.917 1.00 13.53 295 VAL A O 1
ATOM 2325 N N . PHE A 1 317 ? -66.495 -17.928 1.171 1.00 9.73 296 PHE A N 1
ATOM 2326 C CA . PHE A 1 317 ? -66.017 -19.301 1.096 1.00 10.49 296 PHE A CA 1
ATOM 2327 C C . PHE A 1 317 ? -66.764 -20.132 2.121 1.00 9.21 296 PHE A C 1
ATOM 2328 O O . PHE A 1 317 ? -67.070 -19.651 3.216 1.00 10.82 296 PHE A O 1
ATOM 2336 N N . VAL A 1 318 ? -67.095 -21.369 1.752 1.00 9.25 297 VAL A N 1
ATOM 2337 C CA . VAL A 1 318 ? -67.843 -22.254 2.636 1.00 11.25 297 VAL A CA 1
ATOM 2338 C C . VAL A 1 318 ? -67.029 -23.519 2.831 1.00 12.09 297 VAL A C 1
ATOM 2339 O O . VAL A 1 318 ? -66.531 -24.094 1.855 1.00 11.44 297 VAL A O 1
ATOM 2343 N N . GLY A 1 319 ? -66.880 -23.936 4.088 1.00 8.64 298 GLY A N 1
ATOM 2344 C CA . GLY A 1 319 ? -66.161 -25.158 4.400 1.00 9.90 298 GLY A CA 1
ATOM 2345 C C . GLY A 1 319 ? -67.098 -26.357 4.455 1.00 8.50 298 GLY A C 1
ATOM 2346 O O . GLY A 1 319 ? -68.245 -26.252 4.896 1.00 9.27 298 GLY A O 1
ATOM 2347 N N . THR A 1 320 ? -66.585 -27.507 4.011 1.00 10.13 299 THR A N 1
ATOM 2348 C CA . THR A 1 320 ? -67.324 -28.755 4.160 1.00 10.74 299 THR A CA 1
ATOM 2349 C C . THR A 1 320 ? -67.308 -29.218 5.615 1.00 10.92 299 THR A C 1
ATOM 2350 O O . THR A 1 320 ? -66.355 -28.965 6.364 1.00 10.09 299 THR A O 1
ATOM 2354 N N . ILE A 1 321 ? -68.369 -29.921 6.002 1.00 12.29 300 ILE A N 1
ATOM 2355 C CA . ILE A 1 321 ? -68.517 -30.416 7.370 1.00 10.70 300 ILE A CA 1
ATOM 2356 C C . ILE A 1 321 ? -67.595 -31.615 7.559 1.00 11.80 300 ILE A C 1
ATOM 2357 O O . ILE A 1 321 ? -67.703 -32.622 6.847 1.00 10.75 300 ILE A O 1
ATOM 2362 N N . ILE A 1 322 ? -66.687 -31.505 8.520 1.00 10.81 301 ILE A N 1
ATOM 2363 C CA . ILE A 1 322 ? -65.649 -32.498 8.797 1.00 10.21 301 ILE A CA 1
ATOM 2364 C C . ILE A 1 322 ? -66.306 -33.788 9.291 1.00 9.81 301 ILE A C 1
ATOM 2365 O O . ILE A 1 322 ? -67.347 -33.740 9.966 1.00 10.41 301 ILE A O 1
ATOM 2370 N N . PRO A 1 323 ? -65.774 -34.963 8.937 1.00 11.03 302 PRO A N 1
ATOM 2371 C CA . PRO A 1 323 ? -66.355 -36.216 9.435 1.00 10.92 302 PRO A CA 1
ATOM 2372 C C . PRO A 1 323 ? -66.381 -36.254 10.954 1.00 11.71 302 PRO A C 1
ATOM 2373 O O . PRO A 1 323 ? -65.508 -35.702 11.625 1.00 12.85 302 PRO A O 1
ATOM 2377 N N . PHE A 1 324 ? -67.406 -36.913 11.510 1.00 9.55 303 PHE A N 1
ATOM 2378 C CA . PHE A 1 324 ? -67.492 -36.981 12.967 1.00 9.68 303 PHE A CA 1
ATOM 2379 C C . PHE A 1 324 ? -68.090 -38.297 13.447 1.00 12.88 303 PHE A C 1
ATOM 2380 O O . PHE A 1 324 ? -68.641 -38.358 14.552 1.00 13.56 303 PHE A O 1
ATOM 2388 N N . LYS A 1 325 ? -67.968 -39.364 12.656 1.00 11.71 304 LYS A N 1
ATOM 2389 C CA . LYS A 1 325 ? -68.422 -40.663 13.139 1.00 14.56 304 LYS A CA 1
ATOM 2390 C C . LYS A 1 325 ? -67.621 -41.066 14.375 1.00 10.51 304 LYS A C 1
ATOM 2391 O O . LYS A 1 325 ? -66.398 -40.909 14.426 1.00 15.37 304 LYS A O 1
ATOM 2397 N N . GLY A 1 326 ? -68.324 -41.577 15.379 1.00 14.94 305 GLY A N 1
ATOM 2398 C CA . GLY A 1 326 ? -67.735 -41.846 16.670 1.00 20.64 305 GLY A CA 1
ATOM 2399 C C . GLY A 1 326 ? -68.046 -40.809 17.727 1.00 17.39 305 GLY A C 1
ATOM 2400 O O . GLY A 1 326 ? -67.750 -41.043 18.904 1.00 17.18 305 GLY A O 1
ATOM 2401 N N . ALA A 1 327 ? -68.632 -39.672 17.351 1.00 10.84 306 ALA A N 1
ATOM 2402 C CA . ALA A 1 327 ? -68.909 -38.607 18.317 1.00 12.48 306 ALA A CA 1
ATOM 2403 C C . ALA A 1 327 ? -70.229 -38.908 19.018 1.00 15.00 306 ALA A C 1
ATOM 2404 O O . ALA A 1 327 ? -71.306 -38.647 18.478 1.00 11.99 306 ALA A O 1
ATOM 2406 N N . SER A 1 328 ? -70.139 -39.471 20.228 1.00 15.19 307 SER A N 1
ATOM 2407 C CA . SER A 1 328 ? -71.298 -39.850 21.042 1.00 16.06 307 SER A CA 1
ATOM 2408 C C . SER A 1 328 ? -72.344 -40.606 20.219 1.00 17.18 307 SER A C 1
ATOM 2409 O O . SER A 1 328 ? -73.489 -40.172 20.069 1.00 13.69 307 SER A O 1
ATOM 2412 N N . MET A 1 329 ? -71.922 -41.759 19.694 1.00 15.02 308 MET A N 1
ATOM 2413 C CA . MET A 1 329 ? -72.736 -42.539 18.765 1.00 14.83 308 MET A CA 1
ATOM 2414 C C . MET A 1 329 ? -74.130 -42.781 19.316 1.00 12.17 308 MET A C 1
ATOM 2415 O O . MET A 1 329 ? -74.294 -43.241 20.450 1.00 16.80 308 MET A O 1
ATOM 2420 N N . GLY A 1 330 ? -75.137 -42.495 18.486 1.00 11.99 309 GLY A N 1
ATOM 2421 C CA . GLY A 1 330 ? -76.521 -42.642 18.878 1.00 11.76 309 GLY A CA 1
ATOM 2422 C C . GLY A 1 330 ? -77.100 -41.457 19.613 1.00 9.94 309 GLY A C 1
ATOM 2423 O O . GLY A 1 330 ? -78.326 -41.372 19.747 1.00 11.71 309 GLY A O 1
ATOM 2424 N N . TYR A 1 331 ? -76.257 -40.530 20.081 1.00 11.83 310 TYR A N 1
ATOM 2425 C CA . TYR A 1 331 ? -76.702 -39.398 20.883 1.00 10.55 310 TYR A CA 1
ATOM 2426 C C . TYR A 1 331 ? -76.246 -38.060 20.326 1.00 9.04 310 TYR A C 1
ATOM 2427 O O . TYR A 1 331 ? -76.586 -37.015 20.902 1.00 13.02 310 TYR A O 1
ATOM 2436 N N . TYR A 1 332 ? -75.496 -38.066 19.230 1.00 10.77 311 TYR A N 1
ATOM 2437 C CA . TYR A 1 332 ? -75.070 -36.864 18.524 1.00 10.46 311 TYR A CA 1
ATOM 2438 C C . TYR A 1 332 ? -74.881 -37.280 17.074 1.00 14.17 311 TYR A C 1
ATOM 2439 O O . TYR A 1 332 ? -75.723 -36.978 16.223 1.00 11.87 311 TYR A O 1
ATOM 2448 N N . TYR A 1 333 ? -73.816 -38.031 16.794 1.00 10.37 312 TYR A N 1
ATOM 2449 C CA . TYR A 1 333 ? -73.698 -38.683 15.496 1.00 10.28 312 TYR A CA 1
ATOM 2450 C C . TYR A 1 333 ? -74.746 -39.782 15.372 1.00 11.37 312 TYR A C 1
ATOM 2451 O O . TYR A 1 333 ? -74.937 -40.581 16.295 1.00 12.63 312 TYR A O 1
ATOM 2460 N N . THR A 1 334 ? -75.416 -39.825 14.223 1.00 9.95 313 THR A N 1
ATOM 2461 C CA . THR A 1 334 ? -76.377 -40.870 13.885 1.00 10.71 313 THR A CA 1
ATOM 2462 C C . THR A 1 334 ? -76.286 -41.104 12.384 1.00 11.73 313 THR A C 1
ATOM 2463 O O . THR A 1 334 ? -75.666 -40.326 11.654 1.00 9.98 313 THR A O 1
ATOM 2467 N N . ASP A 1 335 ? -76.920 -42.183 11.911 1.00 10.71 314 ASP A N 1
ATOM 2468 C CA . ASP A 1 335 ? -76.974 -42.371 10.458 1.00 9.91 314 ASP A CA 1
ATOM 2469 C C . ASP A 1 335 ? -77.724 -41.228 9.780 1.00 8.99 314 ASP A C 1
ATOM 2470 O O . ASP A 1 335 ? -77.385 -40.849 8.651 1.00 11.67 314 ASP A O 1
ATOM 2475 N N . ALA A 1 336 ? -78.758 -40.687 10.432 1.00 10.45 315 ALA A N 1
ATOM 2476 C CA . ALA A 1 336 ? -79.476 -39.549 9.859 1.00 9.64 315 ALA A CA 1
ATOM 2477 C C . ALA A 1 336 ? -78.571 -38.330 9.750 1.00 10.78 315 ALA A C 1
ATOM 2478 O O . ALA A 1 336 ? -78.621 -37.600 8.756 1.00 10.50 315 ALA A O 1
ATOM 2480 N N . ALA A 1 337 ? -77.748 -38.088 10.770 1.00 9.11 316 ALA A N 1
ATOM 2481 C CA . ALA A 1 337 ? -76.837 -36.948 10.725 1.00 11.00 316 ALA A CA 1
ATOM 2482 C C . ALA A 1 337 ? -75.809 -37.120 9.617 1.00 12.85 316 ALA A C 1
ATOM 2483 O O . ALA A 1 337 ? -75.483 -36.159 8.911 1.00 11.27 316 ALA A O 1
ATOM 2485 N N . GLU A 1 338 ? -75.306 -38.345 9.430 1.00 9.02 317 GLU A N 1
ATOM 2486 C CA . GLU A 1 338 ? -74.344 -38.596 8.364 1.00 9.72 317 GLU A CA 1
ATOM 2487 C C . GLU A 1 338 ? -74.969 -38.357 6.993 1.00 11.88 317 GLU A C 1
ATOM 2488 O O . GLU A 1 338 ? -74.342 -37.754 6.115 1.00 11.61 317 GLU A O 1
ATOM 2494 N N . ALA A 1 339 ? -76.198 -38.830 6.790 1.00 10.94 318 ALA A N 1
ATOM 2495 C CA . ALA A 1 339 ? -76.854 -38.619 5.503 1.00 13.63 318 ALA A CA 1
ATOM 2496 C C . ALA A 1 339 ? -77.012 -37.131 5.212 1.00 11.15 318 ALA A C 1
ATOM 2497 O O . ALA A 1 339 ? -76.756 -36.682 4.087 1.00 10.44 318 ALA A O 1
ATOM 2499 N N . LYS A 1 340 ? -77.412 -36.354 6.222 1.00 8.71 319 LYS A N 1
ATOM 2500 C CA . LYS A 1 340 ? -77.554 -34.911 6.042 1.00 8.69 319 LYS A CA 1
ATOM 2501 C C . LYS A 1 340 ? -76.207 -34.262 5.776 1.00 10.99 319 LYS A C 1
ATOM 2502 O O . LYS A 1 340 ? -76.103 -33.361 4.931 1.00 11.42 319 LYS A O 1
ATOM 2508 N N . ARG A 1 341 ? -75.162 -34.712 6.487 1.00 9.08 320 ARG A N 1
ATOM 2509 C CA . ARG A 1 341 ? -73.816 -34.202 6.241 1.00 8.92 320 ARG A CA 1
ATOM 2510 C C . ARG A 1 341 ? -73.417 -34.390 4.783 1.00 11.49 320 ARG A C 1
ATOM 2511 O O . ARG A 1 341 ? -72.860 -33.479 4.157 1.00 10.35 320 ARG A O 1
ATOM 2519 N N A GLN A 1 342 ? -73.669 -35.586 4.239 0.50 9.80 321 GLN A N 1
ATOM 2520 N N B GLN A 1 342 ? -73.699 -35.559 4.210 0.50 9.81 321 GLN A N 1
ATOM 2521 C CA A GLN A 1 342 ? -73.363 -35.868 2.839 0.50 10.99 321 GLN A CA 1
ATOM 2522 C CA B GLN A 1 342 ? -73.289 -35.790 2.829 0.50 10.99 321 GLN A CA 1
ATOM 2523 C C A GLN A 1 342 ? -74.095 -34.910 1.912 0.50 10.79 321 GLN A C 1
ATOM 2524 C C B GLN A 1 342 ? -74.116 -34.972 1.843 0.50 10.77 321 GLN A C 1
ATOM 2525 O O A GLN A 1 342 ? -73.498 -34.327 0.998 0.50 11.85 321 GLN A O 1
ATOM 2526 O O B GLN A 1 342 ? -73.584 -34.527 0.818 0.50 12.37 321 GLN A O 1
ATOM 2537 N N . THR A 1 343 ? -75.397 -34.738 2.136 1.00 11.69 322 THR A N 1
ATOM 2538 C CA . THR A 1 343 ? -76.191 -33.855 1.286 1.00 13.08 322 THR A CA 1
ATOM 2539 C C . THR A 1 343 ? -75.660 -32.429 1.327 1.00 13.11 322 THR A C 1
ATOM 2540 O O . THR A 1 343 ? -75.517 -31.777 0.287 1.00 9.34 322 THR A O 1
ATOM 2544 N N . ILE A 1 344 ? -75.340 -31.941 2.525 1.00 9.10 323 ILE A N 1
ATOM 2545 C CA . ILE A 1 344 ? -74.814 -30.585 2.671 1.00 7.54 323 ILE A CA 1
ATOM 2546 C C . ILE A 1 344 ? -73.459 -30.452 1.984 1.00 10.20 323 ILE A C 1
ATOM 2547 O O . ILE A 1 344 ? -73.205 -29.478 1.263 1.00 10.25 323 ILE A O 1
ATOM 2552 N N . ASN A 1 345 ? -72.571 -31.433 2.170 1.00 11.94 324 ASN A N 1
ATOM 2553 C CA . ASN A 1 345 ? -71.247 -31.320 1.562 1.00 9.32 324 ASN A CA 1
ATOM 2554 C C . ASN A 1 345 ? -71.323 -31.404 0.044 1.00 12.74 324 ASN A C 1
ATOM 2555 O O . ASN A 1 345 ? -70.570 -30.723 -0.662 1.00 12.56 324 ASN A O 1
ATOM 2560 N N . THR A 1 346 ? -72.223 -32.234 -0.475 1.00 10.44 325 THR A N 1
ATOM 2561 C CA . THR A 1 346 ? -72.422 -32.275 -1.919 1.00 10.01 325 THR A CA 1
ATOM 2562 C C . THR A 1 346 ? -72.911 -30.928 -2.436 1.00 10.48 325 THR A C 1
ATOM 2563 O O . THR A 1 346 ? -72.421 -30.430 -3.460 1.00 13.68 325 THR A O 1
ATOM 2567 N N . PHE A 1 347 ? -73.838 -30.303 -1.713 1.00 11.50 326 PHE A N 1
ATOM 2568 C CA . PHE A 1 347 ? -74.321 -28.985 -2.114 1.00 11.31 326 PHE A CA 1
ATOM 2569 C C . PHE A 1 347 ? -73.183 -27.972 -2.136 1.00 14.00 326 PHE A C 1
ATOM 2570 O O . PHE A 1 347 ? -73.040 -27.198 -3.090 1.00 11.32 326 PHE A O 1
ATOM 2578 N N . ILE A 1 348 ? -72.363 -27.964 -1.082 1.00 11.55 327 ILE A N 1
ATOM 2579 C CA . ILE A 1 348 ? -71.248 -27.020 -0.998 1.00 12.03 327 ILE A CA 1
ATOM 2580 C C . ILE A 1 348 ? -70.279 -27.226 -2.154 1.00 13.35 327 ILE A C 1
ATOM 2581 O O . ILE A 1 348 ? -69.854 -26.269 -2.816 1.00 11.15 327 ILE A O 1
ATOM 2586 N N . ARG A 1 349 ? -69.907 -28.479 -2.410 1.00 10.42 328 ARG A N 1
ATOM 2587 C CA . ARG A 1 349 ? -68.884 -28.771 -3.407 1.00 14.25 328 ARG A CA 1
ATOM 2588 C C . ARG A 1 349 ? -69.352 -28.471 -4.822 1.00 16.89 328 ARG A C 1
ATOM 2589 O O . ARG A 1 349 ? -68.516 -28.266 -5.706 1.00 17.04 328 ARG A O 1
ATOM 2597 N N . ASN A 1 350 ? -70.659 -28.433 -5.049 1.00 13.72 329 ASN A N 1
ATOM 2598 C CA . ASN A 1 350 ? -71.208 -28.165 -6.371 1.00 14.66 329 ASN A CA 1
ATOM 2599 C C . ASN A 1 350 ? -71.822 -26.782 -6.514 1.00 19.66 329 ASN A C 1
ATOM 2600 O O . ASN A 1 350 ? -72.314 -26.450 -7.599 1.00 18.95 329 ASN A O 1
ATOM 2605 N N . SER A 1 351 ? -71.783 -25.953 -5.473 1.00 13.46 330 SER A N 1
ATOM 2606 C CA . SER A 1 351 ? -72.419 -24.640 -5.536 1.00 18.31 330 SER A CA 1
ATOM 2607 C C . SER A 1 351 ? -71.693 -23.711 -6.505 1.00 14.56 330 SER A C 1
ATOM 2608 O O . SER A 1 351 ? -70.472 -23.546 -6.435 1.00 18.66 330 SER A O 1
ATOM 2611 N N . LYS A 1 352 ? -72.478 -23.018 -7.334 1.00 22.46 331 LYS A N 1
ATOM 2612 C CA . LYS A 1 352 ? -71.925 -21.997 -8.257 1.00 25.35 331 LYS A CA 1
ATOM 2613 C C . LYS A 1 352 ? -72.072 -20.605 -7.624 1.00 21.38 331 LYS A C 1
ATOM 2614 O O . LYS A 1 352 ? -71.543 -19.659 -8.189 1.00 26.92 331 LYS A O 1
ATOM 2620 N N . GLU A 1 353 ? -72.780 -20.515 -6.504 1.00 19.12 332 GLU A N 1
ATOM 2621 C CA . GLU A 1 353 ? -73.001 -19.220 -5.875 1.00 17.52 332 GLU A CA 1
ATOM 2622 C C . GLU A 1 353 ? -71.834 -18.800 -4.992 1.00 20.31 332 GLU A C 1
ATOM 2623 O O . GLU A 1 353 ? -71.546 -17.605 -4.880 1.00 22.92 332 GLU A O 1
ATOM 2629 N N . ILE A 1 354 ? -71.157 -19.743 -4.352 1.00 19.03 333 ILE A N 1
ATOM 2630 C CA . ILE A 1 354 ? -70.086 -19.347 -3.448 1.00 17.42 333 ILE A CA 1
ATOM 2631 C C . ILE A 1 354 ? -68.824 -19.039 -4.248 1.00 23.24 333 ILE A C 1
ATOM 2632 O O . ILE A 1 354 ? -68.638 -19.490 -5.380 1.00 19.96 333 ILE A O 1
ATOM 2637 N N . ASP A 1 355 ? -67.948 -18.238 -3.650 1.00 11.67 334 ASP A N 1
ATOM 2638 C CA . ASP A 1 355 ? -66.707 -17.905 -4.320 1.00 12.63 334 ASP A CA 1
ATOM 2639 C C . ASP A 1 355 ? -65.717 -19.055 -4.303 1.00 17.10 334 ASP A C 1
ATOM 2640 O O . ASP A 1 355 ? -64.835 -19.111 -5.166 1.00 16.69 334 ASP A O 1
ATOM 2645 N N . GLY A 1 356 ? -65.850 -19.982 -3.368 1.00 15.18 335 GLY A N 1
ATOM 2646 C CA . GLY A 1 356 ? -64.983 -21.140 -3.374 1.00 14.05 335 GLY A CA 1
ATOM 2647 C C . GLY A 1 356 ? -65.294 -22.033 -2.196 1.00 15.31 335 GLY A C 1
ATOM 2648 O O . GLY A 1 356 ? -65.864 -21.596 -1.188 1.00 11.30 335 GLY A O 1
ATOM 2649 N N A VAL A 1 357 ? -64.913 -23.298 -2.340 0.33 13.34 336 VAL A N 1
ATOM 2650 N N B VAL A 1 357 ? -64.926 -23.301 -2.355 0.67 13.34 336 VAL A N 1
ATOM 2651 C CA A VAL A 1 357 ? -65.088 -24.291 -1.283 0.33 10.87 336 VAL A CA 1
ATOM 2652 C CA B VAL A 1 357 ? -65.039 -24.310 -1.306 0.67 10.81 336 VAL A CA 1
ATOM 2653 C C A VAL A 1 357 ? -63.744 -24.548 -0.619 0.33 12.99 336 VAL A C 1
ATOM 2654 C C B VAL A 1 357 ? -63.699 -24.419 -0.603 0.67 13.10 336 VAL A C 1
ATOM 2655 O O A VAL A 1 357 ? -62.718 -24.696 -1.296 0.33 12.08 336 VAL A O 1
ATOM 2656 O O B VAL A 1 357 ? -62.640 -24.355 -1.238 0.67 13.21 336 VAL A O 1
ATOM 2663 N N . ILE A 1 358 ? -63.741 -24.581 0.708 1.00 12.03 337 ILE A N 1
ATOM 2664 C CA . ILE A 1 358 ? -62.581 -24.986 1.478 1.00 9.00 337 ILE A CA 1
ATOM 2665 C C . ILE A 1 358 ? -62.913 -26.367 2.012 1.00 11.62 337 ILE A C 1
ATOM 2666 O O . ILE A 1 358 ? -63.773 -26.514 2.886 1.00 9.62 337 ILE A O 1
ATOM 2671 N N . ASP A 1 359 ? -62.280 -27.396 1.455 1.00 11.61 338 ASP A N 1
ATOM 2672 C CA . ASP A 1 359 ? -62.727 -28.759 1.754 1.00 11.91 338 ASP A CA 1
ATOM 2673 C C . ASP A 1 359 ? -62.021 -29.267 3.012 1.00 13.83 338 ASP A C 1
ATOM 2674 O O . ASP A 1 359 ? -61.121 -30.109 2.973 1.00 12.10 338 ASP A O 1
ATOM 2679 N N . PHE A 1 360 ? -62.452 -28.714 4.156 1.00 11.17 339 PHE A N 1
ATOM 2680 C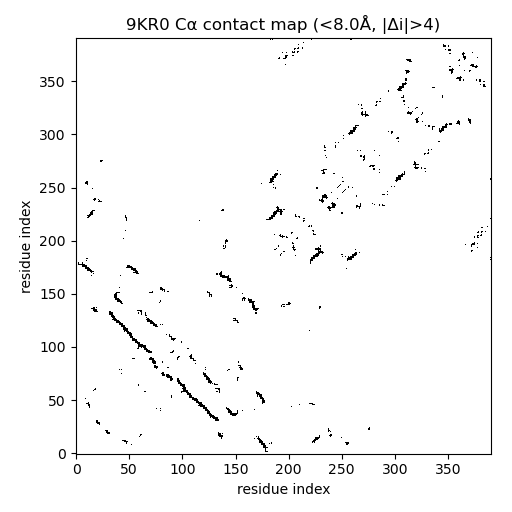 CA . PHE A 1 360 ? -61.928 -29.163 5.446 1.00 11.10 339 PHE A CA 1
ATOM 2681 C C . PHE A 1 360 ? -62.161 -30.652 5.657 1.00 12.68 339 PHE A C 1
ATOM 2682 O O . PHE A 1 360 ? -61.340 -31.333 6.288 1.00 12.86 339 PHE A O 1
ATOM 2690 N N . ALA A 1 361 ? -63.301 -31.167 5.182 1.00 11.17 340 ALA A N 1
ATOM 2691 C CA . ALA A 1 361 ? -63.582 -32.587 5.358 1.00 13.63 340 ALA A CA 1
ATOM 2692 C C . ALA A 1 361 ? -62.510 -33.424 4.681 1.00 13.32 340 ALA A C 1
ATOM 2693 O O . ALA A 1 361 ? -61.979 -34.370 5.269 1.00 14.73 340 ALA A O 1
ATOM 2695 N N . ASP A 1 362 ? -62.171 -33.078 3.438 1.00 11.41 341 ASP A N 1
ATOM 2696 C CA . ASP A 1 362 ? -61.146 -33.829 2.724 1.00 12.75 341 ASP A CA 1
ATOM 2697 C C . ASP A 1 362 ? -59.787 -33.692 3.403 1.00 18.61 341 ASP A C 1
ATOM 2698 O O . ASP A 1 362 ? -59.007 -34.649 3.446 1.00 14.70 341 ASP A O 1
ATOM 2703 N N . ALA A 1 363 ? -59.495 -32.514 3.960 1.00 11.89 342 ALA A N 1
ATOM 2704 C CA . ALA A 1 363 ? -58.196 -32.286 4.588 1.00 12.39 342 ALA A CA 1
ATOM 2705 C C . ALA A 1 363 ? -58.034 -33.077 5.879 1.00 12.91 342 ALA A C 1
ATOM 2706 O O . ALA A 1 363 ? -56.926 -33.524 6.206 1.00 15.79 342 ALA A O 1
ATOM 2708 N N . LEU A 1 364 ? -59.103 -33.234 6.650 1.00 12.55 343 LEU A N 1
ATOM 2709 C CA . LEU A 1 364 ? -58.980 -33.812 7.983 1.00 12.85 343 LEU A CA 1
ATOM 2710 C C . LEU A 1 364 ? -59.508 -35.232 8.092 1.00 12.24 343 LEU A C 1
ATOM 2711 O O . LEU A 1 364 ? -59.413 -35.821 9.172 1.00 13.90 343 LEU A O 1
ATOM 2716 N N A LYS A 1 365 ? -60.049 -35.801 7.016 0.42 13.02 344 LYS A N 1
ATOM 2717 N N B LYS A 1 365 ? -60.056 -35.800 7.019 0.58 12.95 344 LYS A N 1
ATOM 2718 C CA A LYS A 1 365 ? -60.637 -37.129 7.117 0.42 12.58 344 LYS A CA 1
ATOM 2719 C CA B LYS A 1 365 ? -60.649 -37.128 7.129 0.58 12.56 344 LYS A CA 1
ATOM 2720 C C A LYS A 1 365 ? -59.555 -38.187 7.326 0.42 14.09 344 LYS A C 1
ATOM 2721 C C B LYS A 1 365 ? -59.569 -38.191 7.308 0.58 14.10 344 LYS A C 1
ATOM 2722 O O A LYS A 1 365 ? -58.384 -38.008 6.971 0.42 16.30 344 LYS A O 1
ATOM 2723 O O B LYS A 1 365 ? -58.412 -38.017 6.911 0.58 16.28 344 LYS A O 1
ATOM 2734 N N . ASN A 1 366 ? -59.967 -39.294 7.924 1.00 13.10 345 ASN A N 1
ATOM 2735 C CA . ASN A 1 366 ? -59.075 -40.422 8.170 1.00 12.05 345 ASN A CA 1
ATOM 2736 C C . ASN A 1 366 ? -58.811 -41.151 6.857 1.00 13.54 345 ASN A C 1
ATOM 2737 O O . ASN A 1 366 ? -59.766 -41.590 6.205 1.00 13.51 345 ASN A O 1
ATOM 2742 N N . PRO A 1 367 ? -57.553 -41.293 6.425 1.00 17.92 346 PRO A N 1
ATOM 2743 C CA . PRO A 1 367 ? -57.292 -42.045 5.186 1.00 22.40 346 PRO A CA 1
ATOM 2744 C C . PRO A 1 367 ? -57.829 -43.461 5.235 1.00 21.69 346 PRO A C 1
ATOM 2745 O O . PRO A 1 367 ? -58.178 -44.022 4.189 1.00 24.63 346 PRO A O 1
ATOM 2749 N N . ALA A 1 368 ? -57.936 -44.046 6.428 1.00 18.90 347 ALA A N 1
ATOM 2750 C CA . ALA A 1 368 ? -58.402 -45.420 6.572 1.00 21.65 347 ALA A CA 1
ATOM 2751 C C . ALA A 1 368 ? -59.920 -45.540 6.597 1.00 26.06 347 ALA A C 1
ATOM 2752 O O . ALA A 1 368 ? -60.439 -46.646 6.421 1.00 22.61 347 ALA A O 1
ATOM 2754 N N . ASP A 1 369 ? -60.642 -44.437 6.811 1.00 19.57 348 ASP A N 1
ATOM 2755 C CA . ASP A 1 369 ? -62.099 -44.441 6.905 1.00 17.37 348 ASP A CA 1
ATOM 2756 C C . ASP A 1 369 ? -62.584 -43.001 6.787 1.00 20.57 348 ASP A C 1
ATOM 2757 O O . ASP A 1 369 ? -62.519 -42.246 7.765 1.00 19.88 348 ASP A O 1
ATOM 2762 N N . PRO A 1 370 ? -63.083 -42.592 5.617 1.00 16.52 349 PRO A N 1
ATOM 2763 C CA . PRO A 1 370 ? -63.402 -41.174 5.397 1.00 13.80 349 PRO A CA 1
ATOM 2764 C C . PRO A 1 370 ? -64.554 -40.651 6.238 1.00 17.46 349 PRO A C 1
ATOM 2765 O O . PRO A 1 370 ? -64.777 -39.433 6.246 1.00 19.55 349 PRO A O 1
ATOM 2769 N N . LEU A 1 371 ? -65.295 -41.511 6.933 1.00 15.20 350 LEU A N 1
ATOM 2770 C CA . LEU A 1 371 ? -66.360 -41.025 7.796 1.00 16.31 350 LEU A CA 1
ATOM 2771 C C . LEU A 1 371 ? -65.862 -40.623 9.174 1.00 12.50 350 LEU A C 1
ATOM 2772 O O . LEU A 1 371 ? -66.655 -40.109 9.965 1.00 11.41 350 LEU A O 1
ATOM 2777 N N . THR A 1 372 ? -64.582 -40.831 9.478 1.00 14.36 351 THR A N 1
ATOM 2778 C CA . THR A 1 372 ? -64.029 -40.429 10.762 1.00 12.90 351 THR A CA 1
ATOM 2779 C C . THR A 1 372 ? -62.936 -39.389 10.553 1.00 11.50 351 THR A C 1
ATOM 2780 O O . THR A 1 372 ? -62.327 -39.290 9.480 1.00 14.21 351 THR A O 1
ATOM 2784 N N . ILE A 1 373 ? -62.722 -38.584 11.593 1.00 12.29 352 ILE A N 1
ATOM 2785 C CA . ILE A 1 373 ? -61.606 -37.654 11.594 1.00 11.58 352 ILE A CA 1
ATOM 2786 C C . ILE A 1 373 ? -60.293 -38.428 11.694 1.00 15.14 352 ILE A C 1
ATOM 2787 O O . ILE A 1 373 ? -60.221 -39.506 12.303 1.00 14.79 352 ILE A O 1
ATOM 2792 N N . ASN A 1 374 ? -59.258 -37.908 11.041 1.00 12.60 353 ASN A N 1
ATOM 2793 C CA . ASN A 1 374 ? -57.941 -38.528 11.089 1.00 14.57 353 ASN A CA 1
ATOM 2794 C C . ASN A 1 374 ? -57.512 -38.694 12.546 1.00 17.28 353 ASN A C 1
ATOM 2795 O O . ASN A 1 374 ? -57.554 -37.719 13.309 1.00 15.05 353 ASN A O 1
ATOM 2800 N N . PRO A 1 375 ? -57.124 -39.900 12.979 1.00 15.57 354 PRO A N 1
ATOM 2801 C CA . PRO A 1 375 ? -56.717 -40.070 14.384 1.00 15.00 354 PRO A CA 1
ATOM 2802 C C . PRO A 1 375 ? -55.624 -39.112 14.834 1.00 16.04 354 PRO A C 1
ATOM 2803 O O . PRO A 1 375 ? -55.611 -38.726 16.010 1.00 18.75 354 PRO A O 1
ATOM 2807 N N . ILE A 1 376 ? -54.708 -38.713 13.944 1.00 12.30 355 ILE A N 1
ATOM 2808 C CA . ILE A 1 376 ? -53.639 -37.814 14.360 1.00 14.90 355 ILE A CA 1
ATOM 2809 C C . ILE A 1 376 ? -54.169 -36.414 14.647 1.00 17.15 355 ILE A C 1
ATOM 2810 O O . ILE A 1 376 ? -53.494 -35.621 15.316 1.00 16.22 355 ILE A O 1
ATOM 2815 N N . TYR A 1 377 ? -55.372 -36.099 14.172 1.00 13.44 356 TYR A N 1
ATOM 2816 C CA . TYR A 1 377 ? -55.985 -34.791 14.358 1.00 11.17 356 TYR A CA 1
ATOM 2817 C C . TYR A 1 377 ? -57.141 -34.810 15.352 1.00 15.54 356 TYR A C 1
ATOM 2818 O O . TYR A 1 377 ? -57.790 -33.777 15.550 1.00 16.95 356 TYR A O 1
ATOM 2827 N N . ASP A 1 378 ? -57.425 -35.955 15.963 1.00 12.76 357 ASP A N 1
ATOM 2828 C CA . ASP A 1 378 ? -58.583 -36.141 16.832 1.00 15.37 357 ASP A CA 1
ATOM 2829 C C . ASP A 1 378 ? -58.229 -35.729 18.260 1.00 19.91 357 ASP A C 1
ATOM 2830 O O . ASP A 1 378 ? -57.316 -36.302 18.863 1.00 14.21 357 ASP A O 1
ATOM 2835 N N . SER A 1 379 ? -58.949 -34.737 18.802 1.00 13.11 358 SER A N 1
ATOM 2836 C CA . SER A 1 379 ? -58.733 -34.347 20.196 1.00 14.63 358 SER A CA 1
ATOM 2837 C C . SER A 1 379 ? -59.051 -35.476 21.160 1.00 20.70 358 SER A C 1
ATOM 2838 O O . SER A 1 379 ? -58.584 -35.447 22.308 1.00 15.35 358 SER A O 1
ATOM 2841 N N . GLY A 1 380 ? -59.853 -36.450 20.728 1.00 15.86 359 GLY A N 1
ATOM 2842 C CA . GLY A 1 380 ? -60.241 -37.561 21.569 1.00 15.27 359 GLY A CA 1
ATOM 2843 C C . GLY A 1 380 ? -61.731 -37.821 21.590 1.00 19.45 359 GLY A C 1
ATOM 2844 O O . GLY A 1 380 ? -62.161 -38.897 22.014 1.00 21.37 359 GLY A O 1
ATOM 2845 N N . ASP A 1 381 ? -62.544 -36.860 21.144 1.00 15.64 360 ASP A N 1
ATOM 2846 C CA . ASP A 1 381 ? -63.990 -37.031 21.179 1.00 13.46 360 ASP A CA 1
ATOM 2847 C C . ASP A 1 381 ? -64.588 -37.297 19.803 1.00 12.81 360 ASP A C 1
ATOM 2848 O O . ASP A 1 381 ? -65.817 -37.328 19.673 1.00 14.64 360 ASP A O 1
ATOM 2853 N N . ALA A 1 382 ? -63.751 -37.495 18.784 1.00 10.99 361 ALA A N 1
ATOM 2854 C CA . ALA A 1 382 ? -64.127 -37.844 17.412 1.00 13.93 361 ALA A CA 1
ATOM 2855 C C . ALA A 1 382 ? -64.798 -36.686 16.691 1.00 14.45 361 ALA A C 1
ATOM 2856 O O . ALA A 1 382 ? -65.226 -36.849 15.539 1.00 12.38 361 ALA A O 1
ATOM 2858 N N . LEU A 1 383 ? -64.893 -35.517 17.319 1.00 10.29 362 LEU A N 1
ATOM 2859 C CA . LEU A 1 383 ? -65.523 -34.346 16.723 1.00 10.96 362 LEU A CA 1
ATOM 2860 C C . LEU A 1 383 ? -64.563 -33.174 16.612 1.00 12.99 362 LEU A C 1
ATOM 2861 O O . LEU A 1 383 ? -64.404 -32.606 15.527 1.00 11.80 362 LEU A O 1
ATOM 2866 N N . HIS A 1 384 ? -63.899 -32.818 17.698 1.00 10.23 363 HIS A N 1
ATOM 2867 C CA . HIS A 1 384 ? -63.073 -31.617 17.695 1.00 9.94 363 HIS A CA 1
ATOM 2868 C C . HIS A 1 384 ? -61.635 -31.948 17.333 1.00 13.88 363 HIS A C 1
ATOM 2869 O O . HIS A 1 384 ? -61.057 -32.894 17.892 1.00 14.38 363 HIS A O 1
ATOM 2876 N N . PRO A 1 385 ? -61.038 -31.195 16.413 1.00 11.10 364 PRO A N 1
ATOM 2877 C CA . PRO A 1 385 ? -59.601 -31.328 16.170 1.00 9.65 364 PRO A CA 1
ATOM 2878 C C . PRO A 1 385 ? -58.801 -31.005 17.423 1.00 11.23 364 PRO A C 1
ATOM 2879 O O . PRO A 1 385 ? -59.268 -30.311 18.333 1.00 12.89 364 PRO A O 1
ATOM 2883 N N . ASN A 1 386 ? -57.580 -31.532 17.459 1.00 12.53 365 ASN A N 1
ATOM 2884 C CA . ASN A 1 386 ? -56.565 -31.075 18.398 1.00 13.70 365 ASN A CA 1
ATOM 2885 C C . ASN A 1 386 ? -55.768 -29.936 17.748 1.00 11.81 365 ASN A C 1
ATOM 2886 O O . ASN A 1 386 ? -56.098 -29.472 16.655 1.00 12.56 365 ASN A O 1
ATOM 2891 N N . ASP A 1 387 ? -54.712 -29.459 18.424 1.00 10.73 366 ASP A N 1
ATOM 2892 C CA . ASP A 1 387 ? -53.894 -28.380 17.865 1.00 13.01 366 ASP A CA 1
ATOM 2893 C C . ASP A 1 387 ? -53.387 -28.728 16.470 1.00 12.32 366 ASP A C 1
ATOM 2894 O O . ASP A 1 387 ? -53.356 -27.873 15.577 1.00 11.40 366 ASP A O 1
ATOM 2899 N N . ALA A 1 388 ? -52.948 -29.977 16.274 1.00 13.46 367 ALA A N 1
ATOM 2900 C CA . ALA A 1 388 ? -52.435 -30.380 14.966 1.00 13.36 367 ALA A CA 1
ATOM 2901 C C . ALA A 1 388 ? -53.540 -30.376 13.918 1.00 10.74 367 ALA A C 1
ATOM 2902 O O . ALA A 1 388 ? -53.294 -30.063 12.743 1.00 13.68 367 ALA A O 1
ATOM 2904 N N . GLY A 1 389 ? -54.759 -30.739 14.320 1.00 10.76 368 GLY A N 1
ATOM 2905 C CA . GLY A 1 389 ? -55.875 -30.703 13.389 1.00 13.50 368 GLY A CA 1
ATOM 2906 C C . GLY A 1 389 ? -56.264 -29.284 13.018 1.00 11.94 368 GLY A C 1
ATOM 2907 O O . GLY A 1 389 ? -56.629 -29.008 11.873 1.00 10.69 368 GLY A O 1
ATOM 2908 N N . TYR A 1 390 ? -56.183 -28.360 13.978 1.00 10.88 369 TYR A N 1
ATOM 2909 C CA . TYR A 1 390 ? -56.455 -26.966 13.642 1.00 10.70 369 TYR A CA 1
ATOM 2910 C C . TYR A 1 390 ? -55.351 -26.390 12.764 1.00 12.80 369 TYR A C 1
ATOM 2911 O O . TYR A 1 390 ? -55.617 -25.559 11.883 1.00 12.00 369 TYR A O 1
ATOM 2920 N N . GLU A 1 391 ? -54.111 -26.841 12.963 1.00 11.52 370 GLU A N 1
ATOM 2921 C CA . GLU A 1 391 ? -53.043 -26.458 12.051 1.00 11.83 370 GLU A CA 1
ATOM 2922 C C . GLU A 1 391 ? -53.317 -26.983 10.647 1.00 12.12 370 GLU A C 1
ATOM 2923 O O . GLU A 1 391 ? -53.084 -26.282 9.654 1.00 13.34 370 GLU A O 1
ATOM 2929 N N . ALA A 1 392 ? -53.837 -28.210 10.548 1.00 12.46 371 ALA A N 1
ATOM 2930 C CA . ALA A 1 392 ? -54.113 -28.804 9.244 1.00 12.10 371 ALA A CA 1
ATOM 2931 C C . ALA A 1 392 ? -55.263 -28.093 8.546 1.00 11.67 371 ALA A C 1
ATOM 2932 O O . ALA A 1 392 ? -55.256 -27.954 7.316 1.00 13.02 371 ALA A O 1
ATOM 2934 N N . MET A 1 393 ? -56.269 -27.657 9.311 1.00 10.97 372 MET A N 1
ATOM 2935 C CA . MET A 1 393 ? -57.332 -26.837 8.734 1.00 12.45 372 MET A CA 1
ATOM 2936 C C . MET A 1 393 ? -56.756 -25.572 8.117 1.00 13.50 372 MET A C 1
ATOM 2937 O O . MET A 1 393 ? -57.080 -25.215 6.978 1.00 12.89 372 MET A O 1
ATOM 2942 N N . ALA A 1 394 ? -55.900 -24.873 8.867 1.00 10.83 373 ALA A N 1
ATOM 2943 C CA . ALA A 1 394 ? -55.321 -23.636 8.355 1.00 12.63 373 ALA A CA 1
ATOM 2944 C C . ALA A 1 394 ? -54.455 -23.902 7.128 1.00 15.17 373 ALA A C 1
ATOM 2945 O O . ALA A 1 394 ? -54.465 -23.118 6.172 1.00 12.54 373 ALA A O 1
ATOM 2947 N N . ALA A 1 395 ? -53.721 -25.018 7.129 1.00 12.86 374 ALA A N 1
ATOM 2948 C CA . ALA A 1 395 ? -52.834 -25.339 6.013 1.00 13.35 374 ALA A CA 1
ATOM 2949 C C . ALA A 1 395 ? -53.598 -25.669 4.741 1.00 15.73 374 ALA A C 1
ATOM 2950 O O . ALA A 1 395 ? -53.036 -25.552 3.645 1.00 16.66 374 ALA A O 1
ATOM 2952 N N . ALA A 1 396 ? -54.865 -26.066 4.859 1.00 12.48 375 ALA A N 1
ATOM 2953 C CA . ALA A 1 396 ? -55.667 -26.449 3.707 1.00 12.85 375 ALA A CA 1
ATOM 2954 C C . ALA A 1 396 ? -56.145 -25.253 2.893 1.00 17.32 375 ALA A C 1
ATOM 2955 O O . ALA A 1 396 ? -56.620 -25.437 1.767 1.00 18.46 375 ALA A O 1
ATOM 2957 N N . ILE A 1 397 ? -56.018 -24.041 3.423 1.00 12.17 376 ILE A N 1
ATOM 2958 C CA . ILE A 1 397 ? -56.613 -22.857 2.808 1.00 11.50 376 ILE A CA 1
ATOM 2959 C C . ILE A 1 397 ? -55.617 -22.227 1.847 1.00 15.91 376 ILE A C 1
ATOM 2960 O O . ILE A 1 397 ? -54.499 -21.885 2.237 1.00 16.16 376 ILE A O 1
ATOM 2965 N N . ASP A 1 398 ? -56.030 -22.051 0.594 1.00 13.37 377 ASP A N 1
ATOM 2966 C CA . ASP A 1 398 ? -55.199 -21.372 -0.388 1.00 12.76 377 ASP A CA 1
ATOM 2967 C C . ASP A 1 398 ? -55.160 -19.883 -0.051 1.00 10.90 377 ASP A C 1
ATOM 2968 O O . ASP A 1 398 ? -56.199 -19.215 -0.082 1.00 13.81 377 ASP A O 1
ATOM 2973 N N . LEU A 1 399 ? -53.973 -19.363 0.295 1.00 13.05 378 LEU A N 1
ATOM 2974 C CA . LEU A 1 399 ? -53.887 -17.955 0.688 1.00 12.72 378 LEU A CA 1
ATOM 2975 C C . LEU A 1 399 ? -54.267 -17.009 -0.448 1.00 11.18 378 LEU A C 1
ATOM 2976 O O . LEU A 1 399 ? -54.604 -15.845 -0.187 1.00 13.17 378 LEU A O 1
ATOM 2981 N N A SER A 1 400 ? -54.239 -17.484 -1.699 0.55 15.53 379 SER A N 1
ATOM 2982 N N B SER A 1 400 ? -54.235 -17.474 -1.701 0.45 15.54 379 SER A N 1
ATOM 2983 C CA A SER A 1 400 ? -54.694 -16.653 -2.809 0.55 14.70 379 SER A CA 1
ATOM 2984 C CA B SER A 1 400 ? -54.685 -16.623 -2.797 0.45 14.70 379 SER A CA 1
ATOM 2985 C C A SER A 1 400 ? -56.166 -16.284 -2.669 0.55 14.93 379 SER A C 1
ATOM 2986 C C B SER A 1 400 ? -56.171 -16.296 -2.693 0.45 14.92 379 SER A C 1
ATOM 2987 O O A SER A 1 400 ? -56.589 -15.228 -3.157 0.55 13.07 379 SER A O 1
ATOM 2988 O O B SER A 1 400 ? -56.607 -15.274 -3.235 0.45 13.15 379 SER A O 1
ATOM 2993 N N . LYS A 1 401 ? -56.953 -17.128 -1.994 1.00 12.54 380 LYS A N 1
ATOM 2994 C CA . LYS A 1 401 ? -58.371 -16.831 -1.794 1.00 12.35 380 LYS A CA 1
ATOM 2995 C C . LYS A 1 401 ? -58.573 -15.565 -0.971 1.00 15.69 380 LYS A C 1
ATOM 2996 O O . LYS A 1 401 ? -59.616 -14.912 -1.083 1.00 11.17 380 LYS A O 1
ATOM 3002 N N . LEU A 1 402 ? -57.628 -15.241 -0.094 1.00 10.97 381 LEU A N 1
ATOM 3003 C CA . LEU A 1 402 ? -57.837 -14.188 0.891 1.00 10.57 381 LEU A CA 1
ATOM 3004 C C . LEU A 1 402 ? -57.254 -12.857 0.442 1.00 13.84 381 LEU A C 1
ATOM 3005 O O . LEU A 1 402 ? -57.172 -11.924 1.250 1.00 11.83 381 LEU A O 1
ATOM 3010 N N . GLN A 1 403 ? -56.872 -12.742 -0.830 1.00 11.75 382 GLN A N 1
ATOM 3011 C CA . GLN A 1 403 ? -56.241 -11.521 -1.344 1.00 11.46 382 GLN A CA 1
ATOM 3012 C C . GLN A 1 403 ? -57.258 -10.466 -1.794 1.00 17.81 382 GLN A C 1
ATOM 3013 O O . GLN A 1 403 ? -56.927 -9.275 -1.859 1.00 14.53 382 GLN A O 1
#

Secondary structure (DSSP, 8-state):
-PPP---EEEEEEE---EETT---TTPPP-PPPEESSEEEEEEEE-SS-BS-EEEEEE-TT-SS-EEESEEEEEEEEETTEE-GGG-EE--BTTBS-EEE-TT-EEEPPPB---B-TT-EEEEEEEE-S-EE--EEES--SS-EEEEES--TTSSS--S-GGGEESSEESEEEEEEEESS--EEEEEEESHHHHTTTSPTTTT-SHHHHHHHHHHHTT-TTEEEEEEE-TT--SSS-SSSS-HHHHHIIIIITSTT--EEEEE--HHHHHSTTTT-GGG---HHHHHHHHHHHHHHHHHTT-EEEEEPPPP-TTSSTTTSS-HHHHHHHHHHHHHHHH-SSSSEEE-HHHHHEETTEEEEE-GGGB-SSSSSB-HHHHHHHHHTS-GGGG-

Nearest PDB structures (foldseek):
  7tog-assembly1_A  TM=9.143E-01  e=2.755E-47  Prolixibacter bellariivorans
  7toj-assembly1_A  TM=9.026E-01  e=9.247E-40  Chryseobacterium sp. YR480
  4hf7-assembly1_A-2  TM=8.313E-01  e=1.214E-10  Bacteroides thetaiotaomicron VPI-5482
  7tok-assembly1_A  TM=8.267E-01  e=2.586E-10  Flavobacterium johnsoniae
  7tok-assembly2_B  TM=8.233E-01  e=4.560E-10  Flavobacterium johnsoniae

Solvent-accessible surface area: 15008 Å² total; per-residue (Å²): 126,149,54,112,145,45,66,105,34,28,0,1,29,7,4,0,2,11,32,37,26,63,47,20,78,91,52,79,129,41,99,32,86,70,3,91,69,51,0,0,0,0,9,1,44,0,4,0,4,15,84,28,0,63,0,59,0,0,0,32,46,13,157,58,68,6,48,0,38,14,2,57,1,4,76,22,85,26,131,12,54,12,54,79,97,20,28,71,50,0,36,7,141,54,111,53,55,24,74,5,101,42,42,58,43,68,49,5,47,63,7,119,12,129,9,48,46,49,54,53,1,2,0,3,0,27,0,51,48,107,5,49,0,4,0,9,11,47,69,4,11,12,19,2,23,14,3,77,19,86,28,4,46,35,82,38,20,85,59,59,77,100,64,83,19,91,20,8,11,0,0,14,9,0,9,0,8,7,48,72,172,10,13,0,0,0,0,0,0,4,10,8,0,5,0,85,94,6,70,56,73,39,16,71,27,0,5,20,14,0,3,40,81,0,32,124,59,58,76,50,47,9,0,11,2,23,8,0,9,17,14,0,2,1,51,38,66,55,26,6,15,8,0,55,72,0,0,63,67,5,0,27,105,13,42,30,25,42,5,0,0,2,10,8,0,9,8,3,3,0,11,15,42,157,71,2,85,120,31,89,13,62,4,111,93,0,24,59,10,4,54,78,3,4,86,64,0,81,86,149,57,9,100,0,9,2,1,0,6,8,0,0,76,39,4,77,102,45,132,20,11,32,128,51,2,17,58,30,10,82,56,0,4,76,68,4,106,103,25,190,99,18,69,16,51,4,46,0,2,77,39,0,79,20,116,94,49,76,52,28,4,20,87,114,42,40,33,67,52,15,20,16,0,41,43,44,0,0,101,15,0,0,62,48,2,76,26,83,61,0,92

Radius of gyration: 20.45 Å; Cα contacts (8 Å, |Δi|>4): 1073; chains: 1; bounding box: 43×57×52 Å

B-factor: mean 15.99, std 8.44, range [6.29, 66.91]

Sequence (391 aa):
GLVPRGSSHMYASWTASMSSDATQVLPGAAPAASQSSFNNQTVRHVLRLSLGGNTLRVKVSNLFGKSSPITFTAVRVVAKSTGQSNIDVVSSTDKSVTFNGQASSVTLEAGTELVVSDAVNLEVAPLTNIAVSMYFSSPTAMMPTVHALGVQTAFIGAGNQTAATTSISAAAADQSQSYYGLTALEVSSIQKTNVVVTFGDSITDGYKSTVDASKRYPNQLDDRLKTAGFSRIGVVNQGISSGNRWLNDFSSGPSGTTSRFDRDVLNVTGITHAIILLGVNDLGFSAWLAPTQTVTAEQVIAAMTTAIVKAKAKGIKVFVGTIIPFKGASMGYYYTDAAEAKRQQTINTFIRNSKEIDGVVIDFADALKKNPADPLTINPIYDSGDALHPNDAGYEAMAAAIDLSSKLQ